Protein 6W2V (pdb70)

Solvent-accessible surface area: 21643 Å² total; per-residue (Å²): 146,108,49,76,79,41,41,37,91,89,9,88,67,50,13,67,84,4,37,79,36,104,70,90,71,50,8,36,59,16,12,63,53,4,31,51,56,4,59,117,35,108,68,49,99,20,14,27,78,3,0,48,27,0,6,80,4,7,64,76,19,176,56,94,57,3,31,53,72,0,3,62,9,0,15,47,2,0,69,95,3,10,75,75,58,58,30,97,18,3,47,90,0,5,65,7,0,56,42,1,18,55,0,18,44,79,0,40,50,5,39,81,147,72,95,66,13,99,2,0,84,8,0,32,73,2,0,116,17,0,10,88,0,1,18,17,2,1,26,4,2,6,52,93,54,106,38,75,77,0,53,83,16,6,69,30,1,38,113,12,0,67,43,0,43,59,10,6,118,68,1,45,63,108,40,143,32,121,79,11,68,57,111,10,80,92,39,19,89,62,4,81,54,36,22,75,91,1,94,89,54,43,71,122,112,114,60,39,231,164,134,119,101,83,73,25,64,58,30,28,67,58,6,84,89,55,115,52,68,82,60,11,55,65,38,10,59,63,10,21,59,46,3,69,109,39,99,67,76,131,32,11,27,38,6,13,66,10,5,22,60,20,1,92,85,32,134,62,61,61,23,13,55,67,1,0,63,35,2,6,111,22,8,55,87,28,101,47,100,135,3,32,42,69,2,5,60,10,0,18,67,1,0,65,55,6,11,111,65,60,61,40,98,15,5,60,88,1,3,80,6,0,53,36,1,19,78,0,15,61,71,0,42,97,16,43,81,70,80,97,61,18,93,2,0,79,8,0,30,101,0,0,125,14,0,13,76,0,2,10,33,2,2,61,9,3,11,56,130,51,111,37,85,69,1,54,85,11,6,65,36,0,40,57,8,0,110,81,0,45,55,11,5,88,40,0,78,178,100,44,144,32,123,68,6,67,61,125,7,74,62,18,8,88,76,3,63,113,30,39,52,57,6,83,68,47,77,131,145,34,233,82,119,84,202

Nearest PDB structures (foldseek):
  6w2v-assembly1_A  TM=1.005E+00  e=1.925E-24  synthetic construct
  6w2v-assembly2_B  TM=9.608E-01  e=7.994E-21  synthetic construct
  6w2w-assembly1_A  TM=5.778E-01  e=1.481E-09  synthetic construct
  8utm-assembly1_E  TM=6.656E-01  e=8.951E-04  synthetic construct
  6w2r-assembly3_C  TM=7.027E-01  e=2.316E-03  synthetic construct

Radius of gyration: 28.34 Å; Cα contacts (8 Å, |Δi|>4): 599; chains: 2; bounding box: 54×58×90 Å

Foldseek 3Di:
DVDLVVVLVVLLVLLVVLLPDPDVVSNLVSLVVLLVCLVPDPDLVSLLSSLLSLLVSLVRHPDLVSNLSSLLSSLVSLCVSCVNVVQVVSVLLSVLSVLLSVLLVLLVVLCVVVVPQLLSVLLNLLSVLLNLLSSLLVNCCSVPVPDVLSVVSSVVSSVSSVVSNVSSVVCSVCSNDPVSSVVSNVSSVVSNVSSVVSNVPDDDDPADPVND/DVVLVVLLVVLVVDPDLVVNVVSLVVLLVCLLPDPDLVVVLSSLVSLLVSLVPDDDLVSLLVSLLSLLVSLVRDDDLVSNLSSLLSSLVSLVVSCVNVVQVVSPLLSLLSVLLSVLLVLLVVVCVVPVVQLLSVLLNLLSVLLNLLSSLLNVCCSVCVPDPLSVVSSVQSSVSSVVSNVSSVVCSVCSRDPVSNVVSNVSSVVSNVSNVVSVCVVPDDPVPPD

Sequence (435 aa):
ATDKEEVIEIVKELAELAKQSTDPNLVAEVVRALTEVAKTSTDTELIREIIKVLLELASKLRDPQAVLEALQAVAELARELAEKTGDPIAKECAEAVSAAAEAVKKAADLLKRHPGSEAAQAALELAKAAAEAVLIACLLALDYPKSDIAKKCIKAASEAAEEASKAAEEAQRHPDSQKARDEIKEASQKAEEVKERCERAQEHPNAGWLEHNERVKQLAEKAKEATDKEEVIEIVKELAELAKQSTDPNLVAEVVRALTEVAKTSTDTELIREIIKVLLELASKLRDPQAVLEALQAVAELARELAEKTGDPIAKECAEAVSAAAEAVKKAADLLKRHPGSEAAQAALELAKAAAEAVLIACLLALDYPKSDIAKKCIKAASEAAEEASKAAEEAQRHPDSQKARDEIKEASQKAEEVKERCERAQEAGWLEHH

Secondary structure (DSSP, 8-state):
---HHHHHHHHHHHHHHHHH---HHHHHHHHHHHHHHHHH---HHHHHHHHHHHHHHHHH---HHHHHHHHHHHHHHHHHHHHHHT-HHHHHHHHHHHHHHHHHHHHHHHHHH-TT-HHHHHHHHHHHHHHHHHHHHHHHHHH-TT-HHHHHHHHHHHHHHHHHHHHHHHHHH-TT-HHHHHHHHHHHHHHHHHHHHHHHHPPPPS--TTT-/-HHHHHHHHHHHH-S-HHHHHHHHHHHHHHHHH---HHHHHHHHHHHHHHHHH---HHHHHHHHHHHHHHHHH---HHHHHHHHHHHHHHHHHHHHHHT-HHHHHHHHHHHHHHHHHHHHHHHHHH-TT-HHHHHHHHHHHHHHHHHHHHHHHHHH-SS-HHHHHHHHHHHHHHHHHHHHHHHHHH-TT-HHHHHHHHHHHHHHHHHHHHHHHHH---STT--

B-factor: mean 102.62, std 31.26, range [50.45, 345.96]

Structure (mmCIF, N/CA/C/O backbone):
data_6W2V
#
_entry.id   6W2V
#
_cell.length_a   62.046
_cell.length_b   41.084
_cell.length_c   94.046
_cell.angle_alpha   90.000
_cell.angle_beta   104.860
_cell.angle_gamma   90.000
#
_symmetry.space_group_name_H-M   'P 1 21 1'
#
loop_
_entity.id
_entity.type
_entity.pdbx_description
1 polymer 'Junction 23 DHR14-DHR18'
2 water water
#
loop_
_atom_site.group_PDB
_atom_site.id
_atom_site.type_symbol
_atom_site.label_atom_id
_atom_site.label_alt_id
_atom_site.label_comp_id
_atom_site.label_asym_id
_atom_site.label_entity_id
_atom_site.label_seq_id
_atom_site.pdbx_PDB_ins_code
_atom_site.Cartn_x
_atom_site.Cartn_y
_atom_site.Cartn_z
_atom_site.occupancy
_atom_site.B_iso_or_equiv
_atom_site.auth_seq_id
_atom_site.auth_comp_id
_atom_site.auth_asym_id
_atom_site.auth_atom_id
_atom_site.pdbx_PDB_model_num
ATOM 1 N N . ALA A 1 20 ? -24.365 6.517 -27.005 1.00 170.71 20 ALA A N 1
ATOM 2 C CA . ALA A 1 20 ? -23.965 7.665 -26.201 1.00 175.70 20 ALA A CA 1
ATOM 3 C C . ALA A 1 20 ? -24.850 8.870 -26.501 1.00 172.74 20 ALA A C 1
ATOM 4 O O . ALA A 1 20 ? -24.362 9.915 -26.929 1.00 251.87 20 ALA A O 1
ATOM 11 N N . THR A 1 21 ? -26.158 8.715 -26.279 1.00 179.21 21 THR A N 1
ATOM 12 C CA . THR A 1 21 ? -27.083 9.824 -26.494 1.00 183.14 21 THR A CA 1
ATOM 13 C C . THR A 1 21 ? -26.639 11.066 -25.731 1.00 205.23 21 THR A C 1
ATOM 14 O O . THR A 1 21 ? -26.762 12.190 -26.231 1.00 189.52 21 THR A O 1
ATOM 18 N N . ASP A 1 22 ? -26.120 10.881 -24.521 1.00 181.25 22 ASP A N 1
ATOM 19 C CA . ASP A 1 22 ? -25.613 11.983 -23.714 1.00 169.55 22 ASP A CA 1
ATOM 20 C C . ASP A 1 22 ? -24.942 11.405 -22.479 1.00 170.23 22 ASP A C 1
ATOM 21 O O . ASP A 1 22 ? -25.374 10.377 -21.950 1.00 178.66 22 ASP A O 1
ATOM 25 N N . LYS A 1 23 ? -23.874 12.071 -22.033 1.00 166.45 23 LYS A N 1
ATOM 26 C CA . LYS A 1 23 ? -23.149 11.603 -20.856 1.00 154.69 23 LYS A CA 1
ATOM 27 C C . LYS A 1 23 ? -24.067 11.510 -19.643 1.00 164.28 23 LYS A C 1
ATOM 28 O O . LYS A 1 23 ? -24.004 10.538 -18.881 1.00 151.35 23 LYS A O 1
ATOM 32 N N . GLU A 1 24 ? -24.927 12.511 -19.444 1.00 151.93 24 GLU A N 1
ATOM 33 C CA . GLU A 1 24 ? -25.860 12.463 -18.324 1.00 146.65 24 GLU A CA 1
ATOM 34 C C . GLU A 1 24 ? -26.932 11.402 -18.535 1.00 138.55 24 GLU A C 1
ATOM 35 O O . GLU A 1 24 ? -27.405 10.800 -17.564 1.00 146.38 24 GLU A O 1
ATOM 39 N N . GLU A 1 25 ? -27.330 11.160 -19.786 1.00 138.20 25 GLU A N 1
ATOM 40 C CA . GLU A 1 25 ? -28.360 10.163 -20.058 1.00 136.44 25 GLU A CA 1
ATOM 41 C C . GLU A 1 25 ? -27.913 8.774 -19.611 1.00 138.26 25 GLU A C 1
ATOM 42 O O . GLU A 1 25 ? -28.613 8.101 -18.847 1.00 134.40 25 GLU A O 1
ATOM 46 N N . VAL A 1 26 ? -26.757 8.318 -20.101 1.00 139.51 26 VAL A N 1
ATOM 47 C CA . VAL A 1 26 ? -26.231 7.017 -19.687 1.00 139.39 26 VAL A CA 1
ATOM 48 C C . VAL A 1 26 ? -26.108 6.944 -18.168 1.00 127.86 26 VAL A C 1
ATOM 49 O O . VAL A 1 26 ? -26.397 5.908 -17.558 1.00 132.39 26 VAL A O 1
ATOM 62 N N . ILE A 1 27 ? -25.660 8.032 -17.535 1.00 123.71 27 ILE A N 1
ATOM 63 C CA . ILE A 1 27 ? -25.599 8.065 -16.075 1.00 121.95 27 ILE A CA 1
ATOM 64 C C . ILE A 1 27 ? -26.976 7.799 -15.483 1.00 119.60 27 ILE A C 1
ATOM 65 O O . ILE A 1 27 ? -27.118 7.048 -14.511 1.00 120.87 27 ILE A O 1
ATOM 69 N N . GLU A 1 28 ? -28.015 8.410 -16.057 1.00 119.02 28 GLU A N 1
ATOM 70 C CA . GLU A 1 28 ? -29.374 8.141 -15.601 1.00 123.79 28 GLU A CA 1
ATOM 71 C C . GLU A 1 28 ? -29.772 6.693 -15.863 1.00 120.97 28 GLU A C 1
ATOM 72 O O . GLU A 1 28 ? -30.579 6.126 -15.118 1.00 122.11 28 GLU A O 1
ATOM 81 N N . ILE A 1 29 ? -29.217 6.082 -16.912 1.00 121.45 29 ILE A N 1
ATOM 82 C CA . ILE A 1 29 ? -29.566 4.705 -17.253 1.00 124.37 29 ILE A CA 1
ATOM 83 C C . ILE A 1 29 ? -29.048 3.742 -16.189 1.00 122.27 29 ILE A C 1
ATOM 84 O O . ILE A 1 29 ? -29.786 2.880 -15.698 1.00 117.02 29 ILE A O 1
ATOM 94 N N . VAL A 1 30 ? -27.764 3.856 -15.838 1.00 131.68 30 VAL A N 1
ATOM 95 C CA . VAL A 1 30 ? -27.172 2.938 -14.866 1.00 124.88 30 VAL A CA 1
ATOM 96 C C . VAL A 1 30 ? -27.881 3.044 -13.522 1.00 125.58 30 VAL A C 1
ATOM 97 O O . VAL A 1 30 ? -28.067 2.040 -12.823 1.00 136.41 30 VAL A O 1
ATOM 110 N N . LYS A 1 31 ? -28.279 4.257 -13.130 1.00 118.65 31 LYS A N 1
ATOM 111 C CA . LYS A 1 31 ? -28.996 4.419 -11.869 1.00 118.02 31 LYS A CA 1
ATOM 112 C C . LYS A 1 31 ? -30.282 3.601 -11.864 1.00 134.81 31 LYS A C 1
ATOM 113 O O . LYS A 1 31 ? -30.621 2.970 -10.856 1.00 152.58 31 LYS A O 1
ATOM 123 N N . GLU A 1 32 ? -31.011 3.596 -12.983 1.00 133.96 32 GLU A N 1
ATOM 124 C CA . GLU A 1 32 ? -32.195 2.750 -13.086 1.00 136.03 32 GLU A CA 1
ATOM 125 C C . GLU A 1 32 ? -31.826 1.278 -12.945 1.00 131.77 32 GLU A C 1
ATOM 126 O O . GLU A 1 32 ? -32.563 0.500 -12.328 1.00 133.34 32 GLU A O 1
ATOM 130 N N . LEU A 1 33 ? -30.690 0.875 -13.519 1.00 136.30 33 LEU A N 1
ATOM 131 C CA . LEU A 1 33 ? -30.219 -0.496 -13.351 1.00 140.38 33 LEU A CA 1
ATOM 132 C C . LEU A 1 33 ? -29.777 -0.756 -11.914 1.00 123.35 33 LEU A C 1
ATOM 133 O O . LEU A 1 33 ? -30.050 -1.827 -11.360 1.00 116.80 33 LEU A O 1
ATOM 140 N N . ALA A 1 34 ? -29.080 0.203 -11.301 1.00 119.65 34 ALA A N 1
ATOM 141 C CA . ALA A 1 34 ? -28.661 0.045 -9.911 1.00 113.78 34 ALA A CA 1
ATOM 142 C C . ALA A 1 34 ? -29.866 -0.082 -8.985 1.00 122.30 34 ALA A C 1
ATOM 143 O O . ALA A 1 34 ? -29.950 -1.018 -8.182 1.00 131.70 34 ALA A O 1
ATOM 150 N N . GLU A 1 35 ? -30.807 0.862 -9.075 1.00 134.81 35 GLU A N 1
ATOM 151 C CA . GLU A 1 35 ? -32.012 0.785 -8.254 1.00 115.86 35 GLU A CA 1
ATOM 152 C C . GLU A 1 35 ? -32.771 -0.514 -8.510 1.00 115.43 35 GLU A C 1
ATOM 153 O O . GLU A 1 35 ? -33.298 -1.128 -7.574 1.00 117.74 35 GLU A O 1
ATOM 157 N N . LEU A 1 36 ? -32.843 -0.942 -9.773 1.00 109.41 36 LEU A N 1
ATOM 158 C CA . LEU A 1 36 ? -33.494 -2.209 -10.097 1.00 104.58 36 LEU A CA 1
ATOM 159 C C . LEU A 1 36 ? -32.752 -3.396 -9.500 1.00 98.95 36 LEU A C 1
ATOM 160 O O . LEU A 1 36 ? -33.376 -4.402 -9.142 1.00 96.16 36 LEU A O 1
ATOM 167 N N . ALA A 1 37 ? -31.423 -3.312 -9.405 1.00 95.68 37 ALA A N 1
ATOM 168 C CA . ALA A 1 37 ? -30.654 -4.395 -8.801 1.00 96.15 37 ALA A CA 1
ATOM 169 C C . ALA A 1 37 ? -31.011 -4.568 -7.329 1.00 103.79 37 ALA A C 1
ATOM 170 O O . ALA A 1 37 ? -31.147 -5.697 -6.842 1.00 108.37 37 ALA A O 1
ATOM 177 N N . LYS A 1 38 ? -31.168 -3.458 -6.603 1.00 103.53 38 LYS A N 1
ATOM 178 C CA . LYS A 1 38 ? -31.497 -3.537 -5.185 1.00 106.09 38 LYS A CA 1
ATOM 179 C C . LYS A 1 38 ? -32.874 -4.154 -4.974 1.00 112.75 38 LYS A C 1
ATOM 180 O O . LYS A 1 38 ? -33.097 -4.879 -3.997 1.00 122.84 38 LYS A O 1
ATOM 187 N N . GLN A 1 39 ? -33.811 -3.884 -5.888 1.00 111.57 39 GLN A N 1
ATOM 188 C CA . GLN A 1 39 ? -35.186 -4.338 -5.710 1.00 116.51 39 GLN A CA 1
ATOM 189 C C . GLN A 1 39 ? -35.329 -5.840 -5.929 1.00 119.04 39 GLN A C 1
ATOM 190 O O . GLN A 1 39 ? -36.174 -6.478 -5.291 1.00 129.07 39 GLN A O 1
ATOM 194 N N . SER A 1 40 ? -34.530 -6.420 -6.819 1.00 115.52 40 SER A N 1
ATOM 195 C CA . SER A 1 40 ? -34.676 -7.831 -7.146 1.00 120.09 40 SER A CA 1
ATOM 196 C C . SER A 1 40 ? -34.284 -8.711 -5.963 1.00 125.39 40 SER A C 1
ATOM 197 O O . SER A 1 40 ? -33.413 -8.366 -5.160 1.00 127.78 40 SER A O 1
ATOM 201 N N . THR A 1 41 ? -34.944 -9.866 -5.865 1.00 126.38 41 THR A N 1
ATOM 202 C CA . THR A 1 41 ? -34.652 -10.859 -4.840 1.00 122.73 41 THR A CA 1
ATOM 203 C C . THR A 1 41 ? -34.062 -12.137 -5.425 1.00 124.01 41 THR A C 1
ATOM 204 O O . THR A 1 41 ? -33.888 -13.119 -4.695 1.00 130.03 41 THR A O 1
ATOM 208 N N . ASP A 1 42 ? -33.751 -12.148 -6.724 1.00 127.58 42 ASP A N 1
ATOM 209 C CA . ASP A 1 42 ? -33.165 -13.299 -7.397 1.00 126.43 42 ASP A CA 1
ATOM 210 C C . ASP A 1 42 ? -31.684 -13.058 -7.652 1.00 121.60 42 ASP A C 1
ATOM 211 O O . ASP A 1 42 ? -31.331 -12.055 -8.290 1.00 124.27 42 ASP A O 1
ATOM 220 N N . PRO A 1 43 ? -30.792 -13.943 -7.193 1.00 113.35 43 PRO A N 1
ATOM 221 C CA . PRO A 1 43 ? -29.353 -13.651 -7.298 1.00 129.36 43 PRO A CA 1
ATOM 222 C C . PRO A 1 43 ? -28.848 -13.551 -8.728 1.00 138.08 43 PRO A C 1
ATOM 223 O O . PRO A 1 43 ? -27.937 -12.757 -8.997 1.00 151.18 43 PRO A O 1
ATOM 234 N N . ASN A 1 44 ? -29.396 -14.343 -9.654 1.00 132.70 44 ASN A N 1
ATOM 235 C CA . ASN A 1 44 ? -28.915 -14.320 -11.033 1.00 131.50 44 ASN A CA 1
ATOM 236 C C . ASN A 1 44 ? -29.133 -12.955 -11.682 1.00 127.37 44 ASN A C 1
ATOM 237 O O . ASN A 1 44 ? -28.243 -12.436 -12.367 1.00 127.16 44 ASN A O 1
ATOM 241 N N . LEU A 1 45 ? -30.319 -12.368 -11.498 1.00 119.53 45 LEU A N 1
ATOM 242 C CA . LEU A 1 45 ? -30.606 -11.068 -12.102 1.00 117.94 45 LEU A CA 1
ATOM 243 C C . LEU A 1 45 ? -29.651 -9.992 -11.592 1.00 109.40 45 LEU A C 1
ATOM 244 O O . LEU A 1 45 ? -29.218 -9.122 -12.358 1.00 112.21 45 LEU A O 1
ATOM 248 N N . VAL A 1 46 ? -29.328 -10.020 -10.297 1.00 102.85 46 VAL A N 1
ATOM 249 C CA . VAL A 1 46 ? -28.402 -9.040 -9.731 1.00 95.86 46 VAL A CA 1
ATOM 250 C C . VAL A 1 46 ? -27.018 -9.193 -10.353 1.00 87.27 46 VAL A C 1
ATOM 251 O O . VAL A 1 46 ? -26.382 -8.207 -10.745 1.00 85.54 46 VAL A O 1
ATOM 264 N N . ALA A 1 47 ? -26.524 -10.431 -10.434 1.00 82.51 47 ALA A N 1
ATOM 265 C CA . ALA A 1 47 ? -25.222 -10.669 -11.048 1.00 98.35 47 ALA A CA 1
ATOM 266 C C . ALA A 1 47 ? -25.176 -10.113 -12.466 1.00 111.86 47 ALA A C 1
ATOM 267 O O . ALA A 1 47 ? -24.142 -9.601 -12.912 1.00 111.44 47 ALA A O 1
ATOM 274 N N . GLU A 1 48 ? -26.295 -10.199 -13.188 1.00 109.80 48 GLU A N 1
ATOM 275 C CA . GLU A 1 48 ? -26.354 -9.642 -14.534 1.00 112.16 48 GLU A CA 1
ATOM 276 C C . GLU A 1 48 ? -26.206 -8.127 -14.50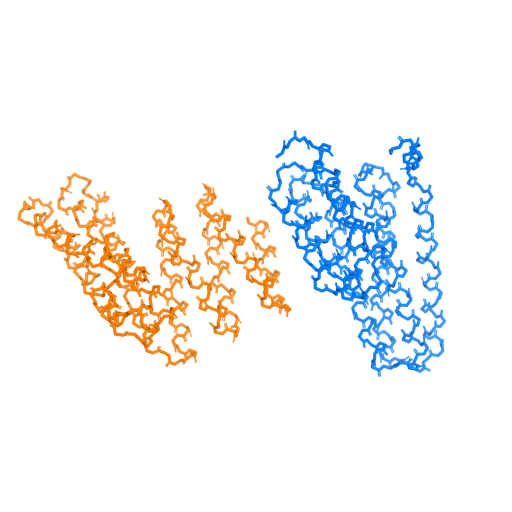4 1.00 108.86 48 GLU A C 1
ATOM 277 O O . GLU A 1 48 ? -25.527 -7.545 -15.359 1.00 114.77 48 GLU A O 1
ATOM 281 N N . VAL A 1 49 ? -26.837 -7.469 -13.528 1.00 109.41 49 VAL A N 1
ATOM 282 C CA . VAL A 1 49 ? -26.751 -6.014 -13.442 1.00 114.46 49 VAL A CA 1
ATOM 283 C C . VAL A 1 49 ? -25.305 -5.584 -13.242 1.00 106.22 49 VAL A C 1
ATOM 284 O O . VAL A 1 49 ? -24.832 -4.627 -13.868 1.00 111.43 49 VAL A O 1
ATOM 288 N N . VAL A 1 50 ? -24.577 -6.281 -12.367 1.00 97.31 50 VAL A N 1
ATOM 289 C CA . VAL A 1 50 ? -23.168 -5.964 -12.148 1.00 98.94 50 VAL A CA 1
ATOM 290 C C . VAL A 1 50 ? -22.377 -6.164 -13.434 1.00 106.72 50 VAL A C 1
ATOM 291 O O . VAL A 1 50 ? -21.646 -5.273 -13.880 1.00 113.84 50 VAL A O 1
ATOM 304 N N . ARG A 1 51 ? -22.497 -7.348 -14.040 1.00 99.55 51 ARG A N 1
ATOM 305 C CA . ARG A 1 51 ? -21.793 -7.610 -15.290 1.00 95.91 51 ARG A CA 1
ATOM 306 C C . ARG A 1 51 ? -22.124 -6.553 -16.338 1.00 93.15 51 ARG A C 1
ATOM 307 O O . ARG A 1 51 ? -21.230 -6.055 -17.032 1.00 105.45 51 ARG A O 1
ATOM 311 N N . ALA A 1 52 ? -23.405 -6.199 -16.470 1.00 88.56 52 ALA A N 1
ATOM 312 C CA . ALA A 1 52 ? -23.798 -5.157 -17.414 1.00 96.17 52 ALA A CA 1
ATOM 313 C C . ALA A 1 52 ? -23.160 -3.819 -17.055 1.00 101.11 52 ALA A C 1
ATOM 314 O O . ALA A 1 52 ? -22.545 -3.164 -17.904 1.00 112.75 52 ALA A O 1
ATOM 321 N N . LEU A 1 53 ? -23.312 -3.385 -15.800 1.00 99.57 53 LEU A N 1
ATOM 322 C CA . LEU A 1 53 ? -22.667 -2.151 -15.363 1.00 90.84 53 LEU A CA 1
ATOM 323 C C . LEU A 1 53 ? -21.158 -2.212 -15.561 1.00 86.41 53 LEU A C 1
ATOM 324 O O . LEU A 1 53 ? -20.530 -1.192 -15.872 1.00 84.22 53 LEU A O 1
ATOM 340 N N . THR A 1 54 ? -20.559 -3.393 -15.395 1.00 86.12 54 THR A N 1
ATOM 341 C CA . THR A 1 54 ? -19.120 -3.532 -15.592 1.00 93.27 54 THR A CA 1
ATOM 342 C C . THR A 1 54 ? -18.761 -3.440 -17.068 1.00 113.99 54 THR A C 1
ATOM 343 O O . THR A 1 54 ? -17.703 -2.908 -17.427 1.00 117.08 54 THR A O 1
ATOM 354 N N . GLU A 1 55 ? -19.629 -3.957 -17.938 1.00 108.75 55 GLU A N 1
ATOM 355 C CA . GLU A 1 55 ? -19.357 -3.911 -19.369 1.00 113.58 55 GLU A CA 1
ATOM 356 C C . GLU A 1 55 ? -19.253 -2.470 -19.857 1.00 112.47 55 GLU A C 1
ATOM 357 O O . GLU A 1 55 ? -18.288 -2.100 -20.536 1.00 115.81 55 GLU A O 1
ATOM 361 N N . VAL A 1 56 ? -20.244 -1.639 -19.517 1.00 103.45 56 VAL A N 1
ATOM 362 C CA . VAL A 1 56 ? -20.263 -0.249 -19.976 1.00 103.51 56 VAL A CA 1
ATOM 363 C C . VAL A 1 56 ? -18.951 0.444 -19.632 1.00 107.18 56 VAL A C 1
ATOM 364 O O . VAL A 1 56 ? -18.282 1.022 -20.497 1.00 111.74 56 VAL A O 1
ATOM 377 N N . ALA A 1 57 ? -18.578 0.422 -18.351 1.00 105.78 57 ALA A N 1
ATOM 378 C CA . ALA A 1 57 ? -17.334 1.064 -17.938 1.00 96.06 57 ALA A CA 1
ATOM 379 C C . ALA A 1 57 ? -16.133 0.432 -18.631 1.00 96.45 57 ALA A C 1
ATOM 380 O O . ALA A 1 57 ? -15.177 1.129 -18.991 1.00 96.81 57 ALA A O 1
ATOM 387 N N . LYS A 1 58 ? -16.167 -0.888 -18.835 1.00 95.80 58 LYS A N 1
ATOM 388 C CA . LYS A 1 58 ? -15.061 -1.570 -19.501 1.00 95.01 58 LYS A CA 1
ATOM 389 C C . LYS A 1 58 ? -14.912 -1.125 -20.953 1.00 92.54 58 LYS A C 1
ATOM 390 O O . LYS A 1 58 ? -13.797 -1.120 -21.489 1.00 88.43 58 LYS A O 1
ATOM 394 N N . THR A 1 59 ? -16.017 -0.758 -21.608 1.00 93.77 59 THR A N 1
ATOM 395 C CA . THR A 1 59 ? -15.975 -0.313 -22.996 1.00 102.37 59 THR A CA 1
ATOM 396 C C . THR A 1 59 ? -15.872 1.199 -23.138 1.00 106.79 59 THR A C 1
ATOM 397 O O . THR A 1 59 ? -15.402 1.677 -24.175 1.00 116.89 59 THR A O 1
ATOM 408 N N . SER A 1 60 ? -16.295 1.958 -22.132 1.00 107.60 60 SER A N 1
ATOM 409 C CA . SER A 1 60 ? -16.286 3.409 -22.236 1.00 102.85 60 SER A CA 1
ATOM 410 C C . SER A 1 60 ? -14.857 3.938 -22.216 1.00 100.95 60 SER A C 1
ATOM 411 O O . SER A 1 60 ? -13.985 3.397 -21.530 1.00 99.47 60 SER A O 1
ATOM 419 N N . THR A 1 61 ? -14.618 4.991 -22.996 1.00 97.72 61 THR A N 1
ATOM 420 C CA . THR A 1 61 ? -13.363 5.728 -22.967 1.00 98.56 61 THR A CA 1
ATOM 421 C C . THR A 1 61 ? -13.480 7.030 -22.181 1.00 96.24 61 THR A C 1
ATOM 422 O O . THR A 1 61 ? -12.548 7.840 -22.198 1.00 100.73 61 THR A O 1
ATOM 426 N N . ASP A 1 62 ? -14.604 7.243 -21.494 1.00 96.75 62 ASP A N 1
ATOM 427 C CA . ASP A 1 62 ? -14.873 8.465 -20.734 1.00 97.74 62 ASP A CA 1
ATOM 428 C C . ASP A 1 62 ? -14.598 8.171 -19.262 1.00 96.62 62 ASP A C 1
ATOM 429 O O . ASP A 1 62 ? -15.395 7.510 -18.591 1.00 94.28 62 ASP A O 1
ATOM 438 N N . THR A 1 63 ? -13.467 8.669 -18.757 1.00 88.61 63 THR A N 1
ATOM 439 C CA . THR A 1 63 ? -13.070 8.357 -17.387 1.00 89.69 63 THR A CA 1
ATOM 440 C C . THR A 1 63 ? -14.102 8.853 -16.379 1.00 95.86 63 THR A C 1
ATOM 441 O O . THR A 1 63 ? -14.412 8.155 -15.406 1.00 103.65 63 THR A O 1
ATOM 452 N N . GLU A 1 64 ? -14.648 10.054 -16.593 1.00 92.05 64 GLU A N 1
ATOM 453 C CA . GLU A 1 64 ? -15.682 10.557 -15.695 1.00 95.06 64 GLU A CA 1
ATOM 454 C C . GLU A 1 64 ? -16.911 9.654 -15.697 1.00 96.66 64 GLU A C 1
ATOM 455 O O . GLU A 1 64 ? -17.549 9.475 -14.653 1.00 96.65 64 GLU A O 1
ATOM 467 N N . LEU A 1 65 ? -17.252 9.068 -16.850 1.00 97.08 65 LEU A N 1
ATOM 468 C CA . LEU A 1 65 ? -18.339 8.093 -16.897 1.00 95.20 65 LEU A CA 1
ATOM 469 C C . LEU A 1 65 ? -17.968 6.830 -16.130 1.00 95.22 65 LEU A C 1
ATOM 470 O O . LEU A 1 65 ? -18.786 6.278 -15.386 1.00 86.51 65 LEU A O 1
ATOM 477 N N . ILE A 1 66 ? -16.740 6.347 -16.322 1.00 97.97 66 ILE A N 1
ATOM 478 C CA . ILE A 1 66 ? -16.241 5.230 -15.526 1.00 100.02 66 ILE A CA 1
ATOM 479 C C . ILE A 1 66 ? -16.268 5.591 -14.048 1.00 90.76 66 ILE A C 1
ATOM 480 O O . ILE A 1 66 ? -16.796 4.846 -13.213 1.00 94.74 66 ILE A O 1
ATOM 490 N N . ARG A 1 67 ? -15.694 6.745 -13.704 1.00 91.76 67 ARG A N 1
ATOM 491 C CA . ARG A 1 67 ? -15.675 7.196 -12.318 1.00 84.21 67 ARG A CA 1
ATOM 492 C C . ARG A 1 67 ? -17.080 7.209 -11.728 1.00 82.53 67 ARG A C 1
ATOM 493 O O . ARG A 1 67 ? -17.300 6.737 -10.607 1.00 76.34 67 ARG A O 1
ATOM 514 N N . GLU A 1 68 ? -18.050 7.738 -12.477 1.00 84.97 68 GLU A N 1
ATOM 515 C CA . GLU A 1 68 ? -19.416 7.807 -11.970 1.00 88.57 68 GLU A CA 1
ATOM 516 C C . GLU A 1 68 ? -20.016 6.415 -11.793 1.00 83.79 68 GLU A C 1
ATOM 517 O O . GLU A 1 68 ? -20.734 6.164 -10.818 1.00 90.67 68 GLU A O 1
ATOM 529 N N . ILE A 1 69 ? -19.733 5.497 -12.719 1.00 83.19 69 ILE A N 1
ATOM 530 C CA . ILE A 1 69 ? -20.282 4.146 -12.622 1.00 75.79 69 ILE A CA 1
ATOM 531 C C . ILE A 1 69 ? -19.754 3.436 -11.383 1.00 75.46 69 ILE A C 1
ATOM 532 O O . ILE A 1 69 ? -20.474 2.663 -10.738 1.00 76.92 69 ILE A O 1
ATOM 548 N N . ILE A 1 70 ? -18.479 3.648 -11.055 1.00 70.98 70 ILE A N 1
ATOM 549 C CA . ILE A 1 70 ? -17.921 3.068 -9.837 1.00 65.85 70 ILE A CA 1
ATOM 550 C C . ILE A 1 70 ? -18.678 3.577 -8.618 1.00 77.14 70 ILE A C 1
ATOM 551 O O . ILE A 1 70 ? -19.023 2.805 -7.710 1.00 60.58 70 ILE A O 1
ATOM 567 N N . LYS A 1 71 ? -18.950 4.884 -8.577 1.00 69.24 71 LYS A N 1
ATOM 568 C CA . LYS A 1 71 ? -19.701 5.446 -7.461 1.00 75.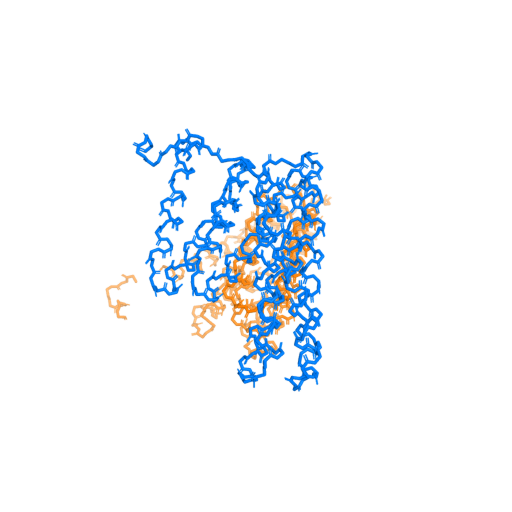04 71 LYS A CA 1
ATOM 569 C C . LYS A 1 71 ? -21.047 4.753 -7.310 1.00 68.83 71 LYS A C 1
ATOM 570 O O . LYS A 1 71 ? -21.486 4.471 -6.189 1.00 67.97 71 LYS A O 1
ATOM 589 N N . VAL A 1 72 ? -21.713 4.460 -8.428 1.00 92.73 72 VAL A N 1
ATOM 590 C CA . VAL A 1 72 ? -22.970 3.720 -8.362 1.00 82.01 72 VAL A CA 1
ATOM 591 C C . VAL A 1 72 ? -22.731 2.324 -7.803 1.00 82.64 72 VAL A C 1
ATOM 592 O O . VAL A 1 72 ? -23.542 1.804 -7.026 1.00 80.21 72 VAL A O 1
ATOM 605 N N . LEU A 1 73 ? -21.608 1.701 -8.168 1.00 70.73 73 LEU A N 1
ATOM 606 C CA . LEU A 1 73 ? -21.322 0.360 -7.667 1.00 73.29 73 LEU A CA 1
ATOM 607 C C . LEU A 1 73 ? -20.957 0.380 -6.188 1.00 80.24 73 LEU A C 1
ATOM 608 O O . LEU A 1 73 ? -21.296 -0.551 -5.448 1.00 72.36 73 LEU A O 1
ATOM 624 N N . LEU A 1 74 ? -20.246 1.417 -5.741 1.00 79.99 74 LEU A N 1
ATOM 625 C CA . LEU A 1 74 ? -19.955 1.543 -4.319 1.00 79.34 74 LEU A CA 1
ATOM 626 C C . LEU A 1 74 ? -21.246 1.584 -3.512 1.00 81.95 74 LEU A C 1
ATOM 627 O O . LEU A 1 74 ? -21.435 0.795 -2.580 1.00 68.45 74 LEU A O 1
ATOM 643 N N . GLU A 1 75 ? -22.164 2.481 -3.880 1.00 89.63 75 GLU A N 1
ATOM 644 C CA . GLU A 1 75 ? -23.427 2.587 -3.156 1.00 93.40 75 GLU A CA 1
ATOM 645 C C . GLU A 1 75 ? -24.221 1.289 -3.231 1.00 94.37 75 GLU A C 1
ATOM 646 O O . GLU A 1 75 ? -24.917 0.924 -2.276 1.00 98.72 75 GLU A O 1
ATOM 655 N N . LEU A 1 76 ? -24.138 0.582 -4.358 1.00 92.91 76 LEU A N 1
ATOM 656 C CA . LEU A 1 76 ? -24.904 -0.650 -4.509 1.00 92.56 76 LEU A CA 1
ATOM 657 C C . LEU A 1 76 ? -24.399 -1.723 -3.554 1.00 84.81 76 LEU A C 1
ATOM 658 O O . LEU A 1 76 ? -25.191 -2.387 -2.878 1.00 83.36 76 LEU A O 1
ATOM 674 N N . ALA A 1 77 ? -23.077 -1.909 -3.487 1.00 81.85 77 ALA A N 1
ATOM 675 C CA . ALA A 1 77 ? -22.511 -2.857 -2.534 1.00 69.50 77 ALA A CA 1
ATOM 676 C C . ALA A 1 77 ? -22.954 -2.541 -1.116 1.00 75.30 77 ALA A C 1
ATOM 677 O O . ALA A 1 77 ? -23.129 -3.450 -0.299 1.00 70.36 77 ALA A O 1
ATOM 684 N N . SER A 1 78 ? -23.150 -1.257 -0.809 1.00 75.97 78 SER A N 1
ATOM 685 C CA . SER A 1 78 ? -23.598 -0.876 0.523 1.00 86.17 78 SER A CA 1
ATOM 686 C C . SER A 1 78 ? -25.030 -1.323 0.790 1.00 79.71 78 SER A C 1
ATOM 687 O O . SER A 1 78 ? -25.393 -1.557 1.947 1.00 86.17 78 SER A O 1
ATOM 695 N N . LYS A 1 79 ? -25.853 -1.455 -0.254 1.00 81.19 79 LYS A N 1
ATOM 696 C CA . LYS A 1 79 ? -27.276 -1.724 -0.090 1.00 82.79 79 LYS A CA 1
ATOM 697 C C . LYS A 1 79 ? -27.689 -3.143 -0.462 1.00 83.24 79 LYS A C 1
ATOM 698 O O . LYS A 1 79 ? -28.828 -3.528 -0.173 1.00 86.62 79 LYS A O 1
ATOM 707 N N . LEU A 1 80 ? -26.814 -3.932 -1.079 1.00 84.85 80 LEU A N 1
ATOM 708 C CA . LEU A 1 80 ? -27.164 -5.310 -1.399 1.00 88.62 80 LEU A CA 1
ATOM 709 C C . LEU A 1 80 ? -27.214 -6.152 -0.133 1.00 89.87 80 LEU A C 1
ATOM 710 O O . LEU A 1 80 ? -26.342 -6.051 0.734 1.00 79.26 80 LEU A O 1
ATOM 726 N N . ARG A 1 81 ? -28.234 -7.003 -0.041 1.00 91.30 81 ARG A N 1
ATOM 727 C CA . ARG A 1 81 ? -28.477 -7.799 1.155 1.00 92.36 81 ARG A CA 1
ATOM 728 C C . ARG A 1 81 ? -28.125 -9.266 0.963 1.00 91.60 81 ARG A C 1
ATOM 729 O O . ARG A 1 81 ? -28.377 -10.075 1.861 1.00 91.49 81 ARG A O 1
ATOM 750 N N . ASP A 1 82 ? -27.541 -9.629 -0.178 1.00 104.51 82 ASP A N 1
ATOM 751 C CA . ASP A 1 82 ? -27.079 -10.989 -0.403 1.00 107.26 82 ASP A CA 1
ATOM 752 C C . ASP A 1 82 ? -25.556 -11.010 -0.393 1.00 102.85 82 ASP A C 1
ATOM 753 O O . ASP A 1 82 ? -24.935 -10.300 -1.200 1.00 105.52 82 ASP A O 1
ATOM 762 N N . PRO A 1 83 ? -24.909 -11.790 0.485 1.00 93.70 83 PRO A N 1
ATOM 763 C CA . PRO A 1 83 ? -23.434 -11.801 0.500 1.00 86.40 83 PRO A CA 1
ATOM 764 C C . PRO A 1 83 ? -22.800 -12.084 -0.850 1.00 78.69 83 PRO A C 1
ATOM 765 O O . PRO A 1 83 ? -21.803 -11.442 -1.200 1.00 79.46 83 PRO A O 1
ATOM 776 N N . GLN A 1 84 ? -23.325 -13.050 -1.608 1.00 76.11 84 GLN A N 1
ATOM 777 C CA . GLN A 1 84 ? -22.782 -13.308 -2.938 1.00 78.24 84 GLN A CA 1
ATOM 778 C C . GLN A 1 84 ? -22.825 -12.047 -3.788 1.00 67.95 84 GLN A C 1
ATOM 779 O O . GLN A 1 84 ? -21.830 -11.679 -4.422 1.00 70.15 84 GLN A O 1
ATOM 783 N N . ALA A 1 85 ? -23.960 -11.348 -3.777 1.00 77.60 85 ALA A N 1
ATOM 784 C CA . ALA A 1 85 ? -24.098 -10.138 -4.574 1.00 80.74 85 ALA A CA 1
ATOM 785 C C . ALA A 1 85 ? -23.169 -9.033 -4.084 1.00 84.02 85 ALA A C 1
ATOM 786 O O . ALA A 1 85 ? -22.664 -8.247 -4.895 1.00 86.38 85 ALA A O 1
ATOM 793 N N . VAL A 1 86 ? -22.938 -8.948 -2.771 1.00 85.72 86 VAL A N 1
ATOM 794 C CA . VAL A 1 86 ? -22.032 -7.932 -2.231 1.00 82.41 86 VAL A CA 1
ATOM 795 C C . VAL A 1 86 ? -20.618 -8.151 -2.752 1.00 80.84 86 VAL A C 1
ATOM 796 O O . VAL A 1 86 ? -19.992 -7.241 -3.308 1.00 77.28 86 VAL A O 1
ATOM 809 N N . LEU A 1 87 ? -20.082 -9.356 -2.547 1.00 86.77 87 LEU A N 1
ATOM 810 C CA . LEU A 1 87 ? -18.739 -9.653 -3.030 1.00 89.33 87 LEU A CA 1
ATOM 811 C C . LEU A 1 87 ? -18.638 -9.424 -4.532 1.00 87.28 87 LEU A C 1
ATOM 812 O O . LEU A 1 87 ? -17.647 -8.866 -5.017 1.00 80.28 87 LEU A O 1
ATOM 828 N N . GLU A 1 88 ? -19.664 -9.833 -5.282 1.00 90.55 88 GLU A N 1
ATOM 829 C CA . GLU A 1 88 ? -19.686 -9.559 -6.715 1.00 96.32 88 GLU A CA 1
ATOM 830 C C . GLU A 1 88 ? -19.585 -8.064 -6.988 1.00 91.11 88 GLU A C 1
ATOM 831 O O . GLU A 1 88 ? -18.907 -7.641 -7.933 1.00 94.15 88 GLU A O 1
ATOM 843 N N . ALA A 1 89 ? -20.250 -7.244 -6.170 1.00 84.79 89 ALA A N 1
ATOM 844 C CA . ALA A 1 89 ? -20.148 -5.798 -6.339 1.00 89.15 89 ALA A CA 1
ATOM 845 C C . ALA A 1 89 ? -18.758 -5.298 -5.966 1.00 77.79 89 ALA A C 1
ATOM 846 O O . ALA A 1 89 ? -18.195 -4.441 -6.657 1.00 86.58 89 ALA A O 1
ATOM 853 N N . LEU A 1 90 ? -18.184 -5.825 -4.881 1.00 81.75 90 LEU A N 1
ATOM 854 C CA . LEU A 1 90 ? -16.851 -5.394 -4.472 1.00 64.44 90 LEU A CA 1
ATOM 855 C C . LEU A 1 90 ? -15.799 -5.794 -5.500 1.00 70.70 90 LEU A C 1
ATOM 856 O O . LEU A 1 90 ? -14.861 -5.033 -5.763 1.00 73.47 90 LEU A O 1
ATOM 872 N N . GLN A 1 91 ? -15.925 -6.989 -6.081 1.00 75.82 91 GLN A N 1
ATOM 873 C CA . GLN A 1 91 ? -14.979 -7.405 -7.111 1.00 69.97 91 GLN A CA 1
ATOM 874 C C . GLN A 1 91 ? -15.036 -6.472 -8.315 1.00 73.75 91 GLN A C 1
ATOM 875 O O . GLN A 1 91 ? -13.996 -6.058 -8.844 1.00 63.80 91 GLN A O 1
ATOM 879 N N . ALA A 1 92 ? -16.247 -6.128 -8.761 1.00 69.81 92 ALA A N 1
ATOM 880 C CA . ALA A 1 92 ? -16.396 -5.225 -9.897 1.00 74.60 92 ALA A CA 1
ATOM 881 C C . ALA A 1 92 ? -15.758 -3.869 -9.608 1.00 70.65 92 ALA A C 1
ATOM 882 O O . ALA A 1 92 ? -15.046 -3.312 -10.452 1.00 83.56 92 ALA A O 1
ATOM 889 N N . VAL A 1 93 ? -16.008 -3.318 -8.415 1.00 67.65 93 VAL A N 1
ATOM 890 C CA . VAL A 1 93 ? -15.405 -2.039 -8.036 1.00 70.31 93 VAL A CA 1
ATOM 891 C C . VAL A 1 93 ? -13.887 -2.128 -8.094 1.00 64.82 93 VAL A C 1
ATOM 892 O O . VAL A 1 93 ? -13.213 -1.204 -8.568 1.00 74.77 93 VAL A O 1
ATOM 905 N N . ALA A 1 94 ? -13.323 -3.223 -7.585 1.00 77.67 94 ALA A N 1
ATOM 906 C CA . ALA A 1 94 ? -11.877 -3.398 -7.659 1.00 74.78 94 ALA A CA 1
ATOM 907 C C . ALA A 1 94 ? -11.398 -3.384 -9.107 1.00 72.07 94 ALA A C 1
ATOM 908 O O . ALA A 1 94 ? -10.389 -2.744 -9.429 1.00 77.94 94 ALA A O 1
ATOM 915 N N . GLU A 1 95 ? -12.119 -4.070 -9.999 1.00 84.18 95 GLU A N 1
ATOM 916 C CA . GLU A 1 95 ? -11.702 -4.141 -11.397 1.00 75.65 95 GLU A CA 1
ATOM 917 C C . GLU A 1 95 ? -11.699 -2.761 -12.046 1.00 81.49 95 GLU A C 1
ATOM 918 O O . GLU A 1 95 ? -10.681 -2.321 -12.592 1.00 80.53 95 GLU A O 1
ATOM 922 N N . LEU A 1 96 ? -12.839 -2.062 -12.002 1.00 79.38 96 LEU A N 1
ATOM 923 C CA . LEU A 1 96 ? -12.935 -0.753 -12.643 1.00 79.84 96 LEU A CA 1
ATOM 924 C C . LEU A 1 96 ? -11.993 0.257 -11.997 1.00 78.27 96 LEU A C 1
ATOM 925 O O . LEU A 1 96 ? -11.426 1.115 -12.683 1.00 81.28 96 LEU A O 1
ATOM 941 N N . ALA A 1 97 ? -11.835 0.192 -10.673 1.00 81.01 97 ALA A N 1
ATOM 942 C CA . ALA A 1 97 ? -10.931 1.120 -10.001 1.00 88.59 97 ALA A CA 1
ATOM 943 C C . ALA A 1 97 ? -9.498 0.937 -10.483 1.00 79.11 97 ALA A C 1
ATOM 944 O O . ALA A 1 97 ? -8.759 1.914 -10.646 1.00 77.46 97 ALA A O 1
ATOM 951 N N . ARG A 1 98 ? -9.086 -0.309 -10.717 1.00 84.83 98 ARG A N 1
ATOM 952 C CA . ARG A 1 98 ? -7.736 -0.557 -11.212 1.00 90.89 98 ARG A CA 1
ATOM 953 C C . ARG A 1 98 ? -7.578 -0.062 -12.647 1.00 95.82 98 ARG A C 1
ATOM 954 O O . ARG A 1 98 ? -6.553 0.538 -12.996 1.00 90.98 98 ARG A O 1
ATOM 961 N N . GLU A 1 99 ? -8.582 -0.306 -13.495 1.00 96.73 99 GLU A N 1
ATOM 962 C CA . GLU A 1 99 ? -8.562 0.232 -14.852 1.00 97.37 99 GLU A CA 1
ATOM 963 C C . GLU A 1 99 ? -8.554 1.756 -14.836 1.00 101.81 99 GLU A C 1
ATOM 964 O O . GLU A 1 99 ? -7.802 2.393 -15.584 1.00 105.75 99 GLU A O 1
ATOM 976 N N . LEU A 1 100 ? -9.402 2.361 -14.000 1.00 91.03 100 LEU A N 1
ATOM 977 C CA . LEU A 1 100 ? -9.467 3.818 -13.938 1.00 87.33 100 LEU A CA 1
ATOM 978 C C . LEU A 1 100 ? -8.135 4.409 -13.490 1.00 89.65 100 LEU A C 1
ATOM 979 O O . LEU A 1 100 ? -7.724 5.468 -13.979 1.00 103.99 100 LEU A O 1
ATOM 986 N N . ALA A 1 101 ? -7.444 3.739 -12.564 1.00 84.61 101 ALA A N 1
ATOM 987 C CA . ALA A 1 101 ? -6.134 4.219 -12.135 1.00 89.89 101 ALA A CA 1
ATOM 988 C C . ALA A 1 101 ? -5.129 4.194 -13.283 1.00 103.11 101 ALA A C 1
ATOM 989 O O . ALA A 1 101 ? -4.343 5.134 -13.451 1.00 104.83 101 ALA A O 1
ATOM 996 N N . GLU A 1 102 ? -5.133 3.122 -14.079 1.00 103.13 102 GLU A N 1
ATOM 997 C CA . GLU A 1 102 ? -4.199 3.019 -15.198 1.00 107.76 102 GLU A CA 1
ATOM 998 C C . GLU A 1 102 ? -4.459 4.107 -16.232 1.00 103.04 102 GLU A C 1
ATOM 999 O O . GLU A 1 102 ? -3.523 4.741 -16.734 1.00 100.25 102 GLU A O 1
ATOM 1003 N N . LYS A 1 103 ? -5.729 4.334 -16.568 1.00 101.74 103 LYS A N 1
ATOM 1004 C CA . LYS A 1 103 ? -6.100 5.370 -17.523 1.00 99.16 103 LYS A CA 1
ATOM 1005 C C . LYS A 1 103 ? -5.654 6.742 -17.031 1.00 105.93 103 LYS A C 1
ATOM 1006 O O . LYS A 1 103 ? -4.788 7.378 -17.641 1.00 113.36 103 LYS A O 1
ATOM 1010 N N . THR A 1 104 ? -6.243 7.205 -15.927 1.00 99.23 104 THR A N 1
ATOM 1011 C CA . THR A 1 104 ? -5.901 8.507 -15.367 1.00 104.74 104 THR A CA 1
ATOM 1012 C C . THR A 1 104 ? -4.472 8.572 -14.842 1.00 114.75 104 THR A C 1
ATOM 1013 O O . THR A 1 104 ? -3.981 9.674 -14.577 1.00 123.36 104 THR A O 1
ATOM 1024 N N . GLY A 1 105 ? -3.792 7.438 -14.690 1.00 109.88 105 GLY A N 1
ATOM 1025 C CA . GLY A 1 105 ? -2.516 7.438 -13.995 1.00 116.84 105 GLY A CA 1
ATOM 1026 C C . GLY A 1 105 ? -2.614 7.978 -12.585 1.00 109.59 105 GLY A C 1
ATOM 1027 O O . GLY A 1 105 ? -1.631 8.510 -12.058 1.00 111.43 105 GLY A O 1
ATOM 1031 N N . ASP A 1 106 ? -3.783 7.853 -11.959 1.00 105.31 106 ASP A N 1
ATOM 1032 C CA . ASP A 1 106 ? -4.018 8.422 -10.639 1.00 103.13 106 ASP A CA 1
ATOM 1033 C C . ASP A 1 106 ? -3.710 7.379 -9.574 1.00 103.51 106 ASP A C 1
ATOM 1034 O O . ASP A 1 106 ? -4.284 6.283 -9.615 1.00 98.93 106 ASP A O 1
ATOM 1043 N N . PRO A 1 107 ? -2.817 7.657 -8.616 1.00 95.01 107 PRO A N 1
ATOM 1044 C CA . PRO A 1 107 ? -2.491 6.621 -7.621 1.00 98.92 107 PRO A CA 1
ATOM 1045 C C . PRO A 1 107 ? -3.639 6.295 -6.680 1.00 99.44 107 PRO A C 1
ATOM 1046 O O . PRO A 1 107 ? -3.859 5.114 -6.380 1.00 94.63 107 PRO A O 1
ATOM 1057 N N . ILE A 1 108 ? -4.375 7.302 -6.197 1.00 101.54 108 ILE A N 1
ATOM 1058 C CA . ILE A 1 108 ? -5.469 7.042 -5.259 1.00 102.18 108 ILE A CA 1
ATOM 1059 C C . ILE A 1 108 ? -6.426 6.003 -5.824 1.00 96.74 108 ILE A C 1
ATOM 1060 O O . ILE A 1 108 ? -6.883 5.103 -5.107 1.00 95.24 108 ILE A O 1
ATOM 1070 N N . ALA A 1 109 ? -6.758 6.113 -7.113 1.00 84.76 109 ALA A N 1
ATOM 1071 C CA . ALA A 1 109 ? -7.627 5.118 -7.731 1.00 87.70 109 ALA A CA 1
ATOM 1072 C C . ALA A 1 109 ? -7.041 3.721 -7.581 1.00 84.21 109 ALA A C 1
ATOM 1073 O O . ALA A 1 109 ? -7.781 2.742 -7.426 1.00 81.39 109 ALA A O 1
ATOM 1080 N N . LYS A 1 110 ? -5.712 3.608 -7.617 1.00 85.23 110 LYS A N 1
ATOM 1081 C CA . LYS A 1 110 ? -5.071 2.330 -7.328 1.00 87.51 110 LYS A CA 1
ATOM 1082 C C . LYS A 1 110 ? -5.199 1.988 -5.849 1.00 86.04 110 LYS A C 1
ATOM 1083 O O . LYS A 1 110 ? -5.547 0.857 -5.489 1.00 85.52 110 LYS A O 1
ATOM 1087 N N . GLU A 1 111 ? -4.923 2.959 -4.976 1.00 90.60 111 GLU A N 1
ATOM 1088 C CA . GLU A 1 111 ? -5.071 2.736 -3.542 1.00 89.11 111 GLU A CA 1
ATOM 1089 C C . GLU A 1 111 ? -6.473 2.247 -3.209 1.00 90.12 111 GLU A C 1
ATOM 1090 O O . GLU A 1 111 ? -6.647 1.259 -2.486 1.00 80.90 111 GLU A O 1
ATOM 1102 N N . CYS A 1 112 ? -7.492 2.935 -3.728 1.00 94.62 112 CYS A N 1
ATOM 1103 C CA . CYS A 1 112 ? -8.865 2.498 -3.503 1.00 88.96 112 CYS A CA 1
ATOM 1104 C C . CYS A 1 112 ? -9.080 1.074 -4.007 1.00 83.30 112 CYS A C 1
ATOM 1105 O O . CYS A 1 112 ? -9.709 0.255 -3.327 1.00 82.46 112 CYS A O 1
ATOM 1112 N N . ALA A 1 113 ? -8.550 0.757 -5.193 1.00 82.09 113 ALA A N 1
ATOM 1113 C CA . ALA A 1 113 ? -8.733 -0.578 -5.757 1.00 78.44 113 ALA A CA 1
ATOM 1114 C C . ALA A 1 113 ? -8.139 -1.652 -4.853 1.00 72.76 113 ALA A C 1
ATOM 1115 O O . ALA A 1 113 ? -8.739 -2.716 -4.661 1.00 69.27 113 ALA A O 1
ATOM 1122 N N . GLU A 1 114 ? -6.948 -1.400 -4.305 1.00 75.35 114 GLU A N 1
ATOM 1123 C CA . GLU A 1 114 ? -6.329 -2.360 -3.396 1.00 79.66 114 GLU A CA 1
ATOM 1124 C C . GLU A 1 114 ? -7.138 -2.509 -2.112 1.00 92.01 114 GLU A C 1
ATOM 1125 O O . GLU A 1 114 ? -7.339 -3.628 -1.623 1.00 86.86 114 GLU A O 1
ATOM 1129 N N . ALA A 1 115 ? -7.605 -1.393 -1.548 1.00 80.81 115 ALA A N 1
ATOM 1130 C CA . ALA A 1 115 ? -8.354 -1.448 -0.297 1.00 72.01 115 ALA A CA 1
ATOM 1131 C C . ALA A 1 115 ? -9.648 -2.237 -0.457 1.00 76.78 115 ALA A C 1
ATOM 1132 O O . ALA A 1 115 ? -10.032 -3.005 0.434 1.00 70.48 115 ALA A O 1
ATOM 1139 N N . VAL A 1 116 ? -10.350 -2.040 -1.574 1.00 68.51 116 VAL A N 1
ATOM 1140 C CA . VAL A 1 116 ? -11.569 -2.801 -1.838 1.00 73.59 116 VAL A CA 1
ATOM 1141 C C . VAL A 1 116 ? -11.263 -4.292 -1.878 1.00 85.88 116 VAL A C 1
ATOM 1142 O O . VAL A 1 116 ? -11.964 -5.106 -1.266 1.00 66.33 116 VAL A O 1
ATOM 1155 N N . SER A 1 117 ? -10.224 -4.673 -2.622 1.00 69.69 117 SER A N 1
ATOM 1156 C CA . SER A 1 117 ? -9.855 -6.082 -2.691 1.00 80.83 117 SER A CA 1
ATOM 1157 C C . SER A 1 117 ? -9.500 -6.621 -1.313 1.00 73.02 117 SER A C 1
ATOM 1158 O O . SER A 1 117 ? -9.883 -7.743 -0.959 1.00 74.89 117 SER A O 1
ATOM 1166 N N . ALA A 1 118 ? -8.773 -5.836 -0.516 1.00 75.52 118 ALA A N 1
ATOM 1167 C CA . ALA A 1 118 ? -8.469 -6.264 0.843 1.00 75.28 118 ALA A CA 1
ATOM 1168 C C . ALA A 1 118 ? -9.748 -6.429 1.653 1.00 82.21 118 ALA A C 1
ATOM 1169 O O . ALA A 1 118 ? -9.897 -7.399 2.405 1.00 81.94 118 ALA A O 1
ATOM 1176 N N . ALA A 1 119 ? -10.692 -5.499 1.489 1.00 82.66 119 ALA A N 1
ATOM 1177 C CA . ALA A 1 119 ? -11.955 -5.568 2.218 1.00 81.87 119 ALA A CA 1
ATOM 1178 C C . ALA A 1 119 ? -12.762 -6.794 1.814 1.00 73.06 119 ALA A C 1
ATOM 1179 O O . ALA A 1 119 ? -13.280 -7.521 2.669 1.00 68.40 119 ALA A O 1
ATOM 1186 N N . ALA A 1 120 ? -12.900 -7.032 0.508 1.00 75.67 120 ALA A N 1
ATOM 1187 C CA . ALA A 1 120 ? -13.659 -8.193 0.059 1.00 75.81 120 ALA A CA 1
ATOM 1188 C C . ALA A 1 120 ? -13.055 -9.477 0.609 1.00 76.88 120 ALA A C 1
ATOM 1189 O O . ALA A 1 120 ? -13.778 -10.361 1.085 1.00 69.88 120 ALA A O 1
ATOM 1196 N N . GLU A 1 121 ? -11.724 -9.580 0.586 1.00 79.09 121 GLU A N 1
ATOM 1197 C CA . GLU A 1 121 ? -11.065 -10.804 1.033 1.00 81.83 121 GLU A CA 1
ATOM 1198 C C . GLU A 1 121 ? -11.375 -11.091 2.498 1.00 75.32 121 GLU A C 1
ATOM 1199 O O . GLU A 1 121 ? -11.733 -12.218 2.859 1.00 76.66 121 GLU A O 1
ATOM 1203 N N . ALA A 1 122 ? -11.237 -10.080 3.361 1.00 75.16 122 ALA A N 1
ATOM 1204 C CA . ALA A 1 122 ? -11.520 -10.270 4.781 1.00 85.79 122 ALA A CA 1
ATOM 1205 C C . ALA A 1 122 ? -12.969 -10.686 5.007 1.00 70.22 122 ALA A C 1
ATOM 1206 O O . ALA A 1 122 ? -13.248 -11.573 5.821 1.00 75.06 122 ALA A O 1
ATOM 1213 N N . VAL A 1 123 ? -13.906 -10.040 4.310 1.00 79.69 123 VAL A N 1
ATOM 1214 C CA . VAL A 1 123 ? -15.309 -10.443 4.380 1.00 73.32 123 VAL A CA 1
ATOM 1215 C C . VAL A 1 123 ? -15.455 -11.913 4.009 1.00 75.21 123 VAL A C 1
ATOM 1216 O O . VAL A 1 123 ? -16.086 -12.695 4.730 1.00 78.97 123 VAL A O 1
ATOM 1229 N N . LYS A 1 124 ? -14.882 -12.309 2.870 1.00 80.83 124 LYS A N 1
ATOM 1230 C CA . LYS A 1 124 ? -14.973 -13.700 2.439 1.00 82.88 124 LYS A CA 1
ATOM 1231 C C . LYS A 1 124 ? -14.359 -14.637 3.471 1.00 74.61 124 LYS A C 1
ATOM 1232 O O . LYS A 1 124 ? -14.916 -15.701 3.763 1.00 80.37 124 LYS A O 1
ATOM 1236 N N . LYS A 1 125 ? -13.206 -14.263 4.030 1.00 72.39 125 LYS A N 1
ATOM 1237 C CA . LYS A 1 125 ? -12.574 -15.088 5.056 1.00 75.37 125 LYS A CA 1
ATOM 1238 C C . LYS A 1 125 ? -13.465 -15.208 6.286 1.00 85.84 125 LYS A C 1
ATOM 1239 O O . LYS A 1 125 ? -13.765 -16.316 6.748 1.00 91.19 125 LYS A O 1
ATOM 1251 N N . ALA A 1 126 ? -13.897 -14.070 6.832 1.00 75.99 126 ALA A N 1
ATOM 1252 C CA . ALA A 1 126 ? -14.677 -14.089 8.065 1.00 77.35 126 ALA A CA 1
ATOM 1253 C C . ALA A 1 126 ? -15.991 -14.830 7.870 1.00 71.84 126 ALA A C 1
ATOM 1254 O O . ALA A 1 126 ? -16.398 -15.634 8.717 1.00 77.27 126 ALA A O 1
ATOM 1261 N N . ALA A 1 127 ? -16.678 -14.567 6.757 1.00 70.64 127 ALA A N 1
ATOM 1262 C CA . ALA A 1 127 ? -17.934 -15.260 6.501 1.00 69.40 127 ALA A CA 1
ATOM 1263 C C . ALA A 1 127 ? -17.710 -16.761 6.396 1.00 85.35 127 ALA A C 1
ATOM 1264 O O . ALA A 1 127 ? -18.466 -17.552 6.975 1.00 87.21 127 ALA A O 1
ATOM 1271 N N . ASP A 1 128 ? -16.657 -17.175 5.686 1.00 86.26 128 ASP A N 1
ATOM 1272 C CA . ASP A 1 128 ? -16.340 -18.596 5.599 1.00 89.16 128 ASP A CA 1
ATOM 1273 C C . ASP A 1 128 ? -16.146 -19.192 6.988 1.00 88.14 128 ASP A C 1
ATOM 1274 O O . ASP A 1 128 ? -16.758 -20.209 7.333 1.00 89.29 128 ASP A O 1
ATOM 1278 N N . LEU A 1 129 ? -15.304 -18.557 7.805 1.00 85.07 129 LEU A N 1
ATOM 1279 C CA . LEU A 1 129 ? -15.035 -19.070 9.144 1.00 83.99 129 LEU A CA 1
ATOM 1280 C C . LEU A 1 129 ? -16.321 -19.221 9.944 1.00 77.38 129 LEU A C 1
ATOM 1281 O O . LEU A 1 129 ? -16.601 -20.290 10.498 1.00 79.27 129 LEU A O 1
ATOM 1297 N N . LEU A 1 130 ? -17.112 -18.151 10.028 1.00 74.99 130 LEU A N 1
ATOM 1298 C CA . LEU A 1 130 ? -18.306 -18.191 10.864 1.00 78.55 130 LEU A CA 1
ATOM 1299 C C . LEU A 1 130 ? -19.206 -19.357 10.481 1.00 79.64 130 LEU A C 1
ATOM 1300 O O . LEU A 1 130 ? -19.816 -19.993 11.349 1.00 85.05 130 LEU A O 1
ATOM 1316 N N . LYS A 1 131 ? -19.301 -19.655 9.183 1.00 80.82 131 LYS A N 1
ATOM 1317 C CA . LYS A 1 131 ? -20.058 -20.823 8.747 1.00 83.68 131 LYS A CA 1
ATOM 1318 C C . LYS A 1 131 ? -19.544 -22.095 9.405 1.00 82.35 131 LYS A C 1
ATOM 1319 O O . LYS A 1 131 ? -20.331 -23.000 9.709 1.00 84.92 131 LYS A O 1
ATOM 1323 N N . ARG A 1 132 ? -18.233 -22.182 9.638 1.00 82.89 132 ARG A N 1
ATOM 1324 C CA . ARG A 1 132 ? -17.656 -23.377 10.239 1.00 88.87 132 ARG A CA 1
ATOM 1325 C C . ARG A 1 132 ? -17.820 -23.401 11.755 1.00 90.44 132 ARG A C 1
ATOM 1326 O O . ARG A 1 132 ? -17.879 -24.484 12.347 1.00 93.26 132 ARG A O 1
ATOM 1347 N N . HIS A 1 133 ? -17.894 -22.234 12.398 1.00 81.44 133 HIS A N 1
ATOM 1348 C CA . HIS A 1 133 ? -18.050 -22.126 13.851 1.00 77.33 133 HIS A CA 1
ATOM 1349 C C . HIS A 1 133 ? -19.176 -21.148 14.171 1.00 70.29 133 HIS A C 1
ATOM 1350 O O . HIS A 1 133 ? -18.945 -20.088 14.763 1.00 70.65 133 HIS A O 1
ATOM 1364 N N . PRO A 1 134 ? -20.416 -21.482 13.801 1.00 72.20 134 PRO A N 1
ATOM 1365 C CA . PRO A 1 134 ? -21.519 -20.515 13.961 1.00 82.49 134 PRO A CA 1
ATOM 1366 C C . PRO A 1 134 ? -21.716 -20.015 15.385 1.00 77.12 134 PRO A C 1
ATOM 1367 O O . PRO A 1 134 ? -22.293 -18.936 15.567 1.00 73.43 134 PRO A O 1
ATOM 1378 N N . GLY A 1 135 ? -21.261 -20.754 16.397 1.00 85.00 135 GLY A N 1
ATOM 1379 C CA . GLY A 1 135 ? -21.436 -20.338 17.775 1.00 83.24 135 GLY A CA 1
ATOM 1380 C C . GLY A 1 135 ? -20.271 -19.590 18.381 1.00 85.54 135 GLY A C 1
ATOM 1381 O O . GLY A 1 135 ? -20.362 -19.157 19.534 1.00 81.61 135 GLY A O 1
ATOM 1385 N N . SER A 1 136 ? -19.179 -19.421 17.637 1.00 67.23 136 SER A N 1
ATOM 1386 C CA . SER A 1 136 ? -17.981 -18.771 18.159 1.00 78.76 136 SER A CA 1
ATOM 1387 C C . SER A 1 136 ? -18.186 -17.262 18.160 1.00 86.63 136 SER A C 1
ATOM 1388 O O . SER A 1 136 ? -18.133 -16.621 17.107 1.00 76.74 136 SER A O 1
ATOM 1396 N N . GLU A 1 137 ? -18.392 -16.686 19.346 1.00 81.64 137 GLU A N 1
ATOM 1397 C CA . GLU A 1 137 ? -18.584 -15.241 19.435 1.00 80.36 137 GLU A CA 1
ATOM 1398 C C . GLU A 1 137 ? -17.397 -14.484 18.857 1.00 65.52 137 GLU A C 1
ATOM 1399 O O . GLU A 1 137 ? -17.574 -13.417 18.258 1.00 82.39 137 GLU A O 1
ATOM 1411 N N . ALA A 1 138 ? -16.186 -15.020 19.013 1.00 65.68 138 ALA A N 1
ATOM 1412 C CA . ALA A 1 138 ? -15.026 -14.389 18.398 1.00 79.27 138 ALA A CA 1
ATOM 1413 C C . ALA A 1 138 ? -15.156 -14.387 16.880 1.00 76.39 138 ALA A C 1
ATOM 1414 O O . ALA A 1 138 ? -14.785 -13.411 16.217 1.00 59.32 138 ALA A O 1
ATOM 1421 N N . ALA A 1 139 ? -15.702 -15.464 16.313 1.00 71.07 139 ALA A N 1
ATOM 1422 C CA . ALA A 1 139 ? -15.928 -15.502 14.873 1.00 68.22 139 ALA A CA 1
ATOM 1423 C C . ALA A 1 139 ? -17.026 -14.528 14.468 1.00 75.65 139 ALA A C 1
ATOM 1424 O O . ALA A 1 139 ? -16.929 -13.877 13.421 1.00 70.44 139 ALA A O 1
ATOM 1431 N N . GLN A 1 140 ? -18.079 -14.412 15.281 1.00 69.01 140 GLN A N 1
ATOM 1432 C CA . GLN A 1 140 ? -19.105 -13.414 14.999 1.00 77.61 140 GLN A CA 1
ATOM 1433 C C . GLN A 1 140 ? -18.508 -12.013 15.034 1.00 90.26 140 GLN A C 1
ATOM 1434 O O . GLN A 1 140 ? -18.835 -11.165 14.194 1.00 78.10 140 GLN A O 1
ATOM 1448 N N . ALA A 1 141 ? -17.611 -11.760 15.990 1.00 77.31 141 ALA A N 1
ATOM 1449 C CA . ALA A 1 141 ? -16.973 -10.453 16.084 1.00 88.31 141 ALA A CA 1
ATOM 1450 C C . ALA A 1 141 ? -16.095 -10.181 14.871 1.00 61.52 141 ALA A C 1
ATOM 1451 O O . ALA A 1 141 ? -16.024 -9.043 14.391 1.00 67.67 141 ALA A O 1
ATOM 1458 N N . ALA A 1 142 ? -15.410 -11.212 14.368 1.00 76.26 142 ALA A N 1
ATOM 1459 C CA . ALA A 1 142 ? -14.535 -11.031 13.213 1.00 71.53 142 ALA A CA 1
ATOM 1460 C C . ALA A 1 142 ? -15.322 -10.612 11.979 1.00 70.31 142 ALA A C 1
ATOM 1461 O O . ALA A 1 142 ? -14.887 -9.731 11.228 1.00 74.41 142 ALA A O 1
ATOM 1468 N N . LEU A 1 143 ? -16.475 -11.240 11.739 1.00 63.43 143 LEU A N 1
ATOM 1469 C CA . LEU A 1 143 ? -17.292 -10.843 10.597 1.00 70.16 143 LEU A CA 1
ATOM 1470 C C . LEU A 1 143 ? -17.749 -9.398 10.730 1.00 69.73 143 LEU A C 1
ATOM 1471 O O . LEU A 1 143 ? -17.709 -8.633 9.759 1.00 73.83 143 LEU A O 1
ATOM 1487 N N . GLU A 1 144 ? -18.182 -9.001 11.928 1.00 68.78 144 GLU A N 1
ATOM 1488 C CA . GLU A 1 144 ? -18.611 -7.621 12.133 1.00 69.60 144 GLU A CA 1
ATOM 1489 C C . GLU A 1 144 ? -17.490 -6.645 11.804 1.00 62.82 144 GLU A C 1
ATOM 1490 O O . GLU A 1 144 ? -17.721 -5.619 11.155 1.00 50.98 144 GLU A O 1
ATOM 1497 N N . LEU A 1 145 ? -16.265 -6.951 12.233 1.00 57.87 145 LEU A N 1
ATOM 1498 C CA . LEU A 1 145 ? -15.136 -6.090 11.904 1.00 63.78 145 LEU A CA 1
ATOM 1499 C C . LEU A 1 145 ? -14.936 -6.008 10.395 1.00 62.04 145 LEU A C 1
ATOM 1500 O O . LEU A 1 145 ? -14.690 -4.924 9.850 1.00 66.84 145 LEU A O 1
ATOM 1516 N N . ALA A 1 146 ? -15.037 -7.148 9.704 1.00 72.21 146 ALA A N 1
ATOM 1517 C CA . ALA A 1 146 ? -14.873 -7.158 8.253 1.00 63.63 146 ALA A CA 1
ATOM 1518 C C . ALA A 1 146 ? -15.955 -6.336 7.571 1.00 81.51 146 ALA A C 1
ATOM 1519 O O . ALA A 1 146 ? -15.682 -5.615 6.605 1.00 58.90 146 ALA A O 1
ATOM 1526 N N . LYS A 1 147 ? -17.197 -6.444 8.046 1.00 63.71 147 LYS A N 1
ATOM 1527 C CA . LYS A 1 147 ? -18.263 -5.603 7.513 1.00 74.74 147 LYS A CA 1
ATOM 1528 C C . LYS A 1 147 ? -17.970 -4.130 7.759 1.00 65.04 147 LYS A C 1
ATOM 1529 O O . LYS A 1 147 ? -18.074 -3.302 6.847 1.00 66.06 147 LYS A O 1
ATOM 1548 N N . ALA A 1 148 ? -17.590 -3.781 8.990 1.00 68.90 148 ALA A N 1
ATOM 1549 C CA . ALA A 1 148 ? -17.304 -2.383 9.290 1.00 66.75 148 ALA A CA 1
ATOM 1550 C C . ALA A 1 148 ? -16.119 -1.884 8.476 1.00 71.58 148 ALA A C 1
ATOM 1551 O O . ALA A 1 148 ? -16.153 -0.773 7.932 1.00 63.41 148 ALA A O 1
ATOM 1558 N N . ALA A 1 149 ? -15.063 -2.695 8.371 1.00 69.37 149 ALA A N 1
ATOM 1559 C CA . ALA A 1 149 ? -13.917 -2.303 7.557 1.00 63.97 149 ALA A CA 1
ATOM 1560 C C . ALA A 1 149 ? -14.331 -2.064 6.111 1.00 72.17 149 ALA A C 1
ATOM 1561 O O . ALA A 1 149 ? -13.906 -1.083 5.491 1.00 72.28 149 ALA A O 1
ATOM 1568 N N . ALA A 1 150 ? -15.173 -2.940 5.560 1.00 70.26 150 ALA A N 1
ATOM 1569 C CA . ALA A 1 150 ? -15.606 -2.776 4.176 1.00 65.85 150 ALA A CA 1
ATOM 1570 C C . ALA A 1 150 ? -16.330 -1.447 3.981 1.00 66.08 150 ALA A C 1
ATOM 1571 O O . ALA A 1 150 ? -16.030 -0.695 3.046 1.00 64.97 150 ALA A O 1
ATOM 1578 N N . GLU A 1 151 ? -17.290 -1.142 4.859 1.00 56.60 151 GLU A N 1
ATOM 1579 C CA . GLU A 1 151 ? -18.025 0.117 4.753 1.00 60.76 151 GLU A CA 1
ATOM 1580 C C . GLU A 1 151 ? -17.083 1.314 4.768 1.00 66.33 151 GLU A C 1
ATOM 1581 O O . GLU A 1 151 ? -17.282 2.278 4.020 1.00 65.12 151 GLU A O 1
ATOM 1593 N N . ALA A 1 152 ? -16.058 1.276 5.625 1.00 52.21 152 ALA A N 1
ATOM 1594 C CA . ALA A 1 152 ? -15.073 2.353 5.658 1.00 81.38 152 ALA A CA 1
ATOM 1595 C C . ALA A 1 152 ? -14.374 2.496 4.315 1.00 62.74 152 ALA A C 1
ATOM 1596 O O . ALA A 1 152 ? -14.104 3.614 3.858 1.00 72.02 152 ALA A O 1
ATOM 1603 N N . VAL A 1 153 ? -14.060 1.372 3.674 1.00 71.77 153 VAL A N 1
ATOM 1604 C CA . VAL A 1 153 ? -13.416 1.423 2.368 1.00 66.30 153 VAL A CA 1
ATOM 1605 C C . VAL A 1 153 ? -14.363 2.033 1.348 1.00 83.86 153 VAL A C 1
ATOM 1606 O O . VAL A 1 153 ? -13.977 2.914 0.572 1.00 55.16 153 VAL A O 1
ATOM 1619 N N . LEU A 1 154 ? -15.631 1.615 1.371 1.00 62.94 154 LEU A N 1
ATOM 1620 C CA . LEU A 1 154 ? -16.606 2.159 0.431 1.00 59.84 154 LEU A CA 1
ATOM 1621 C C . LEU A 1 154 ? -16.688 3.676 0.547 1.00 73.57 154 LEU A C 1
ATOM 1622 O O . LEU A 1 154 ? -16.613 4.390 -0.459 1.00 59.27 154 LEU A O 1
ATOM 1638 N N . ILE A 1 155 ? -16.840 4.190 1.770 1.00 58.50 155 ILE A N 1
ATOM 1639 C CA . ILE A 1 155 ? -16.938 5.635 1.949 1.00 66.07 155 ILE A CA 1
ATOM 1640 C C . ILE A 1 155 ? -15.622 6.303 1.579 1.00 66.29 155 ILE A C 1
ATOM 1641 O O . ILE A 1 155 ? -15.607 7.379 0.970 1.00 57.45 155 ILE A O 1
ATOM 1657 N N . ALA A 1 156 ? -14.497 5.668 1.915 1.00 60.01 156 ALA A N 1
ATOM 1658 C CA . ALA A 1 156 ? -13.196 6.249 1.599 1.00 70.92 156 ALA A CA 1
ATOM 1659 C C . ALA A 1 156 ? -12.968 6.312 0.093 1.00 70.49 156 ALA A C 1
ATOM 1660 O O . ALA A 1 156 ? -12.429 7.300 -0.419 1.00 79.07 156 ALA A O 1
ATOM 1667 N N . CYS A 1 157 ? -13.356 5.261 -0.633 1.00 82.58 157 CYS A N 1
ATOM 1668 C CA . CYS A 1 157 ? -13.237 5.296 -2.087 1.00 75.15 157 CYS A CA 1
ATOM 1669 C C . CYS A 1 157 ? -14.081 6.420 -2.668 1.00 95.49 157 CYS A C 1
ATOM 1670 O O . CYS A 1 157 ? -13.647 7.118 -3.590 1.00 75.41 157 CYS A O 1
ATOM 1677 N N . LEU A 1 158 ? -15.285 6.625 -2.129 1.00 74.80 158 LEU A N 1
ATOM 1678 C CA . LEU A 1 158 ? -16.147 7.685 -2.637 1.00 68.66 158 LEU A CA 1
ATOM 1679 C C . LEU A 1 158 ? -15.473 9.046 -2.508 1.00 86.82 158 LEU A C 1
ATOM 1680 O O . LEU A 1 158 ? -15.542 9.871 -3.426 1.00 76.12 158 LEU A O 1
ATOM 1687 N N . LEU A 1 159 ? -14.804 9.294 -1.378 1.00 77.04 159 LEU A N 1
ATOM 1688 C CA . LEU A 1 159 ? -14.070 10.546 -1.217 1.00 92.58 159 LEU A CA 1
ATOM 1689 C C . LEU A 1 159 ? -12.869 10.595 -2.142 1.00 73.51 159 LEU A C 1
ATOM 1690 O O . LEU A 1 159 ? -12.564 11.643 -2.721 1.00 74.72 159 LEU A O 1
ATOM 1706 N N . ALA A 1 160 ? -12.160 9.474 -2.271 1.00 78.44 160 ALA A N 1
ATOM 1707 C CA . ALA A 1 160 ? -11.006 9.438 -3.156 1.00 77.21 160 ALA A CA 1
ATOM 1708 C C . ALA A 1 160 ? -11.399 9.811 -4.579 1.00 78.10 160 ALA A C 1
ATOM 1709 O O . ALA A 1 160 ? -10.672 10.545 -5.258 1.00 85.32 160 ALA A O 1
ATOM 1716 N N . LEU A 1 161 ? -12.559 9.335 -5.041 1.00 78.64 161 LEU A N 1
ATOM 1717 C CA . LEU A 1 161 ? -12.980 9.627 -6.406 1.00 78.28 161 LEU A CA 1
ATOM 1718 C C . LEU A 1 161 ? -13.452 11.069 -6.548 1.00 92.95 161 LEU A C 1
ATOM 1719 O O . LEU A 1 161 ? -13.129 11.738 -7.537 1.00 97.09 161 LEU A O 1
ATOM 1735 N N . ASP A 1 162 ? -14.219 11.565 -5.575 1.00 84.89 162 ASP A N 1
ATOM 1736 C CA . ASP A 1 162 ? -14.761 12.917 -5.667 1.00 86.59 162 ASP A CA 1
ATOM 1737 C C . ASP A 1 162 ? -13.674 13.967 -5.458 1.00 89.53 162 ASP A C 1
ATOM 1738 O O . ASP A 1 162 ? -13.597 14.948 -6.205 1.00 88.80 162 ASP A O 1
ATOM 1747 N N . TYR A 1 163 ? -12.825 13.778 -4.449 1.00 83.72 163 TYR A N 1
ATOM 1748 C CA . TYR A 1 163 ? -11.819 14.765 -4.057 1.00 85.83 163 TYR A CA 1
ATOM 1749 C C . TYR A 1 163 ? -10.454 14.091 -4.007 1.00 82.77 163 TYR A C 1
ATOM 1750 O O . TYR A 1 163 ? -9.838 13.979 -2.940 1.00 79.68 163 TYR A O 1
ATOM 1768 N N . PRO A 1 164 ? -9.947 13.635 -5.157 1.00 84.76 164 PRO A N 1
ATOM 1769 C CA . PRO A 1 164 ? -8.649 12.937 -5.153 1.00 87.25 164 PRO A CA 1
ATOM 1770 C C . PRO A 1 164 ? -7.508 13.767 -4.592 1.00 94.77 164 PRO A C 1
ATOM 1771 O O . PRO A 1 164 ? -6.548 13.200 -4.053 1.00 88.55 164 PRO A O 1
ATOM 1782 N N . LYS A 1 165 ? -7.578 15.094 -4.717 1.00 102.73 165 LYS A N 1
ATOM 1783 C CA . LYS A 1 165 ? -6.518 15.972 -4.233 1.00 109.44 165 LYS A CA 1
ATOM 1784 C C . LYS A 1 165 ? -6.621 16.275 -2.741 1.00 120.84 165 LYS A C 1
ATOM 1785 O O . LYS A 1 165 ? -5.610 16.634 -2.125 1.00 125.35 165 LYS A O 1
ATOM 1789 N N . SER A 1 166 ? -7.807 16.143 -2.150 1.00 122.98 166 SER A N 1
ATOM 1790 C CA . SER A 1 166 ? -8.000 16.476 -0.744 1.00 121.10 166 SER A CA 1
ATOM 1791 C C . SER A 1 166 ? -7.154 15.588 0.163 1.00 112.79 166 SER A C 1
ATOM 1792 O O . SER A 1 166 ? -6.934 14.406 -0.115 1.00 110.75 166 SER A O 1
ATOM 1800 N N . ASP A 1 167 ? -6.690 16.172 1.272 1.00 101.21 167 ASP A N 1
ATOM 1801 C CA . ASP A 1 167 ? -5.975 15.402 2.283 1.00 100.55 167 ASP A CA 1
ATOM 1802 C C . ASP A 1 167 ? -6.929 14.572 3.132 1.00 87.93 167 ASP A C 1
ATOM 1803 O O . ASP A 1 167 ? -6.515 13.572 3.729 1.00 73.98 167 ASP A O 1
ATOM 1807 N N . ILE A 1 168 ? -8.196 14.979 3.213 1.00 87.73 168 ILE A N 1
ATOM 1808 C CA . ILE A 1 168 ? -9.203 14.154 3.872 1.00 82.91 168 ILE A CA 1
ATOM 1809 C C . ILE A 1 168 ? -9.281 12.789 3.200 1.00 82.01 168 ILE A C 1
ATOM 1810 O O . ILE A 1 168 ? -9.247 11.745 3.863 1.00 83.98 168 ILE A O 1
ATOM 1820 N N . ALA A 1 169 ? -9.395 12.778 1.870 1.00 81.67 169 ALA A N 1
ATOM 1821 C CA . ALA A 1 169 ? -9.439 11.514 1.143 1.00 74.97 169 ALA A CA 1
ATOM 1822 C C . ALA A 1 169 ? -8.172 10.703 1.377 1.00 73.53 169 ALA A C 1
ATOM 1823 O O . ALA A 1 169 ? -8.225 9.472 1.490 1.00 75.12 169 ALA A O 1
ATOM 1830 N N . LYS A 1 170 ? -7.021 11.374 1.456 1.00 73.86 170 LYS A N 1
ATOM 1831 C CA . LYS A 1 170 ? -5.770 10.666 1.704 1.00 87.66 170 LYS A CA 1
ATOM 1832 C C . LYS A 1 170 ? -5.785 9.985 3.066 1.00 85.28 170 LYS A C 1
ATOM 1833 O O . LYS A 1 170 ? -5.355 8.834 3.198 1.00 85.77 170 LYS A O 1
ATOM 1837 N N . LYS A 1 171 ? -6.287 10.679 4.089 1.00 86.95 171 LYS A N 1
ATOM 1838 C CA . LYS A 1 171 ? -6.295 10.118 5.435 1.00 87.09 171 LYS A CA 1
ATOM 1839 C C . LYS A 1 171 ? -7.324 8.999 5.563 1.00 87.28 171 LYS A C 1
ATOM 1840 O O . LYS A 1 171 ? -7.024 7.924 6.099 1.00 85.24 171 LYS A O 1
ATOM 1847 N N . CYS A 1 172 ? -8.541 9.223 5.057 1.00 91.20 172 CYS A N 1
ATOM 1848 C CA . CYS A 1 172 ? -9.600 8.226 5.201 1.00 88.24 172 CYS A CA 1
ATOM 1849 C C . CYS A 1 172 ? -9.314 6.970 4.381 1.00 84.55 172 CYS A C 1
ATOM 1850 O O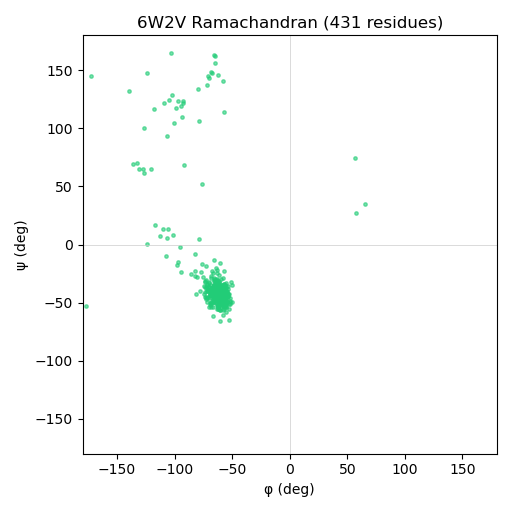 . CYS A 1 172 ? -9.753 5.878 4.761 1.00 82.07 172 CYS A O 1
ATOM 1857 N N . ILE A 1 173 ? -8.582 7.094 3.269 1.00 80.34 173 ILE A N 1
ATOM 1858 C CA . ILE A 1 173 ? -8.179 5.913 2.510 1.00 75.45 173 ILE A CA 1
ATOM 1859 C C . ILE A 1 173 ? -7.106 5.135 3.261 1.00 83.17 173 ILE A C 1
ATOM 1860 O O . ILE A 1 173 ? -7.108 3.898 3.270 1.00 80.92 173 ILE A O 1
ATOM 1870 N N . LYS A 1 174 ? -6.162 5.842 3.887 1.00 84.45 174 LYS A N 1
ATOM 1871 C CA . LYS A 1 174 ? -5.119 5.165 4.651 1.00 89.58 174 LYS A CA 1
ATOM 1872 C C . LYS A 1 174 ? -5.703 4.455 5.866 1.00 89.18 174 LYS A C 1
ATOM 1873 O O . LYS A 1 174 ? -5.316 3.324 6.180 1.00 92.86 174 LYS A O 1
ATOM 1880 N N . ALA A 1 175 ? -6.634 5.105 6.566 1.00 79.90 175 ALA A N 1
ATOM 1881 C CA . ALA A 1 175 ? -7.258 4.472 7.722 1.00 78.85 175 ALA A CA 1
ATOM 1882 C C . ALA A 1 175 ? -8.135 3.302 7.294 1.00 80.18 175 ALA A C 1
ATOM 1883 O O . ALA A 1 175 ? -7.977 2.180 7.789 1.00 83.42 175 ALA A O 1
ATOM 1890 N N . ALA A 1 176 ? -9.065 3.544 6.367 1.00 81.23 176 ALA A N 1
ATOM 1891 C CA . ALA A 1 176 ? -9.942 2.475 5.902 1.00 79.29 176 ALA A CA 1
ATOM 1892 C C . ALA A 1 176 ? -9.133 1.288 5.399 1.00 72.98 176 ALA A C 1
ATOM 1893 O O . ALA A 1 176 ? -9.484 0.130 5.656 1.00 67.02 176 ALA A O 1
ATOM 1900 N N . SER A 1 177 ? -8.042 1.558 4.679 1.00 86.66 177 SER A N 1
ATOM 1901 C CA . SER A 1 177 ? -7.133 0.489 4.280 1.00 77.78 177 SER A CA 1
ATOM 1902 C C . SER A 1 177 ? -6.567 -0.224 5.500 1.00 84.88 177 SER A C 1
ATOM 1903 O O . SER A 1 177 ? -6.451 -1.455 5.512 1.00 79.01 177 SER A O 1
ATOM 1907 N N . GLU A 1 178 ? -6.212 0.535 6.540 1.00 83.75 178 GLU A N 1
ATOM 1908 C CA . GLU A 1 178 ? -5.701 -0.070 7.766 1.00 92.61 178 GLU A CA 1
ATOM 1909 C C . GLU A 1 178 ? -6.731 -1.011 8.376 1.00 81.47 178 GLU A C 1
ATOM 1910 O O . GLU A 1 178 ? -6.404 -2.129 8.791 1.00 77.43 178 GLU A O 1
ATOM 1922 N N . ALA A 1 179 ? -7.992 -0.577 8.425 1.00 79.51 179 ALA A N 1
ATOM 1923 C CA . ALA A 1 179 ? -9.041 -1.409 9.000 1.00 81.95 179 ALA A CA 1
ATOM 1924 C C . ALA A 1 179 ? -9.203 -2.715 8.235 1.00 80.70 179 ALA A C 1
ATOM 1925 O O . ALA A 1 179 ? -9.570 -3.738 8.825 1.00 84.59 179 ALA A O 1
ATOM 1932 N N . ALA A 1 180 ? -8.939 -2.700 6.927 1.00 83.08 180 ALA A N 1
ATOM 1933 C CA . ALA A 1 180 ? -9.083 -3.911 6.125 1.00 75.63 180 ALA A CA 1
ATOM 1934 C C . ALA A 1 180 ? -8.005 -4.932 6.466 1.00 68.85 180 ALA A C 1
ATOM 1935 O O . ALA A 1 180 ? -8.262 -6.141 6.449 1.00 67.68 180 ALA A O 1
ATOM 1942 N N . GLU A 1 181 ? -6.788 -4.468 6.762 1.00 70.37 181 GLU A N 1
ATOM 1943 C CA . GLU A 1 181 ? -5.735 -5.385 7.186 1.00 76.92 181 GLU A CA 1
ATOM 1944 C C . GLU A 1 181 ? -6.037 -5.969 8.560 1.00 84.58 181 GLU A C 1
ATOM 1945 O O . GLU A 1 181 ? -5.847 -7.170 8.786 1.00 87.69 181 GLU A O 1
ATOM 1949 N N . GLU A 1 182 ? -6.511 -5.137 9.491 1.00 85.14 182 GLU A N 1
ATOM 1950 C CA . GLU A 1 182 ? -6.902 -5.645 10.802 1.00 87.10 182 GLU A CA 1
ATOM 1951 C C . GLU A 1 182 ? -8.035 -6.653 10.673 1.00 75.27 182 GLU A C 1
ATOM 1952 O O . GLU A 1 182 ? -8.015 -7.709 11.318 1.00 74.85 182 GLU A O 1
ATOM 1956 N N . ALA A 1 183 ? -9.028 -6.348 9.835 1.00 78.35 183 ALA A N 1
ATOM 1957 C CA . ALA A 1 183 ? -10.131 -7.278 9.625 1.00 69.66 183 ALA A CA 1
ATOM 1958 C C . ALA A 1 183 ? -9.622 -8.638 9.164 1.00 86.41 183 ALA A C 1
ATOM 1959 O O . ALA A 1 183 ? -10.162 -9.679 9.557 1.00 80.42 183 ALA A O 1
ATOM 1966 N N . SER A 1 184 ? -8.581 -8.654 8.333 1.00 81.14 184 SER A N 1
ATOM 1967 C CA . SER A 1 184 ? -8.026 -9.929 7.894 1.00 85.46 184 SER A CA 1
ATOM 1968 C C . SER A 1 184 ? -7.294 -10.631 9.030 1.00 80.22 184 SER A C 1
ATOM 1969 O O . SER A 1 184 ? -7.367 -11.858 9.157 1.00 72.31 184 SER A O 1
ATOM 1977 N N . LYS A 1 185 ? -6.572 -9.870 9.857 1.00 83.87 185 LYS A N 1
ATOM 1978 C CA . LYS A 1 185 ? -5.862 -10.464 10.985 1.00 82.75 185 LYS A CA 1
ATOM 1979 C C . LYS A 1 185 ? -6.836 -11.004 12.024 1.00 83.21 185 LYS A C 1
ATOM 1980 O O . LYS A 1 185 ? -6.585 -12.048 12.637 1.00 77.92 185 LYS A O 1
ATOM 1984 N N . ALA A 1 186 ? -7.952 -10.303 12.238 1.00 80.27 186 ALA A N 1
ATOM 1985 C CA . ALA A 1 186 ? -8.957 -10.772 13.187 1.00 85.05 186 ALA A CA 1
ATOM 1986 C C . ALA A 1 186 ? -9.516 -12.127 12.773 1.00 80.05 186 ALA A C 1
ATOM 1987 O O . ALA A 1 186 ? -9.712 -13.011 13.617 1.00 76.53 186 ALA A O 1
ATOM 1994 N N . ALA A 1 187 ? -9.784 -12.310 11.478 1.00 82.18 187 ALA A N 1
ATOM 1995 C CA . ALA A 1 187 ? -10.269 -13.600 11.001 1.00 85.97 187 ALA A CA 1
ATOM 1996 C C . ALA A 1 187 ? -9.232 -14.694 11.207 1.00 95.23 187 ALA A C 1
ATOM 1997 O O . ALA A 1 187 ? -9.591 -15.854 11.440 1.00 96.28 187 ALA A O 1
ATOM 2004 N N . GLU A 1 188 ? -7.946 -14.347 11.135 1.00 94.94 188 GLU A N 1
ATOM 2005 C CA . GLU A 1 188 ? -6.899 -15.342 11.337 1.00 99.36 188 GLU A CA 1
ATOM 2006 C C . GLU A 1 188 ? -6.857 -15.794 12.791 1.00 92.39 188 GLU A C 1
ATOM 2007 O O . GLU A 1 188 ? -6.872 -16.996 13.080 1.00 90.74 188 GLU A O 1
ATOM 2019 N N . GLU A 1 189 ? -6.820 -14.841 13.725 1.00 96.74 189 GLU A N 1
ATOM 2020 C CA . GLU A 1 189 ? -6.787 -15.198 15.139 1.00 96.67 189 GLU A CA 1
ATOM 2021 C C . GLU A 1 189 ? -8.054 -15.938 15.548 1.00 96.03 189 GLU A C 1
ATOM 2022 O O . GLU A 1 189 ? -7.991 -16.928 16.286 1.00 91.94 189 GLU A O 1
ATOM 2031 N N . ALA A 1 190 ? -9.215 -15.482 15.068 1.00 81.06 190 ALA A N 1
ATOM 2032 C CA . ALA A 1 190 ? -10.473 -16.119 15.445 1.00 76.47 190 ALA A CA 1
ATOM 2033 C C . ALA A 1 190 ? -10.472 -17.597 15.079 1.00 75.75 190 ALA A C 1
ATOM 2034 O O . ALA A 1 190 ? -10.874 -18.445 15.885 1.00 83.55 190 ALA A O 1
ATOM 2041 N N . GLN A 1 191 ? -10.016 -17.928 13.868 1.00 88.06 191 GLN A N 1
ATOM 2042 C CA . GLN A 1 191 ? -9.930 -19.331 13.474 1.00 81.57 191 GLN A CA 1
ATOM 2043 C C . GLN A 1 191 ? -9.044 -20.115 14.434 1.00 87.66 191 GLN A C 1
ATOM 2044 O O . GLN A 1 191 ? -9.341 -21.270 14.764 1.00 83.45 191 GLN A O 1
ATOM 2048 N N . ARG A 1 192 ? -7.952 -19.504 14.895 1.00 86.58 192 ARG A N 1
ATOM 2049 C CA . ARG A 1 192 ? -7.054 -20.192 15.816 1.00 93.07 192 ARG A CA 1
ATOM 2050 C C . ARG A 1 192 ? -7.677 -20.329 17.200 1.00 91.66 192 ARG A C 1
ATOM 2051 O O . ARG A 1 192 ? -7.528 -21.369 17.852 1.00 89.73 192 ARG A O 1
ATOM 2055 N N . HIS A 1 193 ? -8.375 -19.294 17.666 1.00 89.40 193 HIS A N 1
ATOM 2056 C CA . HIS A 1 193 ? -8.924 -19.245 19.023 1.00 84.13 193 HIS A CA 1
ATOM 2057 C C . HIS A 1 193 ? -10.416 -18.944 18.970 1.00 79.37 193 HIS A C 1
ATOM 2058 O O . HIS A 1 193 ? -10.876 -17.930 19.512 1.00 76.06 193 HIS A O 1
ATOM 2072 N N . PRO A 1 194 ? -11.213 -19.814 18.344 1.00 76.07 194 PRO A N 1
ATOM 2073 C CA . PRO A 1 194 ? -12.660 -19.555 18.272 1.00 88.62 194 PRO A CA 1
ATOM 2074 C C . PRO A 1 194 ? -13.337 -19.458 19.632 1.00 85.98 194 PRO A C 1
ATOM 2075 O O . PRO A 1 194 ? -14.464 -18.953 19.707 1.00 89.39 194 PRO A O 1
ATOM 2086 N N . ASP A 1 195 ? -12.695 -19.918 20.706 1.00 96.31 195 ASP A N 1
ATOM 2087 C CA . ASP A 1 195 ? -13.314 -19.973 22.025 1.00 95.08 195 ASP A CA 1
ATOM 2088 C C . ASP A 1 195 ? -12.794 -18.896 22.974 1.00 89.95 195 ASP A C 1
ATOM 2089 O O . ASP A 1 195 ? -13.059 -18.969 24.177 1.00 91.29 195 ASP A O 1
ATOM 2098 N N . SER A 1 196 ? -12.078 -17.896 22.464 1.00 86.60 196 SER A N 1
ATOM 2099 C CA . SER A 1 196 ? -11.401 -16.913 23.303 1.00 85.60 196 SER A CA 1
ATOM 2100 C C . SER A 1 196 ? -12.273 -15.677 23.498 1.00 86.73 196 SER A C 1
ATOM 2101 O O . SER A 1 196 ? -12.605 -14.984 22.530 1.00 78.51 196 SER A O 1
ATOM 2109 N N . GLN A 1 197 ? -12.623 -15.389 24.755 1.00 82.61 197 GLN A N 1
ATOM 2110 C CA . GLN A 1 197 ? -13.337 -14.153 25.064 1.00 74.47 197 GLN A CA 1
ATOM 2111 C C . GLN A 1 197 ? -12.449 -12.935 24.853 1.00 69.79 197 GLN A C 1
ATOM 2112 O O . GLN A 1 197 ? -12.919 -11.891 24.384 1.00 61.78 197 GLN A O 1
ATOM 2126 N N . LYS A 1 198 ? -11.176 -13.029 25.242 1.00 68.62 198 LYS A N 1
ATOM 2127 C CA . LYS A 1 198 ? -10.257 -11.920 25.018 1.00 74.35 198 LYS A CA 1
ATOM 2128 C C . LYS A 1 198 ? -10.185 -11.573 23.534 1.00 67.63 198 LYS A C 1
ATOM 2129 O O . LYS A 1 198 ? -10.302 -10.403 23.152 1.00 68.05 198 LYS A O 1
ATOM 2136 N N . ALA A 1 199 ? -10.012 -12.586 22.678 1.00 71.62 199 ALA A N 1
ATOM 2137 C CA . ALA A 1 199 ? -9.980 -12.346 21.237 1.00 74.05 199 ALA A CA 1
ATOM 2138 C C . ALA A 1 199 ? -11.261 -11.672 20.765 1.00 74.02 199 ALA A C 1
ATOM 2139 O O . ALA A 1 199 ? -11.228 -10.807 19.881 1.00 70.12 199 ALA A O 1
ATOM 2146 N N . ARG A 1 200 ? -12.403 -12.064 21.337 1.00 79.30 200 ARG A N 1
ATOM 2147 C CA . ARG A 1 200 ? -13.663 -11.400 21.016 1.00 72.41 200 ARG A CA 1
ATOM 2148 C C . ARG A 1 200 ? -13.625 -9.931 21.414 1.00 77.03 200 ARG A C 1
ATOM 2149 O O . ARG A 1 200 ? -14.088 -9.064 20.663 1.00 68.54 200 ARG A O 1
ATOM 2170 N N . ASP A 1 201 ? -13.079 -9.631 22.595 1.00 80.02 201 ASP A N 1
ATOM 2171 C CA . ASP A 1 201 ? -13.064 -8.253 23.068 1.00 78.47 201 ASP A CA 1
ATOM 2172 C C . ASP A 1 201 ? -12.133 -7.390 22.225 1.00 74.24 201 ASP A C 1
ATOM 2173 O O . ASP A 1 201 ? -12.492 -6.269 21.848 1.00 72.07 201 ASP A O 1
ATOM 2182 N N . GLU A 1 202 ? -10.942 -7.897 21.904 1.00 76.79 202 GLU A N 1
ATOM 2183 C CA . GLU A 1 202 ? -10.021 -7.139 21.063 1.00 79.36 202 GLU A CA 1
ATOM 2184 C C . GLU A 1 202 ? -10.646 -6.837 19.708 1.00 81.96 202 GLU A C 1
ATOM 2185 O O . GLU A 1 202 ? -10.641 -5.689 19.247 1.00 80.03 202 GLU A O 1
ATOM 2197 N N . ILE A 1 203 ? -11.186 -7.866 19.051 1.00 81.92 203 ILE A N 1
ATOM 2198 C CA . ILE A 1 203 ? -11.834 -7.677 17.755 1.00 79.04 203 ILE A CA 1
ATOM 2199 C C . ILE A 1 203 ? -12.920 -6.616 17.859 1.00 70.38 203 ILE A C 1
ATOM 2200 O O . ILE A 1 203 ? -13.038 -5.734 17.000 1.00 71.13 203 ILE A O 1
ATOM 2210 N N . LYS A 1 204 ? -13.742 -6.697 18.907 1.00 74.61 204 LYS A N 1
ATOM 2211 C CA . LYS A 1 204 ? -14.808 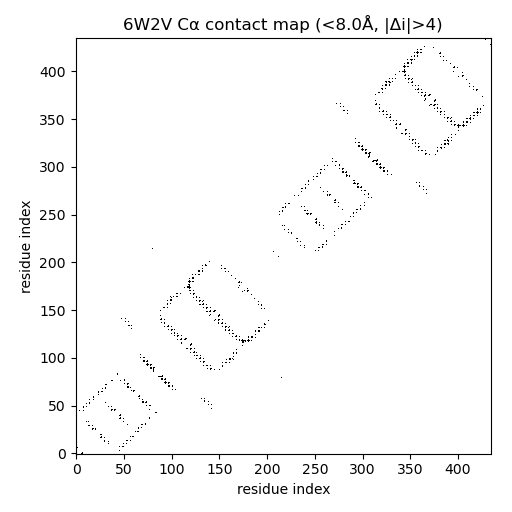-5.716 19.084 1.00 69.70 204 LYS A CA 1
ATOM 2212 C C . LYS A 1 204 ? -14.237 -4.322 19.320 1.00 65.28 204 LYS A C 1
ATOM 2213 O O . LYS A 1 204 ? -14.793 -3.327 18.841 1.00 64.60 204 LYS A O 1
ATOM 2223 N N . GLU A 1 205 ? -13.127 -4.228 20.055 1.00 66.95 205 GLU A N 1
ATOM 2224 C CA . GLU A 1 205 ? -12.469 -2.939 20.235 1.00 73.60 205 GLU A CA 1
ATOM 2225 C C . GLU A 1 205 ? -11.994 -2.389 18.894 1.00 76.22 205 GLU A C 1
ATOM 2226 O O . GLU A 1 205 ? -12.218 -1.215 18.573 1.00 74.51 205 GLU A O 1
ATOM 2235 N N . ALA A 1 206 ? -11.341 -3.232 18.090 1.00 80.68 206 ALA A N 1
ATOM 2236 C CA . ALA A 1 206 ? -10.944 -2.820 16.748 1.00 80.73 206 ALA A CA 1
ATOM 2237 C C . ALA A 1 206 ? -12.154 -2.497 15.881 1.00 77.47 206 ALA A C 1
ATOM 2238 O O . ALA A 1 206 ? -12.076 -1.632 15.000 1.00 79.43 206 ALA A O 1
ATOM 2245 N N . SER A 1 207 ? -13.279 -3.177 16.115 1.00 76.89 207 SER A N 1
ATOM 2246 C CA . SER A 1 207 ? -14.477 -2.925 15.320 1.00 77.78 207 SER A CA 1
ATOM 2247 C C . SER A 1 207 ? -15.033 -1.529 15.585 1.00 72.90 207 SER A C 1
ATOM 2248 O O . SER A 1 207 ? -15.530 -0.871 14.663 1.00 77.38 207 SER A O 1
ATOM 2256 N N . GLN A 1 208 ? -14.946 -1.051 16.831 1.00 73.60 208 GLN A N 1
ATOM 2257 C CA . GLN A 1 208 ? -15.462 0.279 17.139 1.00 73.98 208 GLN A CA 1
ATOM 2258 C C . GLN A 1 208 ? -14.625 1.355 16.463 1.00 73.99 208 GLN A C 1
ATOM 2259 O O . GLN A 1 208 ? -15.166 2.337 15.944 1.00 67.64 208 GLN A O 1
ATOM 2266 N N . LYS A 1 209 ? -13.301 1.185 16.467 1.00 76.61 209 LYS A N 1
ATOM 2267 C CA . LYS A 1 209 ? -12.421 2.133 15.794 1.00 82.52 209 LYS A CA 1
ATOM 2268 C C . LYS A 1 209 ? -12.754 2.222 14.310 1.00 79.32 209 LYS A C 1
ATOM 2269 O O . LYS A 1 209 ? -12.859 3.320 13.750 1.00 81.32 209 LYS A O 1
ATOM 2273 N N . ALA A 1 210 ? -12.920 1.071 13.652 1.00 79.80 210 ALA A N 1
ATOM 2274 C CA . ALA A 1 210 ? -13.261 1.071 12.232 1.00 77.82 210 ALA A CA 1
ATOM 2275 C C . ALA A 1 210 ? -14.612 1.729 11.994 1.00 78.01 210 ALA A C 1
ATOM 2276 O O . ALA A 1 210 ? -14.820 2.386 10.967 1.00 76.82 210 ALA A O 1
ATOM 2283 N N . GLU A 1 211 ? -15.547 1.558 12.930 1.00 72.34 211 GLU A N 1
ATOM 2284 C CA . GLU A 1 211 ? -16.855 2.185 12.783 1.00 77.58 211 GLU A CA 1
ATOM 2285 C C . GLU A 1 211 ? -16.748 3.698 12.915 1.00 71.12 211 GLU A C 1
ATOM 2286 O O . GLU A 1 211 ? -17.477 4.439 12.246 1.00 65.52 211 GLU A O 1
ATOM 2296 N N . GLU A 1 212 ? -15.842 4.176 13.771 1.00 77.09 212 GLU A N 1
ATOM 2297 C CA . GLU A 1 212 ? -15.666 5.616 13.926 1.00 79.49 212 GLU A CA 1
ATOM 2298 C C . GLU A 1 212 ? -15.048 6.220 12.673 1.00 76.52 212 GLU A C 1
ATOM 2299 O O . GLU A 1 212 ? -15.441 7.309 12.239 1.00 71.32 212 GLU A O 1
ATOM 2303 N N . VAL A 1 213 ? -14.074 5.527 12.083 1.00 72.28 213 VAL A N 1
ATOM 2304 C CA . VAL A 1 213 ? -13.516 5.948 10.800 1.00 80.40 213 VAL A CA 1
ATOM 2305 C C . VAL A 1 213 ? -14.631 6.140 9.779 1.00 75.05 213 VAL A C 1
ATOM 2306 O O . VAL A 1 213 ? -14.717 7.174 9.106 1.00 67.31 213 VAL A O 1
ATOM 2319 N N . LYS A 1 214 ? -15.498 5.134 9.642 1.00 77.13 214 LYS A N 1
ATOM 2320 C CA . LYS A 1 214 ? -16.590 5.224 8.679 1.00 78.03 214 LYS A CA 1
ATOM 2321 C C . LYS A 1 214 ? -17.454 6.451 8.947 1.00 74.76 214 LYS A C 1
ATOM 2322 O O . LYS A 1 214 ? -17.782 7.204 8.024 1.00 76.86 214 LYS A O 1
ATOM 2329 N N . GLU A 1 215 ? -17.818 6.677 10.211 1.00 81.52 215 GLU A N 1
ATOM 2330 C CA . GLU A 1 215 ? -18.677 7.811 10.545 1.00 76.74 215 GLU A CA 1
ATOM 2331 C C . GLU A 1 215 ? -17.977 9.141 10.283 1.00 78.39 215 GLU A C 1
ATOM 2332 O O . GLU A 1 215 ? -18.593 10.077 9.760 1.00 72.00 215 GLU A O 1
ATOM 2339 N N . ARG A 1 216 ? -16.696 9.252 10.645 1.00 71.31 216 ARG A N 1
ATOM 2340 C CA . ARG A 1 216 ? -15.965 10.496 10.418 1.00 80.55 216 ARG A CA 1
ATOM 2341 C C . ARG A 1 216 ? -15.862 10.807 8.928 1.00 74.91 216 ARG A C 1
ATOM 2342 O O . ARG A 1 216 ? -16.076 11.947 8.501 1.00 78.94 216 ARG A O 1
ATOM 2349 N N . CYS A 1 217 ? -15.541 9.792 8.123 1.00 83.45 217 CYS A N 1
ATOM 2350 C CA . CYS A 1 217 ? -15.410 9.982 6.682 1.00 77.64 217 CYS A CA 1
ATOM 2351 C C . CYS A 1 217 ? -16.747 10.296 6.033 1.00 74.55 217 CYS A C 1
ATOM 2352 O O . CYS A 1 217 ? -16.809 11.087 5.086 1.00 69.42 217 CYS A O 1
ATOM 2359 N N . GLU A 1 218 ? -17.822 9.662 6.508 1.00 78.03 218 GLU A N 1
ATOM 2360 C CA . GLU A 1 218 ? -19.139 9.911 5.931 1.00 83.94 218 GLU A CA 1
ATOM 2361 C C . GLU A 1 218 ? -19.560 11.361 6.131 1.00 81.51 218 GLU A C 1
ATOM 2362 O O . GLU A 1 218 ? -20.174 11.965 5.244 1.00 85.61 218 GLU A O 1
ATOM 2374 N N . ARG A 1 219 ? -19.236 11.937 7.290 1.00 76.22 219 ARG A N 1
ATOM 2375 C CA . ARG A 1 219 ? -19.611 13.320 7.559 1.00 80.73 219 ARG A CA 1
ATOM 2376 C C . ARG A 1 219 ? -18.880 14.285 6.635 1.00 75.92 219 ARG A C 1
ATOM 2377 O O . ARG A 1 219 ? -19.373 15.387 6.374 1.00 70.38 219 ARG A O 1
ATOM 2381 N N . ALA A 1 220 ? -17.714 13.886 6.123 1.00 75.28 220 ALA A N 1
ATOM 2382 C CA . ALA A 1 220 ? -16.924 14.782 5.287 1.00 90.38 220 ALA A CA 1
ATOM 2383 C C . ALA A 1 220 ? -17.512 14.931 3.888 1.00 98.79 220 ALA A C 1
ATOM 2384 O O . ALA A 1 220 ? -17.324 15.974 3.253 1.00 107.08 220 ALA A O 1
ATOM 2391 N N . GLN A 1 221 ? -18.219 13.919 3.389 1.00 96.21 221 GLN A N 1
ATOM 2392 C CA . GLN A 1 221 ? -18.684 13.960 2.009 1.00 102.34 221 GLN A CA 1
ATOM 2393 C C . GLN A 1 221 ? -19.799 14.985 1.851 1.00 111.07 221 GLN A C 1
ATOM 2394 O O . GLN A 1 221 ? -20.616 15.185 2.754 1.00 110.48 221 GLN A O 1
ATOM 2408 N N . GLU A 1 222 ? -19.822 15.637 0.694 1.00 104.18 222 GLU A N 1
ATOM 2409 C CA . GLU A 1 222 ? -20.859 16.600 0.355 1.00 109.32 222 GLU A CA 1
ATOM 2410 C C . GLU A 1 222 ? -21.850 15.944 -0.596 1.00 125.54 222 GLU A C 1
ATOM 2411 O O . GLU A 1 222 ? -21.451 15.356 -1.607 1.00 140.62 222 GLU A O 1
ATOM 2415 N N . HIS A 1 223 ? -23.126 16.029 -0.262 1.00 126.83 223 HIS A N 1
ATOM 2416 C CA . HIS A 1 223 ? -24.192 15.464 -1.070 1.00 133.64 223 HIS A CA 1
ATOM 2417 C C . HIS A 1 223 ? -24.900 16.563 -1.849 1.00 141.79 223 HIS A C 1
ATOM 2418 O O . HIS A 1 223 ? -24.753 17.750 -1.542 1.00 148.03 223 HIS A O 1
ATOM 2432 N N . PRO A 1 224 ? -25.688 16.209 -2.866 1.00 143.90 224 PRO A N 1
ATOM 2433 C CA . PRO A 1 224 ? -26.319 17.245 -3.694 1.00 148.17 224 PRO A CA 1
ATOM 2434 C C . PRO A 1 224 ? -27.553 17.813 -3.008 1.00 147.78 224 PRO A C 1
ATOM 2435 O O . PRO A 1 224 ? -28.390 17.069 -2.491 1.00 148.11 224 PRO A O 1
ATOM 2446 N N . ASN A 1 225 ? -27.669 19.141 -3.013 1.00 148.95 225 ASN A N 1
ATOM 2447 C CA . ASN A 1 225 ? -28.840 19.796 -2.444 1.00 151.17 225 ASN A CA 1
ATOM 2448 C C . ASN A 1 225 ? -30.025 19.660 -3.391 1.00 148.12 225 ASN A C 1
ATOM 2449 O O . ASN A 1 225 ? -30.664 20.657 -3.742 1.00 152.22 225 ASN A O 1
ATOM 2453 N N . ALA A 1 226 ? -30.325 18.430 -3.808 1.00 142.52 226 ALA A N 1
ATOM 2454 C CA . ALA A 1 226 ? -31.403 18.150 -4.753 1.00 138.97 226 ALA A CA 1
ATOM 2455 C C . ALA A 1 226 ? -32.307 17.102 -4.114 1.00 130.91 226 ALA A C 1
ATOM 2456 O O . ALA A 1 226 ? -31.989 15.909 -4.127 1.00 128.71 226 ALA A O 1
ATOM 2463 N N . GLY A 1 227 ? -33.428 17.548 -3.555 1.00 126.60 227 GLY A N 1
ATOM 2464 C CA . GLY A 1 227 ? -34.348 16.627 -2.921 1.00 117.35 227 GLY A CA 1
ATOM 2465 C C . GLY A 1 227 ? -34.977 15.669 -3.914 1.00 106.93 227 GLY A C 1
ATOM 2466 O O . GLY A 1 227 ? -34.969 15.880 -5.127 1.00 113.63 227 GLY A O 1
ATOM 2470 N N . TRP A 1 228 ? -35.539 14.591 -3.367 1.00 91.48 228 TRP A N 1
ATOM 2471 C CA . TRP A 1 228 ? -36.201 13.595 -4.202 1.00 86.31 228 TRP A CA 1
ATOM 2472 C C . TRP A 1 228 ? -37.311 14.227 -5.031 1.00 92.54 228 TRP A C 1
ATOM 2473 O O . TRP A 1 228 ? -37.510 13.863 -6.195 1.00 87.34 228 TRP A O 1
ATOM 2494 N N . LEU A 1 229 ? -38.030 15.193 -4.454 1.00 85.18 229 LEU A N 1
ATOM 2495 C CA . LEU A 1 229 ? -39.174 15.780 -5.141 1.00 90.80 229 LEU A CA 1
ATOM 2496 C C . LEU A 1 229 ? -38.757 16.632 -6.333 1.00 104.97 229 LEU A C 1
ATOM 2497 O O . LEU A 1 229 ? -39.485 16.691 -7.329 1.00 87.63 229 LEU A O 1
ATOM 2513 N N . GLU A 1 230 ? -37.602 17.299 -6.254 1.00 105.08 230 GLU A N 1
ATOM 2514 C CA . GLU A 1 230 ? -37.173 18.180 -7.337 1.00 115.30 230 GLU A CA 1
ATOM 2515 C C . GLU A 1 230 ? -36.794 17.384 -8.580 1.00 118.05 230 GLU A C 1
ATOM 2516 O O . GLU A 1 230 ? -37.155 17.761 -9.701 1.00 121.98 230 GLU A O 1
ATOM 2528 N N . HIS A 1 231 ? -36.071 16.285 -8.399 1.00 113.33 231 HIS A N 1
ATOM 2529 C CA . HIS A 1 231 ? -35.661 15.433 -9.507 1.00 115.60 231 HIS A CA 1
ATOM 2530 C C . HIS A 1 231 ? -36.703 14.348 -9.764 1.00 115.58 231 HIS A C 1
ATOM 2531 O O . HIS A 1 231 ? -37.615 14.526 -10.572 1.00 117.12 231 HIS A O 1
ATOM 2535 N N . ASN B 1 7 ? 1.104 -3.870 -21.378 1.00 178.15 7 ASN B N 1
ATOM 2536 C CA . ASN B 1 7 ? 1.949 -4.639 -20.474 1.00 184.07 7 ASN B CA 1
ATOM 2537 C C . ASN B 1 7 ? 1.392 -4.600 -19.055 1.00 188.58 7 ASN B C 1
ATOM 2538 O O . ASN B 1 7 ? 1.367 -5.615 -18.360 1.00 213.01 7 ASN B O 1
ATOM 2542 N N . GLU B 1 8 ? 0.949 -3.416 -18.627 1.00 215.44 8 GLU B N 1
ATOM 2543 C CA . GLU B 1 8 ? 0.394 -3.273 -17.284 1.00 168.68 8 GLU B CA 1
ATOM 2544 C C . GLU B 1 8 ? -0.916 -4.042 -17.142 1.00 166.61 8 GLU B C 1
ATOM 2545 O O . GLU B 1 8 ? -1.066 -4.867 -16.233 1.00 162.75 8 GLU B O 1
ATOM 2549 N N . ARG B 1 9 ? -1.879 -3.783 -18.029 1.00 159.52 9 ARG B N 1
ATOM 2550 C CA . ARG B 1 9 ? -3.170 -4.461 -17.937 1.00 178.99 9 ARG B CA 1
ATOM 2551 C C . ARG B 1 9 ? -3.037 -5.956 -18.205 1.00 204.86 9 ARG B C 1
ATOM 2552 O O . ARG B 1 9 ? -3.689 -6.771 -17.542 1.00 172.38 9 ARG B O 1
ATOM 2556 N N . VAL B 1 10 ? -2.203 -6.336 -19.176 1.00 216.47 10 VAL B N 1
ATOM 2557 C CA . VAL B 1 10 ? -2.023 -7.751 -19.501 1.00 230.13 10 VAL B CA 1
ATOM 2558 C C . VAL B 1 10 ? -1.607 -8.529 -18.258 1.00 213.69 10 VAL B C 1
ATOM 2559 O O . VAL B 1 10 ? -2.277 -9.483 -17.845 1.00 233.47 10 VAL B O 1
ATOM 2572 N N . LYS B 1 11 ? -0.490 -8.132 -17.642 1.00 172.65 11 LYS B N 1
ATOM 2573 C CA . LYS B 1 11 ? -0.027 -8.811 -16.436 1.00 167.06 11 LYS B CA 1
ATOM 2574 C C . LYS B 1 11 ? -1.123 -8.859 -15.378 1.00 165.22 11 LYS B C 1
ATOM 2575 O O . LYS B 1 11 ? -1.240 -9.840 -14.634 1.00 182.23 11 LYS B O 1
ATOM 2579 N N . GLN B 1 12 ? -1.932 -7.801 -15.293 1.00 148.04 12 GLN B N 1
ATOM 2580 C CA . GLN B 1 12 ? -3.057 -7.794 -14.363 1.00 174.64 12 GLN B CA 1
ATOM 2581 C C . GLN B 1 12 ? -4.128 -8.791 -14.793 1.00 159.84 12 GLN B C 1
ATOM 2582 O O . GLN B 1 12 ? -4.598 -9.601 -13.985 1.00 173.88 12 GLN B O 1
ATOM 2586 N N . LEU B 1 13 ? -4.534 -8.741 -16.064 1.00 144.89 13 LEU B N 1
ATOM 2587 C CA . LEU B 1 13 ? -5.553 -9.664 -16.554 1.00 120.25 13 LEU B CA 1
ATOM 2588 C C . LEU B 1 13 ? -5.052 -11.104 -16.535 1.00 135.84 13 LEU B C 1
ATOM 2589 O O . LEU B 1 13 ? -5.824 -12.034 -16.273 1.00 157.53 13 LEU B O 1
ATOM 2593 N N . ALA B 1 14 ? -3.762 -11.309 -16.809 1.00 127.95 14 ALA B N 1
ATOM 2594 C CA . ALA B 1 14 ? -3.209 -12.660 -16.813 1.00 136.97 14 ALA B CA 1
ATOM 2595 C C . ALA B 1 14 ? -3.147 -13.232 -15.403 1.00 122.79 14 ALA B C 1
ATOM 2596 O O . ALA B 1 14 ? -3.663 -14.326 -15.142 1.00 126.57 14 ALA B O 1
ATOM 2603 N N . GLU B 1 15 ? -2.512 -12.508 -14.478 1.00 125.88 15 GLU B N 1
ATOM 2604 C CA . GLU B 1 15 ? -2.437 -12.978 -13.099 1.00 139.77 15 GLU B CA 1
ATOM 2605 C C . GLU B 1 15 ? -3.829 -13.213 -12.525 1.00 133.77 15 GLU B C 1
ATOM 2606 O O . GLU B 1 15 ? -4.057 -14.196 -11.810 1.00 170.64 15 GLU B O 1
ATOM 2610 N N . LYS B 1 16 ? -4.774 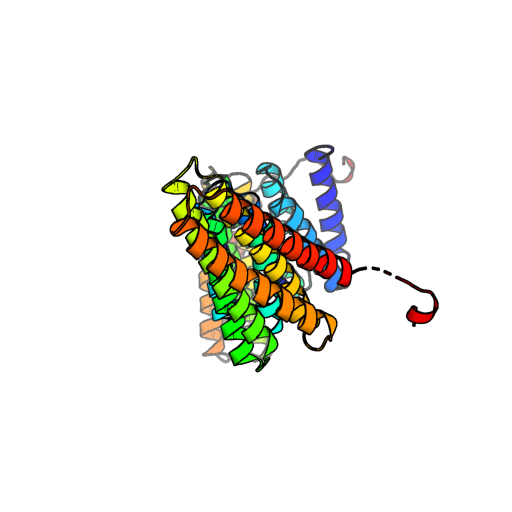-12.321 -12.830 1.00 135.58 16 LYS B N 1
ATOM 2611 C CA . LYS B 1 16 ? -6.146 -12.513 -12.372 1.00 161.61 16 LYS B CA 1
ATOM 2612 C C . LYS B 1 16 ? -6.712 -13.833 -12.882 1.00 169.04 16 LYS B C 1
ATOM 2613 O O . LYS B 1 16 ? -7.414 -14.541 -12.150 1.00 167.78 16 LYS B O 1
ATOM 2617 N N . ALA B 1 17 ? -6.419 -14.180 -14.137 1.00 177.48 17 ALA B N 1
ATOM 2618 C CA . ALA B 1 17 ? -6.838 -15.470 -14.670 1.00 186.27 17 ALA B CA 1
ATOM 2619 C C . ALA B 1 17 ? -6.203 -16.635 -13.923 1.00 190.01 17 ALA B C 1
ATOM 2620 O O . ALA B 1 17 ? -6.737 -17.748 -13.965 1.00 210.60 17 ALA B O 1
ATOM 2627 N N . LYS B 1 18 ? -5.074 -16.407 -13.247 1.00 178.93 18 LYS B N 1
ATOM 2628 C CA . LYS B 1 18 ? -4.449 -17.470 -12.466 1.00 205.51 18 LYS B CA 1
ATOM 2629 C C . LYS B 1 18 ? -5.301 -17.836 -11.257 1.00 213.19 18 LYS B C 1
ATOM 2630 O O . LYS B 1 18 ? -5.419 -19.017 -10.910 1.00 205.19 18 LYS B O 1
ATOM 2634 N N . GLU B 1 19 ? -5.890 -16.837 -10.596 1.00 220.80 19 GLU B N 1
ATOM 2635 C CA . GLU B 1 19 ? -6.802 -17.107 -9.490 1.00 233.51 19 GLU B CA 1
ATOM 2636 C C . GLU B 1 19 ? -7.889 -18.086 -9.920 1.00 250.89 19 GLU B C 1
ATOM 2637 O O . GLU B 1 19 ? -7.975 -19.209 -9.410 1.00 256.09 19 GLU B O 1
ATOM 2641 N N . ALA B 1 20 ? -8.736 -17.665 -10.860 1.00 262.67 20 ALA B N 1
ATOM 2642 C CA . ALA B 1 20 ? -9.702 -18.544 -11.517 1.00 254.71 20 ALA B CA 1
ATOM 2643 C C . ALA B 1 20 ? -10.619 -19.219 -10.492 1.00 261.42 20 ALA B C 1
ATOM 2644 O O . ALA B 1 20 ? -10.501 -20.406 -10.183 1.00 263.07 20 ALA B O 1
ATOM 2651 N N . THR B 1 21 ? -11.541 -18.412 -9.966 1.00 239.06 21 THR B N 1
ATOM 2652 C CA . THR B 1 21 ? -12.588 -18.948 -9.106 1.00 288.05 21 THR B CA 1
ATOM 2653 C C . THR B 1 21 ? -13.722 -19.558 -9.924 1.00 259.45 21 THR B C 1
ATOM 2654 O O . THR B 1 21 ? -14.220 -20.637 -9.587 1.00 288.83 21 THR B O 1
ATOM 2658 N N . ASP B 1 22 ? -14.131 -18.890 -11.002 1.00 231.23 22 ASP B N 1
ATOM 2659 C CA . ASP B 1 22 ? -15.204 -19.357 -11.866 1.00 202.20 22 ASP B CA 1
ATOM 2660 C C . ASP B 1 22 ? -14.698 -19.470 -13.297 1.00 235.87 22 ASP B C 1
ATOM 2661 O O . ASP B 1 22 ? -13.834 -18.700 -13.728 1.00 228.32 22 ASP B O 1
ATOM 2665 N N . LYS B 1 23 ? -15.241 -20.444 -14.031 1.00 264.62 23 LYS B N 1
ATOM 2666 C CA . LYS B 1 23 ? -14.864 -20.610 -15.430 1.00 260.54 23 LYS B CA 1
ATOM 2667 C C . LYS B 1 23 ? -15.459 -19.509 -16.299 1.00 203.04 23 LYS B C 1
ATOM 2668 O O . LYS B 1 23 ? -14.812 -19.041 -17.243 1.00 170.37 23 LYS B O 1
ATOM 2672 N N . GLU B 1 24 ? -16.687 -19.081 -15.998 1.00 161.58 24 GLU B N 1
ATOM 2673 C CA . GLU B 1 24 ? -17.314 -18.019 -16.780 1.00 157.02 24 GLU B CA 1
ATOM 2674 C C . GLU B 1 24 ? -16.515 -16.725 -16.694 1.00 163.56 24 GLU B C 1
ATOM 2675 O O . GLU B 1 24 ? -16.396 -15.993 -17.684 1.00 164.70 24 GLU B O 1
ATOM 2679 N N . GLU B 1 25 ? -15.957 -16.426 -15.519 1.00 156.44 25 GLU B N 1
ATOM 2680 C CA . GLU B 1 25 ? -15.158 -15.215 -15.366 1.00 148.65 25 GLU B CA 1
ATOM 2681 C C . GLU B 1 25 ? -13.904 -15.278 -16.230 1.00 141.89 25 GLU B C 1
ATOM 2682 O O . GLU B 1 25 ? -13.564 -14.313 -16.925 1.00 144.98 25 GLU B O 1
ATOM 2686 N N . VAL B 1 26 ? -13.200 -16.412 -16.196 1.00 138.72 26 VAL B N 1
ATOM 2687 C CA . VAL B 1 26 ? -11.999 -16.571 -17.012 1.00 130.08 26 VAL B CA 1
ATOM 2688 C C . VAL B 1 26 ? -12.328 -16.378 -18.487 1.00 128.38 26 VAL B C 1
ATOM 2689 O O . VAL B 1 26 ? -11.563 -15.753 -19.233 1.00 123.84 26 VAL B O 1
ATOM 2702 N N . ILE B 1 27 ? -13.469 -16.910 -18.933 1.00 115.95 27 ILE B N 1
ATOM 2703 C CA . ILE B 1 27 ? -13.872 -16.740 -20.327 1.00 115.83 27 ILE B CA 1
ATOM 2704 C C . ILE B 1 27 ? -13.955 -15.260 -20.680 1.00 120.91 27 ILE B C 1
ATOM 2705 O O . ILE B 1 27 ? -13.573 -14.846 -21.781 1.00 130.65 27 ILE B O 1
ATOM 2709 N N . GLU B 1 28 ? -14.450 -14.439 -19.751 1.00 112.76 28 GLU B N 1
ATOM 2710 C CA . GLU B 1 28 ? -14.543 -13.006 -20.011 1.00 111.60 28 GLU B CA 1
ATOM 2711 C C . GLU B 1 28 ? -13.160 -12.386 -20.167 1.00 109.59 28 GLU B C 1
ATOM 2712 O O . GLU B 1 28 ? -12.952 -11.519 -21.024 1.00 109.60 28 GLU B O 1
ATOM 2716 N N . ILE B 1 29 ? -12.201 -12.818 -19.345 1.00 107.55 29 ILE B N 1
ATOM 2717 C CA . ILE B 1 29 ? -10.841 -12.290 -19.436 1.00 106.11 29 ILE B CA 1
ATOM 2718 C C . ILE B 1 29 ? -10.254 -12.585 -20.811 1.00 104.96 29 ILE B C 1
ATOM 2719 O O . ILE B 1 29 ? -9.828 -11.676 -21.533 1.00 102.30 29 ILE B O 1
ATOM 2729 N N . VAL B 1 30 ? -10.230 -13.864 -21.195 1.00 107.49 30 VAL B N 1
ATOM 2730 C CA . VAL B 1 30 ? -9.601 -14.251 -22.456 1.00 104.46 30 VAL B CA 1
ATOM 2731 C C . VAL B 1 30 ? -10.254 -13.524 -23.625 1.00 105.73 30 VAL B C 1
ATOM 2732 O O . VAL B 1 30 ? -9.569 -13.043 -24.537 1.00 101.89 30 VAL B O 1
ATOM 2745 N N . LYS B 1 31 ? -11.586 -13.429 -23.620 1.00 103.73 31 LYS B N 1
ATOM 2746 C CA . LYS B 1 31 ? -12.270 -12.701 -24.682 1.00 106.24 31 LYS B CA 1
ATOM 2747 C C . LYS B 1 31 ? -11.843 -11.239 -24.697 1.00 99.20 31 LYS B C 1
ATOM 2748 O O . LYS B 1 31 ? -11.673 -10.644 -25.767 1.00 102.45 31 LYS B O 1
ATOM 2752 N N . GLU B 1 32 ? -11.664 -10.643 -23.516 1.00 101.98 32 GLU B N 1
ATOM 2753 C CA . GLU B 1 32 ? -11.189 -9.265 -23.447 1.00 102.02 32 GLU B CA 1
ATOM 2754 C C . GLU B 1 32 ? -9.756 -9.157 -23.956 1.00 98.95 32 GLU B C 1
ATOM 2755 O O . GLU B 1 32 ? -9.423 -8.239 -24.715 1.00 97.18 32 GLU B O 1
ATOM 2759 N N . LEU B 1 33 ? -8.889 -10.085 -23.542 1.00 97.28 33 LEU B N 1
ATOM 2760 C CA . LEU B 1 33 ? -7.506 -10.060 -24.011 1.00 99.56 33 LEU B CA 1
ATOM 2761 C C . LEU B 1 33 ? -7.437 -10.192 -25.527 1.00 100.07 33 LEU B C 1
ATOM 2762 O O . LEU B 1 33 ? -6.624 -9.525 -26.180 1.00 97.84 33 LEU B O 1
ATOM 2769 N N . ALA B 1 34 ? -8.282 -11.048 -26.109 1.00 90.29 34 ALA B N 1
ATOM 2770 C CA . ALA B 1 34 ? -8.324 -11.176 -27.562 1.00 92.04 34 ALA B CA 1
ATOM 2771 C C . ALA B 1 34 ? -8.693 -9.851 -28.218 1.00 92.57 34 ALA B C 1
ATOM 2772 O O . ALA B 1 34 ? -8.090 -9.458 -29.226 1.00 92.00 34 ALA B O 1
ATOM 2779 N N . GLU B 1 35 ? -9.687 -9.152 -27.663 1.00 95.01 35 GLU B N 1
ATOM 2780 C CA . GLU B 1 35 ? -10.071 -7.850 -28.203 1.00 92.97 35 GLU B CA 1
ATOM 2781 C C . GLU B 1 35 ? -8.901 -6.877 -28.167 1.00 91.44 35 GLU B C 1
ATOM 2782 O O . GLU B 1 35 ? -8.670 -6.133 -29.128 1.00 89.02 35 GLU B O 1
ATOM 2786 N N . LEU B 1 36 ? -8.143 -6.876 -27.068 1.00 79.98 36 LEU B N 1
ATOM 2787 C CA . LEU B 1 36 ? -6.990 -5.988 -26.959 1.00 99.35 36 LEU B CA 1
ATOM 2788 C C . LEU B 1 36 ? -6.006 -6.231 -28.096 1.00 105.70 36 LEU B C 1
ATOM 2789 O O . LEU B 1 36 ? -5.623 -5.299 -28.812 1.00 117.71 36 LEU B O 1
ATOM 2793 N N . ALA B 1 37 ? -5.588 -7.485 -28.281 1.00 104.68 37 ALA B N 1
ATOM 2794 C CA . ALA B 1 37 ? -4.609 -7.800 -29.316 1.00 105.35 37 ALA B CA 1
ATOM 2795 C C . ALA B 1 37 ? -5.156 -7.502 -30.706 1.00 100.89 37 ALA B C 1
ATOM 2796 O O . ALA B 1 37 ? -4.420 -7.042 -31.586 1.00 103.41 37 ALA B O 1
ATOM 2803 N N . LYS B 1 38 ? -6.445 -7.767 -30.924 1.00 90.77 38 LYS B N 1
ATOM 2804 C CA . LYS B 1 38 ? -7.051 -7.514 -32.227 1.00 92.47 38 LYS B CA 1
ATOM 2805 C C . LYS B 1 38 ? -6.968 -6.035 -32.589 1.00 108.74 38 LYS B C 1
ATOM 2806 O O . LYS B 1 38 ? -6.433 -5.666 -33.641 1.00 123.52 38 LYS B O 1
ATOM 2810 N N . GLN B 1 39 ? -7.500 -5.169 -31.725 1.00 109.09 39 GLN B N 1
ATOM 2811 C CA . GLN B 1 39 ? -7.506 -3.736 -31.992 1.00 108.66 39 GLN B CA 1
ATOM 2812 C C . GLN B 1 39 ? -6.147 -3.086 -31.768 1.00 116.08 39 GLN B C 1
ATOM 2813 O O . GLN B 1 39 ? -5.927 -1.967 -32.245 1.00 115.90 39 GLN B O 1
ATOM 2820 N N . SER B 1 40 ? -5.237 -3.747 -31.058 1.00 115.80 40 SER B N 1
ATOM 2821 C CA . SER B 1 40 ? -3.947 -3.146 -30.751 1.00 114.57 40 SER B CA 1
ATOM 2822 C C . SER B 1 40 ? -3.106 -2.968 -32.009 1.00 114.10 40 SER B C 1
ATOM 2823 O O . SER B 1 40 ? -3.177 -3.759 -32.954 1.00 114.43 40 SER B O 1
ATOM 2831 N N . THR B 1 41 ? -2.295 -1.909 -32.006 1.00 114.81 41 THR B N 1
ATOM 2832 C CA . THR B 1 41 ? -1.322 -1.652 -33.061 1.00 114.39 41 THR B CA 1
ATOM 2833 C C . THR B 1 41 ? 0.102 -1.693 -32.522 1.00 109.72 41 THR B C 1
ATOM 2834 O O . THR B 1 41 ? 1.023 -1.189 -33.171 1.00 107.31 41 THR B O 1
ATOM 2838 N N . ASP B 1 42 ? 0.299 -2.272 -31.336 1.00 113.01 42 ASP B N 1
ATOM 2839 C CA . ASP B 1 42 ? 1.618 -2.415 -30.728 1.00 115.45 42 ASP B CA 1
ATOM 2840 C C . ASP B 1 42 ? 2.040 -3.878 -30.821 1.00 120.58 42 ASP B C 1
ATOM 2841 O O . ASP B 1 42 ? 1.685 -4.686 -29.949 1.00 121.85 42 ASP B O 1
ATOM 2848 N N . PRO B 1 43 ? 2.776 -4.279 -31.866 1.00 119.92 43 PRO B N 1
ATOM 2849 C CA . PRO B 1 43 ? 3.153 -5.698 -31.996 1.00 113.80 43 PRO B CA 1
ATOM 2850 C C . PRO B 1 43 ? 3.777 -6.290 -30.746 1.00 114.77 43 PRO B C 1
ATOM 2851 O O . PRO B 1 43 ? 3.563 -7.474 -30.458 1.00 113.44 43 PRO B O 1
ATOM 2862 N N . ASN B 1 44 ? 4.553 -5.505 -29.997 1.00 118.63 44 ASN B N 1
ATOM 2863 C CA . ASN B 1 44 ? 5.149 -6.026 -28.772 1.00 129.04 44 ASN B CA 1
ATOM 2864 C C . ASN B 1 44 ? 4.077 -6.410 -27.760 1.00 131.66 44 ASN B C 1
ATOM 2865 O O . ASN B 1 44 ? 4.181 -7.450 -27.099 1.00 136.32 44 ASN B O 1
ATOM 2876 N N . LEU B 1 45 ? 3.038 -5.583 -27.622 1.00 131.76 45 LEU B N 1
ATOM 2877 C CA . LEU B 1 45 ? 1.966 -5.899 -26.683 1.00 133.53 45 LEU B CA 1
ATOM 2878 C C . LEU B 1 45 ? 1.162 -7.107 -27.153 1.00 133.82 45 LEU B C 1
ATOM 2879 O O . LEU B 1 45 ? 0.757 -7.944 -26.339 1.00 128.54 45 LEU B O 1
ATOM 2883 N N . VAL B 1 46 ? 0.910 -7.204 -28.462 1.00 126.77 46 VAL B N 1
ATOM 2884 C CA . VAL B 1 46 ? 0.205 -8.363 -29.012 1.00 119.72 46 VAL B CA 1
ATOM 2885 C C . VAL B 1 46 ? 0.909 -9.651 -28.606 1.00 107.65 46 VAL B C 1
ATOM 2886 O O . VAL B 1 46 ? 0.276 -10.612 -28.153 1.00 99.39 46 VAL B O 1
ATOM 2899 N N . ALA B 1 47 ? 2.231 -9.697 -28.786 1.00 108.65 47 ALA B N 1
ATOM 2900 C CA . ALA B 1 47 ? 2.990 -10.881 -28.397 1.00 106.64 47 ALA B CA 1
ATOM 2901 C C . ALA B 1 47 ? 2.798 -11.195 -26.919 1.00 110.17 47 ALA B C 1
ATOM 2902 O O . ALA B 1 47 ? 2.770 -12.366 -26.523 1.00 112.99 47 ALA B O 1
ATOM 2909 N N . GLU B 1 48 ? 2.671 -10.160 -26.086 1.00 108.48 48 GLU B N 1
ATOM 2910 C CA . GLU B 1 48 ? 2.429 -10.380 -24.664 1.00 108.83 48 GLU B CA 1
ATOM 2911 C C . GLU B 1 48 ? 1.087 -11.069 -24.435 1.00 103.13 48 GLU B C 1
ATOM 2912 O O . GLU B 1 48 ? 0.974 -11.957 -23.582 1.00 100.71 48 GLU B O 1
ATOM 2916 N N . VAL B 1 49 ? 0.054 -10.661 -25.177 1.00 98.51 49 VAL B N 1
ATOM 2917 C CA . VAL B 1 49 ? -1.254 -11.305 -25.061 1.00 97.86 49 VAL B CA 1
ATOM 2918 C C . VAL B 1 49 ? -1.164 -12.767 -25.476 1.00 91.40 49 VAL B C 1
ATOM 2919 O O . VAL B 1 49 ? -1.616 -13.663 -24.754 1.00 98.93 49 VAL B O 1
ATOM 2932 N N . VAL B 1 50 ? -0.618 -13.027 -26.666 1.00 95.43 50 VAL B N 1
ATOM 2933 C CA . VAL B 1 50 ? -0.474 -14.403 -27.139 1.00 84.46 50 VAL B CA 1
ATOM 2934 C C . VAL B 1 50 ? 0.196 -15.256 -26.069 1.00 78.47 50 VAL B C 1
ATOM 2935 O O . VAL B 1 50 ? -0.277 -16.346 -25.727 1.00 69.73 50 VAL B O 1
ATOM 2939 N N . ARG B 1 51 ? 1.313 -14.767 -25.525 1.00 75.33 51 ARG B N 1
ATOM 2940 C CA . ARG B 1 51 ? 1.994 -15.497 -24.463 1.00 87.37 51 ARG B CA 1
ATOM 2941 C C . ARG B 1 51 ? 1.140 -15.567 -23.202 1.00 98.21 51 ARG B C 1
ATOM 2942 O O . ARG B 1 51 ? 1.256 -16.523 -22.426 1.00 102.25 51 ARG B O 1
ATOM 2946 N N . ALA B 1 52 ? 0.285 -14.566 -22.981 1.00 99.50 52 ALA B N 1
ATOM 2947 C CA . ALA B 1 52 ? -0.606 -14.582 -21.825 1.00 93.02 52 ALA B CA 1
ATOM 2948 C C . ALA B 1 52 ? -1.658 -15.678 -21.952 1.00 91.46 52 ALA B C 1
ATOM 2949 O O . ALA B 1 52 ? -1.854 -16.474 -21.026 1.00 97.20 52 ALA B O 1
ATOM 2956 N N . LEU B 1 53 ? -2.360 -15.728 -23.089 1.00 89.96 53 LEU B N 1
ATOM 2957 C CA . LEU B 1 53 ? -3.382 -16.754 -23.276 1.00 91.53 53 LEU B CA 1
ATOM 2958 C C . LEU B 1 53 ? -2.776 -18.149 -23.263 1.00 89.57 53 LEU B C 1
ATOM 2959 O O . LEU B 1 53 ? -3.445 -19.114 -22.876 1.00 85.93 53 LEU B O 1
ATOM 2975 N N . THR B 1 54 ? -1.518 -18.279 -23.688 1.00 93.58 54 THR B N 1
ATOM 2976 C CA . THR B 1 54 ? -0.855 -19.577 -23.635 1.00 99.64 54 THR B CA 1
ATOM 2977 C C . THR B 1 54 ? -0.660 -20.020 -22.190 1.00 96.27 54 THR B C 1
ATOM 2978 O O . THR B 1 54 ? -1.025 -21.142 -21.820 1.00 100.47 54 THR B O 1
ATOM 2989 N N . GLU B 1 55 ? -0.110 -19.139 -21.350 1.00 96.18 55 GLU B N 1
ATOM 2990 C CA . GLU B 1 55 ? 0.151 -19.505 -19.960 1.00 109.22 55 GLU B CA 1
ATOM 2991 C C . GLU B 1 55 ? -1.119 -19.981 -19.263 1.00 102.20 55 GLU B C 1
ATOM 2992 O O . GLU B 1 55 ? -1.097 -20.978 -18.531 1.00 104.60 55 GLU B O 1
ATOM 2996 N N . VAL B 1 56 ? -2.234 -19.273 -19.465 1.00 98.41 56 VAL B N 1
ATOM 2997 C CA . VAL B 1 56 ? -3.506 -19.697 -18.876 1.00 94.02 56 VAL B CA 1
ATOM 2998 C C . VAL B 1 56 ? -3.821 -21.130 -19.278 1.00 93.70 56 VAL B C 1
ATOM 2999 O O . VAL B 1 56 ? -4.094 -21.990 -18.431 1.00 96.50 56 VAL B O 1
ATOM 3012 N N . ALA B 1 57 ? -3.808 -21.405 -20.584 1.00 85.73 57 ALA B N 1
ATOM 3013 C CA . ALA B 1 57 ? -4.168 -22.733 -21.066 1.00 87.89 57 ALA B CA 1
ATOM 3014 C C . ALA B 1 57 ? -3.223 -23.797 -20.521 1.00 88.79 57 ALA B C 1
ATOM 3015 O O . ALA B 1 57 ? -3.665 -24.872 -20.098 1.00 85.73 57 ALA B O 1
ATOM 3022 N N . LYS B 1 58 ? -1.917 -23.517 -20.518 1.00 100.24 58 LYS B N 1
ATOM 3023 C CA . LYS B 1 58 ? -0.957 -24.504 -20.031 1.00 100.06 58 LYS B CA 1
ATOM 3024 C C . LYS B 1 58 ? -1.179 -24.797 -18.553 1.00 100.53 58 LYS B C 1
ATOM 3025 O O . LYS B 1 58 ? -0.998 -25.934 -18.102 1.00 101.60 58 LYS B O 1
ATOM 3035 N N . THR B 1 59 ? -1.577 -23.782 -17.782 1.00 103.07 59 THR B N 1
ATOM 3036 C CA . THR B 1 59 ? -1.795 -23.957 -16.351 1.00 101.56 59 THR B CA 1
ATOM 3037 C C . THR B 1 59 ? -3.200 -24.459 -16.039 1.00 108.81 59 THR B C 1
ATOM 3038 O O . THR B 1 59 ? -3.410 -25.093 -14.998 1.00 112.52 59 THR B O 1
ATOM 3042 N N . SER B 1 60 ? -4.166 -24.187 -16.911 1.00 106.96 60 SER B N 1
ATOM 3043 C CA . SER B 1 60 ? -5.545 -24.570 -16.652 1.00 109.98 60 SER B CA 1
ATOM 3044 C C . SER B 1 60 ? -5.690 -26.091 -16.608 1.00 102.40 60 SER B C 1
ATOM 3045 O O . SER B 1 60 ? -4.829 -26.843 -17.078 1.00 102.49 60 SER B O 1
ATOM 3053 N N . THR B 1 61 ? -6.800 -26.541 -16.018 1.00 101.68 61 THR B N 1
ATOM 3054 C CA . THR B 1 61 ? -7.140 -27.958 -15.952 1.00 102.85 61 THR B CA 1
ATOM 3055 C C . THR B 1 61 ? -8.507 -28.277 -16.545 1.00 95.83 61 THR B C 1
ATOM 3056 O O . THR B 1 61 ? -8.910 -29.447 -16.535 1.00 96.13 61 THR B O 1
ATOM 3067 N N . ASP B 1 62 ? -9.231 -27.282 -17.054 1.00 83.71 62 ASP B N 1
ATOM 3068 C CA . ASP B 1 62 ? -10.521 -27.499 -17.701 1.00 80.96 62 ASP B CA 1
ATOM 3069 C C . ASP B 1 62 ? -10.282 -27.651 -19.201 1.00 81.76 62 ASP B C 1
ATOM 3070 O O . ASP B 1 62 ? -9.942 -26.680 -19.885 1.00 77.99 62 ASP B O 1
ATOM 3079 N N . THR B 1 63 ? -10.458 -28.872 -19.711 1.00 78.40 63 THR B N 1
ATOM 3080 C CA . THR B 1 63 ? -10.246 -29.118 -21.133 1.00 89.76 63 THR B CA 1
ATOM 3081 C C . THR B 1 63 ? -11.188 -28.282 -21.984 1.00 82.92 63 THR B C 1
ATOM 3082 O O . THR B 1 63 ? -10.835 -27.872 -23.095 1.00 76.02 63 THR B O 1
ATOM 3093 N N . GLU B 1 64 ? -12.404 -28.042 -21.493 1.00 82.52 64 GLU B N 1
ATOM 3094 C CA . GLU B 1 64 ? -13.322 -27.163 -22.206 1.00 86.89 64 GLU B CA 1
ATOM 3095 C C . GLU B 1 64 ? -12.782 -25.740 -22.264 1.00 84.74 64 GLU B C 1
ATOM 3096 O O . GLU B 1 64 ? -12.990 -25.029 -23.254 1.00 83.32 64 GLU B O 1
ATOM 3100 N N . LEU B 1 65 ? -12.083 -25.304 -21.212 1.00 84.15 65 LEU B N 1
ATOM 3101 C CA . LEU B 1 65 ? -11.480 -23.975 -21.225 1.00 91.31 65 LEU B CA 1
ATOM 3102 C C . LEU B 1 65 ? -10.327 -23.912 -22.215 1.00 82.40 65 LEU B C 1
ATOM 3103 O O . LEU B 1 65 ? -10.266 -23.010 -23.059 1.00 89.54 65 LEU B O 1
ATOM 3110 N N . ILE B 1 66 ? -9.389 -24.857 -22.112 1.00 93.13 66 ILE B N 1
ATOM 3111 C CA . ILE B 1 66 ? -8.282 -24.918 -23.063 1.00 82.73 66 ILE B CA 1
ATOM 3112 C C . ILE B 1 66 ? -8.819 -24.908 -24.487 1.00 89.79 66 ILE B C 1
ATOM 3113 O O . ILE B 1 66 ? -8.371 -24.126 -25.335 1.00 73.53 66 ILE B O 1
ATOM 3129 N N . ARG B 1 67 ? -9.793 -25.775 -24.766 1.00 80.56 67 ARG B N 1
ATOM 3130 C CA . ARG B 1 67 ? -10.397 -25.826 -26.093 1.00 92.21 67 ARG B CA 1
ATOM 3131 C C . ARG B 1 67 ? -10.855 -24.442 -26.539 1.00 84.76 67 ARG B C 1
ATOM 3132 O O . ARG B 1 67 ? -10.594 -24.023 -27.673 1.00 82.21 67 ARG B O 1
ATOM 3145 N N . GLU B 1 68 ? -11.526 -23.708 -25.648 1.00 86.47 68 GLU B N 1
ATOM 3146 C CA . GLU B 1 68 ? -12.015 -22.377 -25.997 1.00 80.64 68 GLU B CA 1
ATOM 3147 C C . GLU B 1 68 ? -10.866 -21.406 -26.243 1.00 77.47 68 GLU B C 1
ATOM 3148 O O . GLU B 1 68 ? -10.929 -20.580 -27.163 1.00 77.11 68 GLU B O 1
ATOM 3155 N N . ILE B 1 69 ? -9.811 -21.481 -25.428 1.00 72.63 69 ILE B N 1
ATOM 3156 C CA . ILE B 1 69 ? -8.666 -20.596 -25.627 1.00 66.44 69 ILE B CA 1
ATOM 3157 C C . ILE B 1 69 ? -8.054 -20.842 -27.000 1.00 71.83 69 ILE B C 1
ATOM 3158 O O . ILE B 1 69 ? -7.754 -19.901 -27.745 1.00 80.20 69 ILE B O 1
ATOM 3174 N N . ILE B 1 70 ? -7.881 -22.114 -27.367 1.00 77.69 70 ILE B N 1
ATOM 3175 C CA . ILE B 1 70 ? -7.354 -22.434 -28.691 1.00 80.90 70 ILE B CA 1
ATOM 3176 C C . ILE B 1 70 ? -8.224 -21.798 -29.769 1.00 74.81 70 ILE B C 1
ATOM 3177 O O . ILE B 1 70 ? -7.721 -21.162 -30.701 1.00 68.01 70 ILE B O 1
ATOM 3193 N N . LYS B 1 71 ? -9.545 -21.948 -29.650 1.00 75.36 71 LYS B N 1
ATOM 3194 C CA . LYS B 1 71 ? -10.444 -21.351 -30.633 1.00 82.66 71 LYS B CA 1
ATOM 3195 C C . LYS B 1 71 ? -10.218 -19.845 -30.738 1.00 76.44 71 LYS B C 1
ATOM 3196 O O . LYS B 1 71 ? -10.245 -19.280 -31.838 1.00 71.23 71 LYS B O 1
ATOM 3215 N N . VAL B 1 72 ? -9.987 -19.181 -29.602 1.00 82.78 72 VAL B N 1
ATOM 3216 C CA . VAL B 1 72 ? -9.715 -17.744 -29.613 1.00 72.26 72 VAL B CA 1
ATOM 3217 C C . VAL B 1 72 ? -8.467 -17.442 -30.433 1.00 76.86 72 VAL B C 1
ATOM 3218 O O . VAL B 1 72 ? -8.401 -16.428 -31.140 1.00 74.76 72 VAL B O 1
ATOM 3231 N N . LEU B 1 73 ? -7.452 -18.302 -30.339 1.00 81.17 73 LEU B N 1
ATOM 3232 C CA . LEU B 1 73 ? -6.205 -18.045 -31.050 1.00 71.93 73 LEU B CA 1
ATOM 3233 C C . LEU B 1 73 ? -6.357 -18.283 -32.549 1.00 94.54 73 LEU B C 1
ATOM 3234 O O . LEU B 1 73 ? -5.761 -17.562 -33.358 1.00 66.58 73 LEU B O 1
ATOM 3250 N N . LEU B 1 74 ? -7.144 -19.289 -32.942 1.00 70.42 74 LEU B N 1
ATOM 3251 C CA . LEU B 1 74 ? -7.374 -19.538 -34.363 1.00 90.43 74 LEU B CA 1
ATOM 3252 C C . LEU B 1 74 ? -7.985 -18.318 -35.039 1.00 76.44 74 LEU B C 1
ATOM 3253 O O . LEU B 1 74 ? -7.482 -17.843 -36.064 1.00 87.05 74 LEU B O 1
ATOM 3269 N N . GLU B 1 75 ? -9.084 -17.803 -34.484 1.00 89.22 75 GLU B N 1
ATOM 3270 C CA . GLU B 1 75 ? -9.701 -16.606 -35.043 1.00 84.06 75 GLU B CA 1
ATOM 3271 C C . GLU B 1 75 ? -8.719 -15.440 -35.028 1.00 83.21 75 GLU B C 1
ATOM 3272 O O . GLU B 1 75 ? -8.563 -14.731 -36.029 1.00 88.88 75 GLU B O 1
ATOM 3284 N N . LEU B 1 76 ? -8.030 -15.240 -33.901 1.00 79.56 76 LEU B N 1
ATOM 3285 C CA . LEU B 1 76 ? -7.049 -14.161 -33.810 1.00 82.46 76 LEU B CA 1
ATOM 3286 C C . LEU B 1 76 ? -6.005 -14.284 -34.911 1.00 79.61 76 LEU B C 1
ATOM 3287 O O . LEU B 1 76 ? -5.675 -13.301 -35.585 1.00 82.63 76 LEU B O 1
ATOM 3294 N N . ALA B 1 77 ? -5.472 -15.491 -35.110 1.00 84.96 77 ALA B N 1
ATOM 3295 C CA . ALA B 1 77 ? -4.488 -15.701 -36.165 1.00 86.31 77 ALA B CA 1
ATOM 3296 C C . ALA B 1 77 ? -5.070 -15.408 -37.541 1.00 83.50 77 ALA B C 1
ATOM 3297 O O . ALA B 1 77 ? -4.326 -15.067 -38.467 1.00 78.79 77 ALA B O 1
ATOM 3304 N N . SER B 1 78 ? -6.389 -15.536 -37.699 1.00 86.87 78 SER B N 1
ATOM 3305 C CA . SER B 1 78 ? -7.002 -15.265 -38.995 1.00 81.53 78 SER B CA 1
ATOM 3306 C C . SER B 1 78 ? -7.052 -13.770 -39.278 1.00 86.66 78 SER B C 1
ATOM 3307 O O . SER B 1 78 ? -6.888 -13.345 -40.427 1.00 88.78 78 SER B O 1
ATOM 3315 N N . LYS B 1 79 ? -7.273 -12.959 -38.245 1.00 79.91 79 LYS B N 1
ATOM 3316 C CA . LYS B 1 79 ? -7.492 -11.531 -38.425 1.00 83.09 79 LYS B CA 1
ATOM 3317 C C . LYS B 1 79 ? -6.246 -10.685 -38.195 1.00 79.07 79 LYS B C 1
ATOM 3318 O O . LYS B 1 79 ? -6.213 -9.536 -38.649 1.00 79.75 79 LYS B O 1
ATOM 3325 N N . LEU B 1 80 ? -5.225 -11.217 -37.525 1.00 77.90 80 LEU B N 1
ATOM 3326 C CA . LEU B 1 80 ? -4.041 -10.422 -37.226 1.00 83.68 80 LEU B CA 1
ATOM 3327 C C . LEU B 1 80 ? -3.407 -9.894 -38.509 1.00 89.23 80 LEU B C 1
ATOM 3328 O O . LEU B 1 80 ? -3.342 -10.591 -39.526 1.00 87.84 80 LEU B O 1
ATOM 3344 N N . ARG B 1 81 ? -2.928 -8.651 -38.451 1.00 90.04 81 ARG B N 1
ATOM 3345 C CA . ARG B 1 81 ? -2.319 -8.010 -39.609 1.00 84.74 81 ARG B CA 1
ATOM 3346 C C . ARG B 1 81 ? -0.800 -8.101 -39.617 1.00 87.72 81 ARG B C 1
ATOM 3347 O O . ARG B 1 81 ? -0.188 -7.869 -40.665 1.00 89.72 81 ARG B O 1
ATOM 3351 N N . ASP B 1 82 ? -0.181 -8.441 -38.490 1.00 88.14 82 ASP B N 1
ATOM 3352 C CA . ASP B 1 82 ? 1.270 -8.451 -38.391 1.00 85.14 82 ASP B CA 1
ATOM 3353 C C . ASP B 1 82 ? 1.807 -9.869 -38.568 1.00 83.59 82 ASP B C 1
ATOM 3354 O O . ASP B 1 82 ? 1.486 -10.742 -37.745 1.00 78.75 82 ASP B O 1
ATOM 3363 N N . PRO B 1 83 ? 2.612 -10.152 -39.606 1.00 83.98 83 PRO B N 1
ATOM 3364 C CA . PRO B 1 83 ? 3.091 -11.538 -39.810 1.00 84.53 83 PRO B CA 1
ATOM 3365 C C . PRO B 1 83 ? 3.752 -12.200 -38.605 1.00 75.29 83 PRO B C 1
ATOM 3366 O O . PRO B 1 83 ? 3.446 -13.362 -38.304 1.00 69.35 83 PRO B O 1
ATOM 3377 N N . GLN B 1 84 ? 4.698 -11.524 -37.945 1.00 80.60 84 GLN B N 1
ATOM 3378 C CA . GLN B 1 84 ? 5.383 -12.132 -36.805 1.00 84.14 84 GLN B CA 1
ATOM 3379 C C . GLN B 1 84 ? 4.418 -12.422 -35.661 1.00 82.64 84 GLN B C 1
ATOM 3380 O O . GLN B 1 84 ? 4.626 -13.371 -34.893 1.00 76.91 84 GLN B O 1
ATOM 3394 N N . ALA B 1 85 ? 3.365 -11.616 -35.524 1.00 81.61 85 ALA B N 1
ATOM 3395 C CA . ALA B 1 85 ? 2.341 -11.909 -34.530 1.00 81.52 85 ALA B CA 1
ATOM 3396 C C . ALA B 1 85 ? 1.529 -13.131 -34.932 1.00 86.91 85 ALA B C 1
ATOM 3397 O O . ALA B 1 85 ? 1.130 -13.929 -34.074 1.00 85.34 85 ALA B O 1
ATOM 3404 N N . VAL B 1 86 ? 1.268 -13.289 -36.232 1.00 79.10 86 VAL B N 1
ATOM 3405 C CA . VAL B 1 86 ? 0.525 -14.452 -36.715 1.00 79.52 86 VAL B CA 1
ATOM 3406 C C . VAL B 1 86 ? 1.300 -15.730 -36.429 1.00 69.30 86 VAL B C 1
ATOM 3407 O O . VAL B 1 86 ? 0.746 -16.714 -35.923 1.00 69.44 86 VAL B O 1
ATOM 3420 N N . LEU B 1 87 ? 2.589 -15.745 -36.770 1.00 71.24 87 LEU B N 1
ATOM 3421 C CA . LEU B 1 87 ? 3.404 -16.923 -36.500 1.00 76.68 87 LEU B CA 1
ATOM 3422 C C . LEU B 1 87 ? 3.416 -17.250 -35.009 1.00 82.11 87 LEU B C 1
ATOM 3423 O O . LEU B 1 87 ? 3.255 -18.413 -34.619 1.00 77.02 87 LEU B O 1
ATOM 3430 N N . GLU B 1 88 ? 3.595 -16.234 -34.159 1.00 86.67 88 GLU B N 1
ATOM 3431 C CA . GLU B 1 88 ? 3.512 -16.431 -32.712 1.00 83.19 88 GLU B CA 1
ATOM 3432 C C . GLU B 1 88 ? 2.186 -17.071 -32.318 1.00 74.15 88 GLU B C 1
ATOM 3433 O O . GLU B 1 88 ? 2.144 -17.987 -31.488 1.00 71.82 88 GLU B O 1
ATOM 3445 N N . ALA B 1 89 ? 1.085 -16.583 -32.892 1.00 69.63 89 ALA B N 1
ATOM 3446 C CA . ALA B 1 89 ? -0.216 -17.182 -32.616 1.00 66.44 89 ALA B CA 1
ATOM 3447 C C . ALA B 1 89 ? -0.266 -18.631 -33.086 1.00 81.04 89 ALA B C 1
ATOM 3448 O O . ALA B 1 89 ? -0.774 -19.504 -32.373 1.00 69.49 89 ALA B O 1
ATOM 3455 N N . LEU B 1 90 ? 0.268 -18.910 -34.282 1.00 77.75 90 LEU B N 1
ATOM 3456 C CA . LEU B 1 90 ? 0.236 -20.269 -34.817 1.00 69.58 90 LEU B CA 1
ATOM 3457 C C . LEU B 1 90 ? 1.085 -21.216 -33.981 1.00 74.07 90 LEU B C 1
ATOM 3458 O O . LEU B 1 90 ? 0.721 -22.384 -33.797 1.00 67.01 90 LEU B O 1
ATOM 3474 N N . GLN B 1 91 ? 2.230 -20.744 -33.487 1.00 69.98 91 GLN B N 1
ATOM 3475 C CA . GLN B 1 91 ? 3.044 -21.569 -32.601 1.00 71.81 91 GLN B CA 1
ATOM 3476 C C . GLN B 1 91 ? 2.284 -21.901 -31.323 1.00 68.72 91 GLN B C 1
ATOM 3477 O O . GLN B 1 91 ? 2.258 -23.056 -30.880 1.00 78.07 91 GLN B O 1
ATOM 3481 N N . ALA B 1 92 ? 1.645 -20.896 -30.722 1.00 82.50 92 ALA B N 1
ATOM 3482 C CA . ALA B 1 92 ? 0.884 -21.125 -29.499 1.00 66.91 92 ALA B CA 1
ATOM 3483 C C . ALA B 1 92 ? -0.208 -22.163 -29.725 1.00 77.56 92 ALA B C 1
ATOM 3484 O O . ALA B 1 92 ? -0.407 -23.062 -28.901 1.00 82.81 92 ALA B O 1
ATOM 3491 N N . VAL B 1 93 ? -0.923 -22.056 -30.847 1.00 79.17 93 VAL B N 1
ATOM 3492 C CA . VAL B 1 93 ? -1.972 -23.024 -31.160 1.00 76.91 93 VAL B CA 1
ATOM 3493 C C . VAL B 1 93 ? -1.398 -24.434 -31.184 1.00 70.08 93 VAL B C 1
ATOM 3494 O O . VAL B 1 93 ? -1.951 -25.360 -30.578 1.00 66.35 93 VAL B O 1
ATOM 3507 N N . ALA B 1 94 ? -0.277 -24.618 -31.883 1.00 71.75 94 ALA B N 1
ATOM 3508 C CA . ALA B 1 94 ? 0.344 -25.936 -31.940 1.00 67.03 94 ALA B CA 1
ATOM 3509 C C . ALA B 1 94 ? 0.603 -26.469 -30.535 1.00 87.59 94 ALA B C 1
ATOM 3510 O O . ALA B 1 94 ? 0.221 -27.596 -30.202 1.00 69.33 94 ALA B O 1
ATOM 3517 N N . GLU B 1 95 ? 1.222 -25.650 -29.683 1.00 72.46 95 GLU B N 1
ATOM 3518 C CA . GLU B 1 95 ? 1.539 -26.092 -28.330 1.00 82.48 95 GLU B CA 1
ATOM 3519 C C . GLU B 1 95 ? 0.278 -26.518 -27.588 1.00 87.54 95 GLU B C 1
ATOM 3520 O O . GLU B 1 95 ? 0.216 -27.617 -27.024 1.00 91.73 95 GLU B O 1
ATOM 3529 N N . LEU B 1 96 ? -0.745 -25.662 -27.588 1.00 80.82 96 LEU B N 1
ATOM 3530 C CA . LEU B 1 96 ? -1.965 -25.967 -26.849 1.00 77.65 96 LEU B CA 1
ATOM 3531 C C . LEU B 1 96 ? -2.655 -27.193 -27.420 1.00 83.11 96 LEU B C 1
ATOM 3532 O O . LEU B 1 96 ? -3.058 -28.096 -26.678 1.00 96.95 96 LEU B O 1
ATOM 3548 N N . ALA B 1 97 ? -2.805 -27.244 -28.744 1.00 82.71 97 ALA B N 1
ATOM 3549 C CA . ALA B 1 97 ? -3.403 -28.416 -29.365 1.00 79.06 97 ALA B CA 1
ATOM 3550 C C . ALA B 1 97 ? -2.672 -29.682 -28.939 1.00 82.82 97 ALA B C 1
ATOM 3551 O O . ALA B 1 97 ? -3.305 -30.682 -28.579 1.00 86.38 97 ALA B O 1
ATOM 3558 N N . ARG B 1 98 ? -1.338 -29.649 -28.941 1.00 80.20 98 ARG B N 1
ATOM 3559 C CA . ARG B 1 98 ? -0.571 -30.782 -28.436 1.00 78.75 98 ARG B CA 1
ATOM 3560 C C . ARG B 1 98 ? -0.946 -31.084 -26.990 1.00 90.06 98 ARG B C 1
ATOM 3561 O O . ARG B 1 98 ? -1.374 -32.197 -26.662 1.00 81.96 98 ARG B O 1
ATOM 3568 N N . GLU B 1 99 ? -0.812 -30.088 -26.109 1.00 89.88 99 GLU B N 1
ATOM 3569 C CA . GLU B 1 99 ? -1.131 -30.288 -24.698 1.00 95.31 99 GLU B CA 1
ATOM 3570 C C . GLU B 1 99 ? -2.558 -30.790 -24.517 1.00 89.81 99 GLU B C 1
ATOM 3571 O O . GLU B 1 99 ? -2.824 -31.630 -23.648 1.00 75.48 99 GLU B O 1
ATOM 3578 N N . LEU B 1 100 ? -3.494 -30.281 -25.320 1.00 88.96 100 LEU B N 1
ATOM 3579 C CA . LEU B 1 100 ? -4.871 -30.756 -25.245 1.00 85.73 100 LEU B CA 1
ATOM 3580 C C . LEU B 1 100 ? -4.976 -32.211 -25.685 1.00 79.94 100 LEU B C 1
ATOM 3581 O O . LEU B 1 100 ? -5.594 -33.033 -25.000 1.00 75.59 100 LEU B O 1
ATOM 3597 N N . ALA B 1 101 ? -4.393 -32.543 -26.839 1.00 77.98 101 ALA B N 1
ATOM 3598 C CA . ALA B 1 101 ? -4.418 -33.925 -27.307 1.00 84.25 101 ALA B CA 1
ATOM 3599 C C . ALA B 1 101 ? -3.913 -34.870 -26.225 1.00 80.98 101 ALA B C 1
ATOM 3600 O O . ALA B 1 101 ? -4.575 -35.856 -25.882 1.00 81.03 101 ALA B O 1
ATOM 3607 N N . GLU B 1 102 ? -2.739 -34.569 -25.663 1.00 92.25 102 GLU B N 1
ATOM 3608 C CA . GLU B 1 102 ? -2.180 -35.410 -24.610 1.00 96.37 102 GLU B CA 1
ATOM 3609 C C . GLU B 1 102 ? -3.127 -35.501 -23.422 1.00 96.58 102 GLU B C 1
ATOM 3610 O O . GLU B 1 102 ? -3.319 -36.581 -22.850 1.00 98.28 102 GLU B O 1
ATOM 3619 N N . LYS B 1 103 ? -3.739 -34.378 -23.045 1.00 92.62 103 LYS B N 1
ATOM 3620 C CA . LYS B 1 103 ? -4.631 -34.356 -21.892 1.00 101.41 103 LYS B CA 1
ATOM 3621 C C . LYS B 1 103 ? -5.881 -35.191 -22.147 1.00 95.89 103 LYS B C 1
ATOM 3622 O O . LYS B 1 103 ? -6.144 -36.172 -21.443 1.00 97.78 103 LYS B O 1
ATOM 3626 N N . THR B 1 104 ? -6.664 -34.815 -23.159 1.00 91.37 104 THR B N 1
ATOM 3627 C CA . THR B 1 104 ? -7.947 -35.453 -23.422 1.00 99.00 104 THR B CA 1
ATOM 3628 C C . THR B 1 104 ? -7.822 -36.750 -24.210 1.00 119.99 104 THR B C 1
ATOM 3629 O O . THR B 1 104 ? -8.823 -37.458 -24.365 1.00 130.58 104 THR B O 1
ATOM 3633 N N . GLY B 1 105 ? -6.635 -37.077 -24.710 1.00 120.36 105 GLY B N 1
ATOM 3634 C CA . GLY B 1 105 ? -6.471 -38.281 -25.509 1.00 122.06 105 GLY B CA 1
ATOM 3635 C C . GLY B 1 105 ? -7.225 -38.246 -26.822 1.00 123.94 105 GLY B C 1
ATOM 3636 O O . GLY B 1 105 ? -7.716 -39.285 -27.280 1.00 128.35 105 GLY B O 1
ATOM 3640 N N . ASP B 1 106 ? -7.323 -37.068 -27.445 1.00 121.89 106 ASP B N 1
ATOM 3641 C CA . ASP B 1 106 ? -8.026 -36.930 -28.712 1.00 117.55 106 ASP B CA 1
ATOM 3642 C C . ASP B 1 106 ? -7.017 -36.972 -29.847 1.00 113.56 106 ASP B C 1
ATOM 3643 O O . ASP B 1 106 ? -6.084 -36.154 -29.853 1.00 107.56 106 ASP B O 1
ATOM 3652 N N . PRO B 1 107 ? -7.149 -37.877 -30.822 1.00 105.33 107 PRO B N 1
ATOM 3653 C CA . PRO B 1 107 ? -6.160 -37.904 -31.907 1.00 110.27 107 PRO B CA 1
ATOM 3654 C C . PRO B 1 107 ? -6.285 -36.732 -32.864 1.00 103.96 107 PRO B C 1
ATOM 3655 O O . PRO B 1 107 ? -5.259 -36.256 -33.365 1.00 107.42 107 PRO B O 1
ATOM 3666 N N . ILE B 1 108 ? -7.499 -36.238 -33.121 1.00 93.53 108 ILE B N 1
ATOM 3667 C CA . ILE B 1 108 ? -7.654 -35.147 -34.083 1.00 93.27 108 ILE B CA 1
ATOM 3668 C C . ILE B 1 108 ? -6.963 -33.893 -33.566 1.00 92.55 108 ILE B C 1
ATOM 3669 O O . ILE B 1 108 ? -6.419 -33.100 -34.346 1.00 92.05 108 ILE B O 1
ATOM 3679 N N . ALA B 1 109 ? -6.981 -33.680 -32.248 1.00 89.54 109 ALA B N 1
ATOM 3680 C CA . ALA B 1 109 ? -6.246 -32.558 -31.677 1.00 91.74 109 ALA B CA 1
ATOM 3681 C C . ALA B 1 109 ? -4.765 -32.647 -32.023 1.00 88.43 109 ALA B C 1
ATOM 3682 O O . ALA B 1 109 ? -4.119 -31.628 -32.293 1.00 92.22 109 ALA B O 1
ATOM 3689 N N . LYS B 1 110 ? -4.208 -33.859 -32.014 1.00 93.90 110 LYS B N 1
ATOM 3690 C CA . LYS B 1 110 ? -2.829 -34.037 -32.457 1.00 87.61 110 LYS B CA 1
ATOM 3691 C C . LYS B 1 110 ? -2.690 -33.703 -33.937 1.00 88.02 110 LYS B C 1
ATOM 3692 O O . LYS B 1 110 ? -1.689 -33.106 -34.354 1.00 76.86 110 LYS B O 1
ATOM 3701 N N . GLU B 1 111 ? -3.694 -34.066 -34.742 1.00 86.17 111 GLU B N 1
ATOM 3702 C CA . GLU B 1 111 ? -3.651 -33.791 -36.176 1.00 92.66 111 GLU B CA 1
ATOM 3703 C C . GLU B 1 111 ? -3.655 -32.293 -36.452 1.00 80.24 111 GLU B C 1
ATOM 3704 O O . GLU B 1 111 ? -2.827 -31.791 -37.221 1.00 71.76 111 GLU B O 1
ATOM 3716 N N . CYS B 1 112 ? -4.595 -31.565 -35.844 1.00 82.99 112 CYS B N 1
ATOM 3717 C CA . CYS B 1 112 ? -4.615 -30.116 -36.000 1.00 89.47 112 CYS B CA 1
ATOM 3718 C C . CYS B 1 112 ? -3.274 -29.511 -35.609 1.00 76.12 112 CYS B C 1
ATOM 3719 O O . CYS B 1 112 ? -2.749 -28.637 -36.309 1.00 71.54 112 CYS B O 1
ATOM 3726 N N . ALA B 1 113 ? -2.701 -29.971 -34.495 1.00 72.50 113 ALA B N 1
ATOM 3727 C CA . ALA B 1 113 ? -1.389 -29.486 -34.079 1.00 76.07 113 ALA B CA 1
ATOM 3728 C C . ALA B 1 113 ? -0.351 -29.730 -35.165 1.00 72.37 113 ALA B C 1
ATOM 3729 O O . ALA B 1 113 ? 0.445 -28.842 -35.490 1.00 76.15 113 ALA B O 1
ATOM 3736 N N . GLU B 1 114 ? -0.342 -30.939 -35.733 1.00 76.36 114 GLU B N 1
ATOM 3737 C CA . GLU B 1 114 ? 0.607 -31.263 -36.792 1.00 70.92 114 GLU B CA 1
ATOM 3738 C C . GLU B 1 114 ? 0.418 -30.338 -37.986 1.00 77.03 114 GLU B C 1
ATOM 3739 O O . GLU B 1 114 ? 1.379 -29.747 -38.490 1.00 68.43 114 GLU B O 1
ATOM 3748 N N . ALA B 1 115 ? -0.828 -30.187 -38.439 1.00 75.29 115 ALA B N 1
ATOM 3749 C CA . ALA B 1 115 ? -1.105 -29.347 -39.597 1.00 80.81 115 ALA B CA 1
ATOM 3750 C C . ALA B 1 115 ? -0.689 -27.905 -39.338 1.00 92.32 115 ALA B C 1
ATOM 3751 O O . ALA B 1 115 ? -0.042 -27.270 -40.180 1.00 63.09 115 ALA B O 1
ATOM 3758 N N . VAL B 1 116 ? -1.058 -27.368 -38.172 1.00 76.32 116 VAL B N 1
ATOM 3759 C CA . VAL B 1 116 ? -0.686 -25.999 -37.825 1.00 61.01 116 VAL B CA 1
ATOM 3760 C C . VAL B 1 116 ? 0.827 -25.850 -37.808 1.00 73.92 116 VAL B C 1
ATOM 3761 O O . VAL B 1 116 ? 1.371 -24.828 -38.245 1.00 71.33 116 VAL B O 1
ATOM 3774 N N . SER B 1 117 ? 1.529 -26.860 -37.293 1.00 68.54 117 SER B N 1
ATOM 3775 C CA . SER B 1 117 ? 2.987 -26.819 -37.279 1.00 69.01 117 SER B CA 1
ATOM 3776 C C . SER B 1 117 ? 3.541 -26.725 -38.696 1.00 74.43 117 SER B C 1
ATOM 3777 O O . SER B 1 117 ? 4.403 -25.887 -38.985 1.00 68.07 117 SER B O 1
ATOM 3781 N N . ALA B 1 118 ? 3.047 -27.571 -39.600 1.00 77.85 118 ALA B N 1
ATOM 3782 C CA . ALA B 1 118 ? 3.555 -27.549 -40.967 1.00 81.99 118 ALA B CA 1
ATOM 3783 C C . ALA B 1 118 ? 3.213 -26.234 -41.656 1.00 73.30 118 ALA B C 1
ATOM 3784 O O . ALA B 1 118 ? 4.069 -25.630 -42.313 1.00 71.46 118 ALA B O 1
ATOM 3791 N N . ALA B 1 119 ? 1.972 -25.768 -41.505 1.00 74.98 119 ALA B N 1
ATOM 3792 C CA . ALA B 1 119 ? 1.564 -24.527 -42.155 1.00 72.78 119 ALA B CA 1
ATOM 3793 C C . ALA B 1 119 ? 2.403 -23.354 -41.667 1.00 72.01 119 ALA B C 1
ATOM 3794 O O . ALA B 1 119 ? 2.849 -22.520 -42.462 1.00 72.92 119 ALA B O 1
ATOM 3801 N N . ALA B 1 120 ? 2.625 -23.271 -40.353 1.00 80.94 120 ALA B N 1
ATOM 3802 C CA . ALA B 1 120 ? 3.472 -22.211 -39.817 1.00 70.18 120 ALA B CA 1
ATOM 3803 C C . ALA B 1 120 ? 4.864 -22.266 -40.427 1.00 68.62 120 ALA B C 1
ATOM 3804 O O . ALA B 1 120 ? 5.437 -21.231 -40.789 1.00 63.89 120 ALA B O 1
ATOM 3811 N N . GLU B 1 121 ? 5.425 -23.469 -40.555 1.00 75.52 121 GLU B N 1
ATOM 3812 C CA . GLU B 1 121 ? 6.747 -23.604 -41.151 1.00 71.83 121 GLU B CA 1
ATOM 3813 C C . GLU B 1 121 ? 6.735 -23.152 -42.606 1.00 76.12 121 GLU B C 1
ATOM 3814 O O . GLU B 1 121 ? 7.699 -22.542 -43.081 1.00 70.24 121 GLU B O 1
ATOM 3821 N N . ALA B 1 122 ? 5.638 -23.419 -43.320 1.00 73.69 122 ALA B N 1
ATOM 3822 C CA . ALA B 1 122 ? 5.576 -23.103 -44.745 1.00 76.65 122 ALA B CA 1
ATOM 3823 C C . ALA B 1 122 ? 5.490 -21.600 -44.978 1.00 76.11 122 ALA B C 1
ATOM 3824 O O . ALA B 1 122 ? 6.181 -21.059 -45.850 1.00 79.03 122 ALA B O 1
ATOM 3831 N N . VAL B 1 123 ? 4.629 -20.907 -44.225 1.00 63.12 123 VAL B N 1
ATOM 3832 C CA . VAL B 1 123 ? 4.521 -19.459 -44.390 1.00 72.81 123 VAL B CA 1
ATOM 3833 C C . VAL B 1 123 ? 5.821 -18.787 -43.972 1.00 88.67 123 VAL B C 1
ATOM 3834 O O . VAL B 1 123 ? 6.294 -17.850 -44.629 1.00 96.40 123 VAL B O 1
ATOM 3847 N N . LYS B 1 124 ? 6.435 -19.268 -42.887 1.00 88.02 124 LYS B N 1
ATOM 3848 C CA . LYS B 1 124 ? 7.719 -18.721 -42.466 1.00 86.68 124 LYS B CA 1
ATOM 3849 C C . LYS B 1 124 ? 8.791 -18.942 -43.524 1.00 75.30 124 LYS B C 1
ATOM 3850 O O . LYS B 1 124 ? 9.692 -18.112 -43.680 1.00 81.09 124 LYS B O 1
ATOM 3857 N N . LYS B 1 125 ? 8.717 -20.057 -44.253 1.00 80.84 125 LYS B N 1
ATOM 3858 C CA . LYS B 1 125 ? 9.691 -20.320 -45.308 1.00 82.77 125 LYS B CA 1
ATOM 3859 C C . LYS B 1 125 ? 9.464 -19.397 -46.501 1.00 77.75 125 LYS B C 1
ATOM 3860 O O . LYS B 1 125 ? 10.401 -18.757 -46.993 1.00 70.05 125 LYS B O 1
ATOM 3867 N N . ALA B 1 126 ? 8.217 -19.305 -46.971 1.00 77.47 126 ALA B N 1
ATOM 3868 C CA . ALA B 1 126 ? 7.919 -18.463 -48.125 1.00 82.65 126 ALA B CA 1
ATOM 3869 C C . ALA B 1 126 ? 8.145 -16.989 -47.812 1.00 82.91 126 ALA B C 1
ATOM 3870 O O . ALA B 1 126 ? 8.677 -16.245 -48.643 1.00 86.37 126 ALA B O 1
ATOM 3877 N N . ALA B 1 127 ? 7.741 -16.545 -46.620 1.00 88.05 127 ALA B N 1
ATOM 3878 C CA . ALA B 1 127 ? 7.911 -15.141 -46.261 1.00 88.38 127 ALA B CA 1
ATOM 3879 C C . ALA B 1 127 ? 9.376 -14.731 -46.349 1.00 89.50 127 ALA B C 1
ATOM 3880 O O . ALA B 1 127 ? 9.714 -13.722 -46.979 1.00 88.94 127 ALA B O 1
ATOM 3887 N N . ASP B 1 128 ? 10.264 -15.508 -45.726 1.00 89.55 128 ASP B N 1
ATOM 3888 C CA . ASP B 1 128 ? 11.687 -15.192 -45.784 1.00 98.09 128 ASP B CA 1
ATOM 3889 C C . ASP B 1 128 ? 12.193 -15.188 -47.224 1.00 96.11 128 ASP B C 1
ATOM 3890 O O . ASP B 1 128 ? 12.985 -14.319 -47.609 1.00 99.77 128 ASP B O 1
ATOM 3899 N N . LEU B 1 129 ? 11.741 -16.147 -48.039 1.00 91.35 129 LEU B N 1
ATOM 3900 C CA . LEU B 1 129 ? 12.196 -16.222 -49.426 1.00 89.86 129 LEU B CA 1
ATOM 3901 C C . LEU B 1 129 ? 11.804 -14.973 -50.205 1.00 89.41 129 LEU B C 1
ATOM 3902 O O . LEU B 1 129 ? 12.608 -14.428 -50.971 1.00 84.65 129 LEU B O 1
ATOM 3918 N N . LEU B 1 130 ? 10.559 -14.517 -50.042 1.00 81.45 130 LEU B N 1
ATOM 3919 C CA . LEU B 1 130 ? 10.115 -13.322 -50.752 1.00 85.80 130 LEU B CA 1
ATOM 3920 C C . LEU B 1 130 ? 10.950 -12.107 -50.359 1.00 96.55 130 LEU B C 1
ATOM 3921 O O . LEU B 1 130 ? 11.298 -11.282 -51.212 1.00 100.98 130 LEU B O 1
ATOM 3937 N N . LYS B 1 131 ? 11.283 -11.981 -49.072 1.00 95.56 131 LYS B N 1
ATOM 3938 C CA . LYS B 1 131 ? 12.154 -10.893 -48.637 1.00 98.39 131 LYS B CA 1
ATOM 3939 C C . LYS B 1 131 ? 13.513 -10.972 -49.323 1.00 99.62 131 LYS B C 1
ATOM 3940 O O . LYS B 1 131 ? 14.127 -9.941 -49.624 1.00 109.17 131 LYS B O 1
ATOM 3944 N N . ARG B 1 132 ? 14.002 -12.190 -49.572 1.00 97.87 132 ARG B N 1
ATOM 3945 C CA . ARG B 1 132 ? 15.280 -12.357 -50.255 1.00 92.05 132 ARG B CA 1
ATOM 3946 C C . ARG B 1 132 ? 15.180 -12.038 -51.744 1.00 104.74 132 ARG B C 1
ATOM 3947 O O . ARG B 1 132 ? 16.157 -11.571 -52.339 1.00 104.51 132 ARG B O 1
ATOM 3951 N N . HIS B 1 133 ? 14.022 -12.287 -52.363 1.00 103.91 133 HIS B N 1
ATOM 3952 C CA . HIS B 1 133 ? 13.819 -12.065 -53.797 1.00 97.02 133 HIS B CA 1
ATOM 3953 C C . HIS B 1 133 ? 12.510 -11.321 -54.024 1.00 82.16 133 HIS B C 1
ATOM 3954 O O . HIS B 1 133 ? 11.554 -11.882 -54.577 1.00 70.05 133 HIS B O 1
ATOM 3968 N N . PRO B 1 134 ? 12.446 -10.041 -53.643 1.00 88.23 134 PRO B N 1
ATOM 3969 C CA . PRO B 1 134 ? 11.166 -9.316 -53.738 1.00 85.59 134 PRO B CA 1
ATOM 3970 C C . PRO B 1 134 ? 10.495 -9.421 -55.099 1.00 87.08 134 PRO B C 1
ATOM 3971 O O . PRO B 1 134 ? 9.259 -9.434 -55.164 1.00 80.06 134 PRO B O 1
ATOM 3982 N N . GLY B 1 135 ? 11.267 -9.516 -56.187 1.00 94.33 135 GLY B N 1
ATOM 3983 C CA . GLY B 1 135 ? 10.681 -9.457 -57.516 1.00 90.91 135 GLY B CA 1
ATOM 3984 C C . GLY B 1 135 ? 10.104 -10.767 -58.012 1.00 87.10 135 GLY B C 1
ATOM 3985 O O . GLY B 1 135 ? 9.178 -10.763 -58.830 1.00 82.43 135 GLY B O 1
ATOM 3989 N N . SER B 1 136 ? 10.626 -11.896 -57.531 1.00 84.90 136 SER B N 1
ATOM 3990 C CA . SER B 1 136 ? 10.232 -13.207 -58.036 1.00 77.76 136 SER B CA 1
ATOM 3991 C C . SER B 1 136 ? 8.732 -13.443 -57.911 1.00 77.57 136 SER B C 1
ATOM 3992 O O . SER B 1 136 ? 8.207 -13.551 -56.798 1.00 74.32 136 SER B O 1
ATOM 4000 N N . GLU B 1 137 ? 8.036 -13.546 -59.047 1.00 77.12 137 GLU B N 1
ATOM 4001 C CA . GLU B 1 137 ? 6.618 -13.889 -59.012 1.00 87.02 137 GLU B CA 1
ATOM 4002 C C . GLU B 1 137 ? 6.403 -15.320 -58.533 1.00 66.64 137 GLU B C 1
ATOM 4003 O O . GLU B 1 137 ? 5.318 -15.652 -58.043 1.00 79.50 137 GLU B O 1
ATOM 4015 N N . ALA B 1 138 ? 7.414 -16.180 -58.671 1.00 68.54 138 ALA B N 1
ATOM 4016 C CA . ALA B 1 138 ? 7.320 -17.524 -58.115 1.00 93.68 138 ALA B CA 1
ATOM 4017 C C . ALA B 1 138 ? 7.342 -17.480 -56.595 1.00 64.36 138 ALA B C 1
ATOM 4018 O O . ALA B 1 138 ? 6.608 -18.221 -55.928 1.00 80.49 138 ALA B O 1
ATOM 4025 N N . ALA B 1 139 ? 8.187 -16.617 -56.028 1.00 75.89 139 ALA B N 1
ATOM 4026 C CA . ALA B 1 139 ? 8.202 -16.442 -54.582 1.00 88.09 139 ALA B CA 1
ATOM 4027 C C . ALA B 1 139 ? 6.876 -15.878 -54.091 1.00 70.97 139 ALA B C 1
ATOM 4028 O O . ALA B 1 139 ? 6.335 -16.339 -53.079 1.00 68.91 139 ALA B O 1
ATOM 4035 N N . GLN B 1 140 ? 6.329 -14.891 -54.804 1.00 70.69 140 GLN B N 1
ATOM 4036 C CA . GLN B 1 140 ? 5.022 -14.353 -54.442 1.00 70.97 140 GLN B CA 1
ATOM 4037 C C . GLN B 1 140 ? 3.969 -15.453 -54.423 1.00 77.49 140 GLN B C 1
ATOM 4038 O O . GLN B 1 140 ? 3.264 -15.637 -53.425 1.00 81.40 140 GLN B O 1
ATOM 4052 N N . ALA B 1 141 ? 3.855 -16.204 -55.522 1.00 90.27 141 ALA B N 1
ATOM 4053 C CA . ALA B 1 141 ? 2.868 -17.275 -55.585 1.00 99.26 141 ALA B CA 1
ATOM 4054 C C . ALA B 1 141 ? 3.064 -18.274 -54.452 1.00 104.41 141 ALA B C 1
ATOM 4055 O O . ALA B 1 141 ? 2.088 -18.790 -53.895 1.00 58.89 141 ALA B O 1
ATOM 4062 N N . ALA B 1 142 ? 4.321 -18.562 -54.101 1.00 75.59 142 ALA B N 1
ATOM 4063 C CA . ALA B 1 142 ? 4.599 -19.495 -53.012 1.00 73.14 142 ALA B CA 1
ATOM 4064 C C . ALA B 1 142 ? 4.018 -18.987 -51.699 1.00 70.20 142 ALA B C 1
ATOM 4065 O O . ALA B 1 142 ? 3.277 -19.703 -51.013 1.00 72.90 142 ALA B O 1
ATOM 4072 N N . LEU B 1 143 ? 4.339 -17.746 -51.335 1.00 69.26 143 LEU B N 1
ATOM 4073 C CA . LEU B 1 143 ? 3.776 -17.173 -50.119 1.00 75.47 143 LEU B CA 1
ATOM 4074 C C . LEU B 1 143 ? 2.257 -17.157 -50.179 1.00 65.10 143 LEU B C 1
ATOM 4075 O O . LEU B 1 143 ? 1.583 -17.395 -49.168 1.00 75.76 143 LEU B O 1
ATOM 4091 N N . GLU B 1 144 ? 1.696 -16.889 -51.358 1.00 78.07 144 GLU B N 1
ATOM 4092 C CA . GLU B 1 144 ? 0.246 -16.889 -51.492 1.00 70.96 144 GLU B CA 1
ATOM 4093 C C . GLU B 1 144 ? -0.333 -18.274 -51.203 1.00 83.35 144 GLU B C 1
ATOM 4094 O O . GLU B 1 144 ? -1.361 -18.393 -50.524 1.00 74.77 144 GLU B O 1
ATOM 4106 N N . LEU B 1 145 ? 0.332 -19.336 -51.669 1.00 73.23 145 LEU B N 1
ATOM 4107 C CA . LEU B 1 145 ? -0.142 -20.689 -51.384 1.00 79.32 145 LEU B CA 1
ATOM 4108 C C . LEU B 1 145 ? -0.035 -21.009 -49.897 1.00 61.61 145 LEU B C 1
ATOM 4109 O O . LEU B 1 145 ? -0.988 -21.509 -49.290 1.00 65.62 145 LEU B O 1
ATOM 4125 N N . ALA B 1 146 ? 1.134 -20.760 -49.302 1.00 65.28 146 ALA B N 1
ATOM 4126 C CA . ALA B 1 146 ? 1.309 -21.022 -47.877 1.00 77.27 146 ALA B CA 1
ATOM 4127 C C . ALA B 1 146 ? 0.244 -20.309 -47.054 1.00 64.96 146 ALA B C 1
ATOM 4128 O O . ALA B 1 146 ? -0.286 -20.870 -46.088 1.00 70.90 146 ALA B O 1
ATOM 4135 N N . LYS B 1 147 ? -0.094 -19.075 -47.430 1.00 73.89 147 LYS B N 1
ATOM 4136 C CA . LYS B 1 147 ? -1.167 -18.361 -46.746 1.00 71.64 147 LYS B CA 1
ATOM 4137 C C . LYS B 1 147 ? -2.503 -19.069 -46.929 1.00 73.58 147 LYS B C 1
ATOM 4138 O O . LYS B 1 147 ? -3.274 -19.212 -45.972 1.00 78.79 147 LYS B O 1
ATOM 4157 N N . ALA B 1 148 ? -2.800 -19.515 -48.153 1.00 74.43 148 ALA B N 1
ATOM 4158 C CA . ALA B 1 148 ? -4.052 -20.225 -48.392 1.00 70.44 148 ALA B CA 1
ATOM 4159 C C . ALA B 1 148 ? -4.112 -21.515 -47.587 1.00 76.19 148 ALA B C 1
ATOM 4160 O O . ALA B 1 148 ? -5.165 -21.868 -47.045 1.00 58.59 148 ALA B O 1
ATOM 4167 N N . ALA B 1 149 ? -2.992 -22.237 -47.500 1.00 71.65 149 ALA B N 1
ATOM 4168 C CA . ALA B 1 149 ? -2.974 -23.481 -46.738 1.00 73.45 149 ALA B CA 1
ATOM 4169 C C . ALA B 1 149 ? -3.225 -23.212 -45.262 1.00 76.86 149 ALA B C 1
ATOM 4170 O O . ALA B 1 149 ? -4.008 -23.915 -44.613 1.00 74.01 149 ALA B O 1
ATOM 4177 N N . ALA B 1 150 ? -2.567 -22.189 -44.714 1.00 74.76 150 ALA B N 1
ATOM 4178 C CA . ALA B 1 150 ? -2.762 -21.855 -43.309 1.00 65.27 150 ALA B CA 1
ATOM 4179 C C . ALA B 1 150 ? -4.229 -21.566 -43.019 1.00 70.66 150 ALA B C 1
ATOM 4180 O O . ALA B 1 150 ? -4.787 -22.063 -42.035 1.00 65.15 150 ALA B O 1
ATOM 4187 N N . GLU B 1 151 ? -4.877 -20.772 -43.875 1.00 66.05 151 GLU B N 1
ATOM 4188 C CA . GLU B 1 151 ? -6.293 -20.485 -43.673 1.00 72.67 151 GLU B CA 1
ATOM 4189 C C . GLU B 1 151 ? -7.118 -21.764 -43.690 1.00 72.81 151 GLU B C 1
ATOM 4190 O O . GLU B 1 151 ? -8.001 -21.953 -42.844 1.00 73.58 151 GLU B O 1
ATOM 4202 N N . ALA B 1 152 ? -6.829 -22.668 -44.630 1.00 71.40 152 ALA B N 1
ATOM 4203 C CA . ALA B 1 152 ? -7.544 -23.938 -44.675 1.00 82.10 152 ALA B CA 1
ATOM 4204 C C . ALA B 1 152 ? -7.366 -24.706 -43.374 1.00 73.04 152 ALA B C 1
ATOM 4205 O O . ALA B 1 152 ? -8.331 -25.259 -42.831 1.00 68.55 152 ALA B O 1
ATOM 4212 N N . VAL B 1 153 ? -6.140 -24.744 -42.853 1.00 68.24 153 VAL B N 1
ATOM 4213 C CA . VAL B 1 153 ? -5.895 -25.415 -41.581 1.00 68.79 153 VAL B CA 1
ATOM 4214 C C . VAL B 1 153 ? -6.721 -24.773 -40.472 1.00 76.20 153 VAL B C 1
ATOM 4215 O O . VAL B 1 153 ? -7.323 -25.472 -39.649 1.00 71.85 153 VAL B O 1
ATOM 4228 N N . LEU B 1 154 ? -6.785 -23.438 -40.441 1.00 74.56 154 LEU B N 1
ATOM 4229 C CA . LEU B 1 154 ? -7.522 -22.763 -39.376 1.00 77.53 154 LEU B CA 1
ATOM 4230 C C . LEU B 1 154 ? -8.958 -23.264 -39.303 1.00 73.67 154 LEU B C 1
ATOM 4231 O O . LEU B 1 154 ? -9.435 -23.661 -38.235 1.00 74.41 154 LEU B O 1
ATOM 4247 N N . ILE B 1 155 ? -9.663 -23.261 -40.434 1.00 79.44 155 ILE B N 1
ATOM 4248 C CA . ILE B 1 155 ? -11.051 -23.714 -40.433 1.00 84.43 155 ILE B CA 1
ATOM 4249 C C . ILE B 1 155 ? -11.111 -25.200 -40.119 1.00 81.75 155 ILE B C 1
ATOM 4250 O O . ILE B 1 155 ? -11.914 -25.648 -39.292 1.00 84.34 155 ILE B O 1
ATOM 4266 N N . ALA B 1 156 ? -10.259 -25.988 -40.777 1.00 77.12 156 ALA B N 1
ATOM 4267 C CA . ALA B 1 156 ? -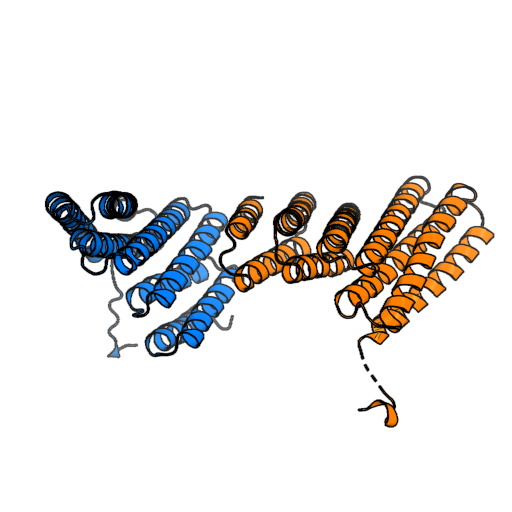10.198 -27.417 -40.501 1.00 76.54 156 ALA B CA 1
ATOM 4268 C C . ALA B 1 156 ? -9.947 -27.669 -39.021 1.00 85.77 156 ALA B C 1
ATOM 4269 O O . ALA B 1 156 ? -10.618 -28.496 -38.393 1.00 84.60 156 ALA B O 1
ATOM 4276 N N . CYS B 1 157 ? -8.979 -26.954 -38.444 1.00 84.04 157 CYS B N 1
ATOM 4277 C CA . CYS B 1 157 ? -8.733 -27.051 -37.011 1.00 90.25 157 CYS B CA 1
ATOM 4278 C C . CYS B 1 157 ? -9.978 -26.695 -36.215 1.00 91.33 157 CYS B C 1
ATOM 4279 O O . CYS B 1 157 ? -10.323 -27.380 -35.245 1.00 90.20 157 CYS B O 1
ATOM 4287 N N . LEU B 1 158 ? -10.667 -25.623 -36.609 1.00 88.68 158 LEU B N 1
ATOM 4288 C CA . LEU B 1 158 ? -11.882 -25.237 -35.901 1.00 85.97 158 LEU B CA 1
ATOM 4289 C C . LEU B 1 158 ? -12.898 -26.372 -35.906 1.00 91.17 158 LEU B C 1
ATOM 4290 O O . LEU B 1 158 ? -13.508 -26.675 -34.873 1.00 88.98 158 LEU B O 1
ATOM 4306 N N . LEU B 1 159 ? -13.084 -27.022 -37.057 1.00 89.59 159 LEU B N 1
ATOM 4307 C CA . LEU B 1 159 ? -14.052 -28.109 -37.144 1.00 90.31 159 LEU B CA 1
ATOM 4308 C C . LEU B 1 159 ? -13.639 -29.299 -36.290 1.00 89.22 159 LEU B C 1
ATOM 4309 O O . LEU B 1 159 ? -14.503 -30.028 -35.788 1.00 92.79 159 LEU B O 1
ATOM 4325 N N . ALA B 1 160 ? -12.333 -29.514 -36.111 1.00 87.49 160 ALA B N 1
ATOM 4326 C CA . ALA B 1 160 ? -11.874 -30.639 -35.301 1.00 87.35 160 ALA B CA 1
ATOM 4327 C C . ALA B 1 160 ? -12.227 -30.447 -33.830 1.00 87.27 160 ALA B C 1
ATOM 4328 O O . ALA B 1 160 ? -12.580 -31.411 -33.143 1.00 76.60 160 ALA B O 1
ATOM 4335 N N . LEU B 1 161 ? -12.131 -29.212 -33.329 1.00 83.57 161 LEU B N 1
ATOM 4336 C CA . LEU B 1 161 ? -12.427 -28.951 -31.922 1.00 85.34 161 LEU B CA 1
ATOM 4337 C C . LEU B 1 161 ? -13.927 -29.004 -31.653 1.00 91.57 161 LEU B C 1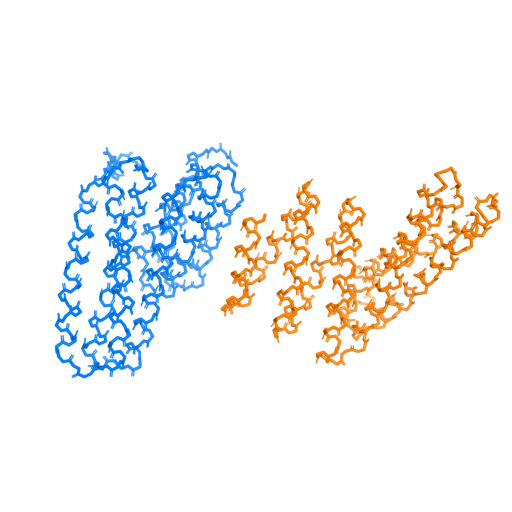
ATOM 4338 O O . LEU B 1 161 ? -14.369 -29.597 -30.662 1.00 93.60 161 LEU B O 1
ATOM 4354 N N . ASP B 1 162 ? -14.725 -28.376 -32.520 1.00 92.66 162 ASP B N 1
ATOM 4355 C CA . ASP B 1 162 ? -16.172 -28.376 -32.326 1.00 99.66 162 ASP B CA 1
ATOM 4356 C C . ASP B 1 162 ? -16.765 -29.761 -32.554 1.00 103.46 162 ASP B C 1
ATOM 4357 O O . ASP B 1 162 ? -17.618 -30.210 -31.778 1.00 103.14 162 ASP B O 1
ATOM 4366 N N . TYR B 1 163 ? -16.328 -30.459 -33.602 1.00 103.04 163 TYR B N 1
ATOM 4367 C CA . TYR B 1 163 ? -16.911 -31.742 -33.998 1.00 110.19 163 TYR B CA 1
ATOM 4368 C C . TYR B 1 163 ? -15.786 -32.710 -34.327 1.00 139.10 163 TYR B C 1
ATOM 4369 O O . TYR B 1 163 ? -15.578 -33.083 -35.488 1.00 113.88 163 TYR B O 1
ATOM 4387 N N . PRO B 1 164 ? -15.028 -33.143 -33.315 1.00 112.05 164 PRO B N 1
ATOM 4388 C CA . PRO B 1 164 ? -13.945 -34.104 -33.587 1.00 126.76 164 PRO B CA 1
ATOM 4389 C C . PRO B 1 164 ? -14.430 -35.395 -34.219 1.00 155.07 164 PRO B C 1
ATOM 4390 O O . PRO B 1 164 ? -13.760 -35.933 -35.110 1.00 171.47 164 PRO B O 1
ATOM 4401 N N . LYS B 1 165 ? -15.578 -35.911 -33.785 1.00 161.84 165 LYS B N 1
ATOM 4402 C CA . LYS B 1 165 ? -16.127 -37.149 -34.338 1.00 161.94 165 LYS B CA 1
ATOM 4403 C C . LYS B 1 165 ? -17.075 -36.808 -35.489 1.00 186.17 165 LYS B C 1
ATOM 4404 O O . LYS B 1 165 ? -18.293 -36.982 -35.419 1.00 219.68 165 LYS B O 1
ATOM 4408 N N . SER B 1 166 ? -16.478 -36.303 -36.568 1.00 238.53 166 SER B N 1
ATOM 4409 C CA . SER B 1 166 ? -17.223 -35.900 -37.753 1.00 184.33 166 SER B CA 1
ATOM 4410 C C . SER B 1 166 ? -16.452 -36.315 -38.996 1.00 199.41 166 SER B C 1
ATOM 4411 O O . SER B 1 166 ? -15.249 -36.058 -39.096 1.00 237.71 166 SER B O 1
ATOM 4419 N N . ASP B 1 167 ? -17.148 -36.953 -39.940 1.00 176.61 167 ASP B N 1
ATOM 4420 C CA . ASP B 1 167 ? -16.525 -37.284 -41.218 1.00 160.04 167 ASP B CA 1
ATOM 4421 C C . ASP B 1 167 ? -16.040 -36.026 -41.922 1.00 202.77 167 ASP B C 1
ATOM 4422 O O . ASP B 1 167 ? -14.974 -36.024 -42.549 1.00 250.08 167 ASP B O 1
ATOM 4426 N N . ILE B 1 168 ? -16.811 -34.944 -41.824 1.00 250.23 168 ILE B N 1
ATOM 4427 C CA . ILE B 1 168 ? -16.386 -33.666 -42.385 1.00 187.15 168 ILE B CA 1
ATOM 4428 C C . ILE B 1 168 ? -15.056 -33.243 -41.773 1.00 179.51 168 ILE B C 1
ATOM 4429 O O . ILE B 1 168 ? -14.048 -33.091 -42.472 1.00 187.64 168 ILE B O 1
ATOM 4439 N N . ALA B 1 169 ? -15.036 -33.058 -40.450 1.00 157.70 169 ALA B N 1
ATOM 4440 C CA . ALA B 1 169 ? -13.829 -32.587 -39.778 1.00 140.12 169 ALA B CA 1
ATOM 4441 C C . ALA B 1 169 ? -12.618 -33.443 -40.134 1.00 132.97 169 ALA B C 1
ATOM 4442 O O . ALA B 1 169 ? -11.530 -32.916 -40.386 1.00 148.40 169 ALA B O 1
ATOM 4449 N N . LYS B 1 170 ? -12.787 -34.767 -40.161 1.00 134.14 170 LYS B N 1
ATOM 4450 C CA . LYS B 1 170 ? -11.690 -35.640 -40.574 1.00 99.05 170 LYS B CA 1
ATOM 4451 C C . LYS B 1 170 ? -11.290 -35.369 -42.018 1.00 96.07 170 LYS B C 1
ATOM 4452 O O . LYS B 1 170 ? -10.097 -35.312 -42.342 1.00 83.11 170 LYS B O 1
ATOM 4456 N N . LYS B 1 171 ? -12.273 -35.189 -42.901 1.00 89.56 171 LYS B N 1
ATOM 4457 C CA . LYS B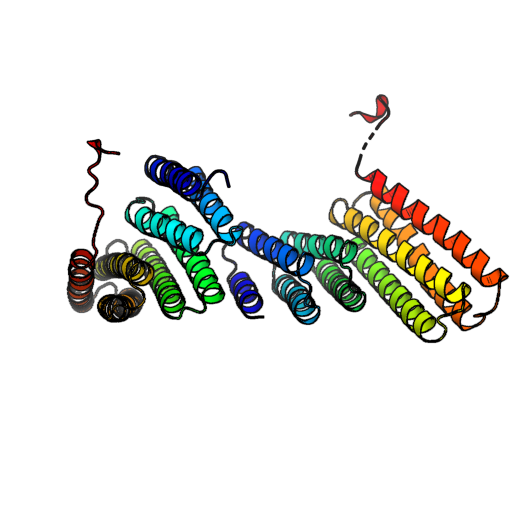 1 171 ? -11.961 -34.860 -44.286 1.00 87.25 171 LYS B CA 1
ATOM 4458 C C . LYS B 1 171 ? -11.238 -33.522 -44.370 1.00 94.50 171 LYS B C 1
ATOM 4459 O O . LYS B 1 171 ? -10.141 -33.427 -44.934 1.00 95.72 171 LYS B O 1
ATOM 4468 N N . CYS B 1 172 ? -11.827 -32.475 -43.787 1.00 85.11 172 CYS B N 1
ATOM 4469 C CA . CYS B 1 172 ? -11.221 -31.150 -43.868 1.00 82.89 172 CYS B CA 1
ATOM 4470 C C . CYS B 1 172 ? -9.814 -31.145 -43.286 1.00 72.29 172 CYS B C 1
ATOM 4471 O O . CYS B 1 172 ? -8.899 -30.543 -43.859 1.00 76.92 172 CYS B O 1
ATOM 4478 N N . ILE B 1 173 ? -9.616 -31.821 -42.154 1.00 76.13 173 ILE B N 1
ATOM 4479 C CA . ILE B 1 173 ? -8.291 -31.865 -41.544 1.00 79.57 173 ILE B CA 1
ATOM 4480 C C . ILE B 1 173 ? -7.281 -32.515 -42.486 1.00 77.04 173 ILE B C 1
ATOM 4481 O O . ILE B 1 173 ? -6.140 -32.049 -42.612 1.00 76.85 173 ILE B O 1
ATOM 4491 N N . LYS B 1 174 ? -7.667 -33.610 -43.143 1.00 79.72 174 LYS B N 1
ATOM 4492 C CA . LYS B 1 174 ? -6.733 -34.302 -44.026 1.00 76.83 174 LYS B CA 1
ATOM 4493 C C . LYS B 1 174 ? -6.369 -33.434 -45.223 1.00 82.54 174 LYS B C 1
ATOM 4494 O O . LYS B 1 174 ? -5.196 -33.329 -45.598 1.00 71.06 174 LYS B O 1
ATOM 4498 N N . ALA B 1 175 ? -7.367 -32.787 -45.828 1.00 77.22 175 ALA B N 1
ATOM 4499 C CA . ALA B 1 175 ? -7.103 -31.950 -46.993 1.00 78.32 175 ALA B CA 1
ATOM 4500 C C . ALA B 1 175 ? -6.175 -30.797 -46.637 1.00 82.30 175 ALA B C 1
ATOM 4501 O O . ALA B 1 175 ? -5.134 -30.603 -47.276 1.00 77.48 175 ALA B O 1
ATOM 4508 N N . ALA B 1 176 ? -6.538 -30.015 -45.617 1.00 78.00 176 ALA B N 1
ATOM 4509 C CA . ALA B 1 176 ? -5.707 -28.883 -45.223 1.00 74.23 176 ALA B CA 1
ATOM 4510 C C . ALA B 1 176 ? -4.299 -29.339 -44.865 1.00 78.59 176 ALA B C 1
ATOM 4511 O O . ALA B 1 176 ? -3.317 -28.653 -45.175 1.00 73.42 176 ALA B O 1
ATOM 4518 N N . SER B 1 177 ? -4.175 -30.505 -44.230 1.00 62.05 177 SER B N 1
ATOM 4519 C CA . SER B 1 177 ? -2.849 -31.029 -43.930 1.00 63.24 177 SER B CA 1
ATOM 4520 C C . SER B 1 177 ? -2.061 -31.273 -45.209 1.00 85.91 177 SER B C 1
ATOM 4521 O O . SER B 1 177 ? -0.832 -31.133 -45.222 1.00 73.06 177 SER B O 1
ATOM 4525 N N . GLU B 1 178 ? -2.750 -31.641 -46.292 1.00 75.18 178 GLU B N 1
ATOM 4526 C CA . GLU B 1 178 ? -2.078 -31.872 -47.566 1.00 77.92 178 GLU B CA 1
ATOM 4527 C C . GLU B 1 178 ? -1.638 -30.556 -48.201 1.00 82.93 178 GLU B C 1
ATOM 4528 O O . GLU B 1 178 ? -0.506 -30.434 -48.684 1.00 77.30 178 GLU B O 1
ATOM 4532 N N . ALA B 1 179 ? -2.532 -29.565 -48.231 1.00 80.05 179 ALA B N 1
ATOM 4533 C CA . ALA B 1 179 ? -2.173 -28.257 -48.770 1.00 70.13 179 ALA B CA 1
ATOM 4534 C C . ALA B 1 179 ? -0.976 -27.667 -48.035 1.00 69.83 179 ALA B C 1
ATOM 4535 O O . ALA B 1 179 ? -0.073 -27.095 -48.658 1.00 77.50 179 ALA B O 1
ATOM 4542 N N . ALA B 1 180 ? -0.957 -27.783 -46.708 1.00 73.29 180 ALA B N 1
ATOM 4543 C CA . ALA B 1 180 ? 0.184 -27.303 -45.936 1.00 71.27 180 ALA B CA 1
ATOM 4544 C C . ALA B 1 180 ? 1.464 -28.003 -46.370 1.00 69.52 180 ALA B C 1
ATOM 4545 O O . ALA B 1 180 ? 2.511 -27.366 -46.532 1.00 71.14 180 ALA B O 1
ATOM 4552 N N . GLU B 1 181 ? 1.400 -29.323 -46.554 1.00 75.05 181 GLU B N 1
ATOM 4553 C CA . GLU B 1 181 ? 2.553 -30.047 -47.079 1.00 76.56 181 GLU B CA 1
ATOM 4554 C C . GLU B 1 181 ? 2.946 -29.512 -48.449 1.00 76.48 181 GLU B C 1
ATOM 4555 O O . GLU B 1 181 ? 4.136 -29.368 -48.751 1.00 73.99 181 GLU B O 1
ATOM 4567 N N . GLU B 1 182 ? 1.957 -29.201 -49.289 1.00 83.62 182 GLU B N 1
ATOM 4568 C CA . GLU B 1 182 ? 2.250 -28.631 -50.599 1.00 85.92 182 GLU B CA 1
ATOM 4569 C C . GLU B 1 182 ? 2.939 -27.279 -50.466 1.00 84.20 182 GLU B C 1
ATOM 4570 O O . GLU B 1 182 ? 3.920 -26.997 -51.165 1.00 82.00 182 GLU B O 1
ATOM 4582 N N . ALA B 1 183 ? 2.431 -26.426 -49.572 1.00 79.76 183 ALA B N 1
ATOM 4583 C CA . ALA B 1 183 ? 3.038 -25.115 -49.359 1.00 82.07 183 ALA B CA 1
ATOM 4584 C C . ALA B 1 183 ? 4.512 -25.238 -49.005 1.00 75.66 183 ALA B C 1
ATOM 4585 O O . ALA B 1 183 ? 5.338 -24.437 -49.458 1.00 77.64 183 ALA B O 1
ATOM 4592 N N . SER B 1 184 ? 4.862 -26.227 -48.183 1.00 80.22 184 SER B N 1
ATOM 4593 C CA . SER B 1 184 ? 6.271 -26.469 -47.895 1.00 72.21 184 SER B CA 1
ATOM 4594 C C . SER B 1 184 ? 7.016 -26.918 -49.145 1.00 81.17 184 SER B C 1
ATOM 4595 O O . SER B 1 184 ? 8.154 -26.495 -49.383 1.00 76.84 184 SER B O 1
ATOM 4603 N N . LYS B 1 185 ? 6.393 -27.777 -49.955 1.00 85.95 185 LYS B N 1
ATOM 4604 C CA . LYS B 1 185 ? 7.020 -28.199 -51.204 1.00 61.92 185 LYS B CA 1
ATOM 4605 C C . LYS B 1 185 ? 7.131 -27.029 -52.171 1.00 78.85 185 LYS B C 1
ATOM 4606 O O . LYS B 1 185 ? 8.194 -26.789 -52.757 1.00 68.94 185 LYS B O 1
ATOM 4610 N N . ALA B 1 186 ? 6.040 -26.283 -52.342 1.00 70.42 186 ALA B N 1
ATOM 4611 C CA . ALA B 1 186 ? 6.072 -25.111 -53.207 1.00 68.70 186 ALA B CA 1
ATOM 4612 C C . ALA B 1 186 ? 7.117 -24.111 -52.734 1.00 86.37 186 ALA B C 1
ATOM 4613 O O . ALA B 1 186 ? 7.840 -23.524 -53.547 1.00 87.35 186 ALA B O 1
ATOM 4620 N N . ALA B 1 187 ? 7.219 -23.908 -51.420 1.00 80.52 187 ALA B N 1
ATOM 4621 C CA . ALA B 1 187 ? 8.230 -23.000 -50.893 1.00 83.19 187 ALA B CA 1
ATOM 4622 C C . ALA B 1 187 ? 9.628 -23.483 -51.248 1.00 79.99 187 ALA B C 1
ATOM 4623 O O . ALA B 1 187 ? 10.513 -22.678 -51.562 1.00 81.28 187 ALA B O 1
ATOM 4630 N N . GLU B 1 188 ? 9.842 -24.798 -51.222 1.00 80.45 188 GLU B N 1
ATOM 4631 C CA . GLU B 1 188 ? 11.143 -25.343 -51.592 1.00 83.04 188 GLU B CA 1
ATOM 4632 C C . GLU B 1 188 ? 11.417 -25.123 -53.072 1.00 80.60 188 GLU B C 1
ATOM 4633 O O . GLU B 1 188 ? 12.508 -24.682 -53.455 1.00 81.72 188 GLU B O 1
ATOM 4643 N N . GLU B 1 189 ? 10.429 -25.412 -53.922 1.00 80.98 189 GLU B N 1
ATOM 4644 C CA . GLU B 1 189 ? 10.632 -25.293 -55.361 1.00 87.52 189 GLU B CA 1
ATOM 4645 C C . GLU B 1 189 ? 10.899 -23.847 -55.760 1.00 88.17 189 GLU B C 1
ATOM 4646 O O . GLU B 1 189 ? 11.770 -23.576 -56.595 1.00 80.74 189 GLU B O 1
ATOM 4650 N N . ALA B 1 190 ? 10.153 -22.905 -55.174 1.00 85.42 190 ALA B N 1
ATOM 4651 C CA . ALA B 1 190 ? 10.367 -21.494 -55.473 1.00 75.12 190 ALA B CA 1
ATOM 4652 C C . ALA B 1 190 ? 11.787 -21.069 -55.125 1.00 78.72 190 ALA B C 1
ATOM 4653 O O . ALA B 1 190 ? 12.397 -20.268 -55.843 1.00 76.57 190 ALA B O 1
ATOM 4660 N N . GLN B 1 191 ? 12.328 -21.588 -54.020 1.00 88.57 191 GLN B N 1
ATOM 4661 C CA . GLN B 1 191 ? 13.711 -21.286 -53.668 1.00 88.28 191 GLN B CA 1
ATOM 4662 C C . GLN B 1 191 ? 14.671 -21.830 -54.718 1.00 93.58 191 GLN B C 1
ATOM 4663 O O . GLN B 1 191 ? 15.698 -21.207 -55.014 1.00 90.73 191 GLN B O 1
ATOM 4672 N N . ARG B 1 192 ? 14.352 -22.991 -55.297 1.00 96.45 192 ARG B N 1
ATOM 4673 C CA . ARG B 1 192 ? 15.208 -23.578 -56.324 1.00 102.59 192 ARG B CA 1
ATOM 4674 C C . ARG B 1 192 ? 15.018 -22.894 -57.670 1.00 88.72 192 ARG B C 1
ATOM 4675 O O . ARG B 1 192 ? 15.989 -22.685 -58.406 1.00 87.36 192 ARG B O 1
ATOM 4696 N N . HIS B 1 193 ? 13.774 -22.566 -58.016 1.00 89.36 193 HIS B N 1
ATOM 4697 C CA . HIS B 1 193 ? 13.428 -21.992 -59.316 1.00 88.01 193 HIS B CA 1
ATOM 4698 C C . HIS B 1 193 ? 12.778 -20.628 -59.123 1.00 80.91 193 HIS B C 1
ATOM 4699 O O . HIS B 1 193 ? 11.598 -20.436 -59.458 1.00 82.74 193 HIS B O 1
ATOM 4713 N N . PRO B 1 194 ? 13.518 -19.646 -58.599 1.00 81.60 194 PRO B N 1
ATOM 4714 C CA . PRO B 1 194 ? 12.934 -18.312 -58.382 1.00 87.34 194 PRO B CA 1
ATOM 4715 C C . PRO B 1 194 ? 12.523 -17.597 -59.661 1.00 85.47 194 PRO B C 1
ATOM 4716 O O . PRO B 1 194 ? 11.696 -16.680 -59.590 1.00 90.05 194 PRO B O 1
ATOM 4727 N N . ASP B 1 195 ? 13.055 -17.983 -60.822 1.00 82.09 195 ASP B N 1
ATOM 4728 C CA . ASP B 1 195 ? 12.797 -17.276 -62.071 1.00 88.44 195 ASP B CA 1
ATOM 4729 C C . ASP B 1 195 ? 11.934 -18.084 -63.033 1.00 75.06 195 ASP B C 1
ATOM 4730 O O . ASP B 1 195 ? 11.827 -17.716 -64.207 1.00 80.64 195 ASP B O 1
ATOM 4739 N N . SER B 1 196 ? 11.297 -19.155 -62.562 1.00 80.71 196 SER B N 1
ATOM 4740 C CA . SER B 1 196 ? 10.598 -20.091 -63.436 1.00 69.30 196 SER B CA 1
ATOM 4741 C C . SER B 1 196 ? 9.134 -19.697 -63.569 1.00 90.44 196 SER B C 1
ATOM 4742 O O . SER B 1 196 ? 8.410 -19.639 -62.570 1.00 65.26 196 SER B O 1
ATOM 4750 N N . GLN B 1 197 ? 8.695 -19.452 -64.805 1.00 78.06 197 GLN B N 1
ATOM 4751 C CA . GLN B 1 197 ? 7.269 -19.274 -65.049 1.00 66.70 197 GLN B CA 1
ATOM 4752 C C . GLN B 1 197 ? 6.511 -20.562 -64.765 1.00 70.60 197 GLN B C 1
ATOM 4753 O O . GLN B 1 197 ? 5.399 -20.529 -64.227 1.00 85.49 197 GLN B O 1
ATOM 4767 N N . LYS B 1 198 ? 7.101 -21.709 -65.109 1.00 77.88 198 LYS B N 1
ATOM 4768 C CA . LYS B 1 198 ? 6.436 -22.981 -64.851 1.00 68.53 198 LYS B CA 1
ATOM 4769 C C . LYS B 1 198 ? 6.170 -23.155 -63.361 1.00 75.28 198 LYS B C 1
ATOM 4770 O O . LYS B 1 198 ? 5.048 -23.479 -62.950 1.00 68.82 198 LYS B O 1
ATOM 4774 N N . ALA B 1 199 ? 7.195 -22.936 -62.535 1.00 77.67 199 ALA B N 1
ATOM 4775 C CA . ALA B 1 199 ? 7.035 -23.069 -61.090 1.00 62.74 199 ALA B CA 1
ATOM 4776 C C . ALA B 1 199 ? 5.926 -22.157 -60.577 1.00 71.83 199 ALA B C 1
ATOM 4777 O O . ALA B 1 199 ? 5.082 -22.576 -59.778 1.00 75.23 199 ALA B O 1
ATOM 4784 N N . ARG B 1 200 ? 5.919 -20.898 -61.024 1.00 73.15 200 ARG B N 1
ATOM 4785 C CA . ARG B 1 200 ? 4.886 -19.954 -60.604 1.00 72.02 200 ARG B CA 1
ATOM 4786 C C . ARG B 1 200 ? 3.490 -20.464 -60.939 1.00 67.27 200 ARG B C 1
ATOM 4787 O O . ARG B 1 200 ? 2.574 -20.386 -60.113 1.00 72.28 200 ARG B O 1
ATOM 4808 N N . ASP B 1 201 ? 3.293 -20.932 -62.173 1.00 80.45 201 ASP B N 1
ATOM 4809 C CA . ASP B 1 201 ? 1.975 -21.407 -62.582 1.00 61.60 201 ASP B CA 1
ATOM 4810 C C . ASP B 1 201 ? 1.563 -22.649 -61.797 1.00 79.25 201 ASP B C 1
ATOM 4811 O O . ASP B 1 201 ? 0.379 -22.829 -61.486 1.00 72.54 201 ASP B O 1
ATOM 4820 N N . GLU B 1 202 ? 2.520 -23.524 -61.479 1.00 87.53 202 GLU B N 1
ATOM 4821 C CA . GLU B 1 202 ? 2.214 -24.697 -60.664 1.00 66.70 202 GLU B CA 1
ATOM 4822 C C . GLU B 1 202 ? 1.716 -24.277 -59.290 1.00 95.93 202 GLU B C 1
ATOM 4823 O O . GLU B 1 202 ? 0.679 -24.754 -58.813 1.00 72.09 202 GLU B O 1
ATOM 4835 N N . ILE B 1 203 ? 2.447 -23.373 -58.640 1.00 77.89 203 ILE B N 1
ATOM 4836 C CA . ILE B 1 203 ? 2.065 -22.922 -57.310 1.00 72.72 203 ILE B CA 1
ATOM 4837 C C . ILE B 1 203 ? 0.692 -22.266 -57.349 1.00 88.12 203 ILE B C 1
ATOM 4838 O O . ILE B 1 203 ? -0.160 -22.522 -56.488 1.00 63.61 203 ILE B O 1
ATOM 4854 N N . LYS B 1 204 ? 0.449 -21.422 -58.354 1.00 74.88 204 LYS B N 1
ATOM 4855 C CA . LYS B 1 204 ? -0.853 -20.775 -58.472 1.00 63.08 204 LYS B CA 1
ATOM 4856 C C . LYS B 1 204 ? -1.972 -21.804 -58.555 1.00 80.33 204 LYS B C 1
ATOM 4857 O O . LYS B 1 204 ? -3.008 -21.659 -57.896 1.00 77.02 204 LYS B O 1
ATOM 4867 N N . GLU B 1 205 ? -1.782 -22.856 -59.354 1.00 78.97 205 GLU B N 1
ATOM 4868 C CA . GLU B 1 205 ? -2.794 -23.905 -59.443 1.00 71.50 205 GLU B CA 1
ATOM 4869 C C . GLU B 1 205 ? -3.026 -24.550 -58.081 1.00 77.78 205 GLU B C 1
ATOM 4870 O O . GLU B 1 205 ? -4.173 -24.759 -57.665 1.00 71.02 205 GLU B O 1
ATOM 4874 N N . ALA B 1 206 ? -1.943 -24.879 -57.372 1.00 86.19 206 ALA B N 1
ATOM 4875 C CA . ALA B 1 206 ? -2.080 -25.444 -56.035 1.00 65.66 206 ALA B CA 1
ATOM 4876 C C . ALA B 1 206 ? -2.776 -24.465 -55.098 1.00 93.12 206 ALA B C 1
ATOM 4877 O O . ALA B 1 206 ? -3.627 -24.859 -54.292 1.00 79.11 206 ALA B O 1
ATOM 4884 N N . SER B 1 207 ? -2.434 -23.178 -55.196 1.00 86.17 207 SER B N 1
ATOM 4885 C CA . SER B 1 207 ? -3.070 -22.182 -54.342 1.00 83.39 207 SER B CA 1
ATOM 4886 C C . SER B 1 207 ? -4.564 -22.087 -54.612 1.00 74.54 207 SER B C 1
ATOM 4887 O O . SER B 1 207 ? -5.323 -21.641 -53.745 1.00 75.89 207 SER B O 1
ATOM 4895 N N . GLN B 1 208 ? -5.004 -22.474 -55.811 1.00 86.51 208 GLN B N 1
ATOM 4896 C CA . GLN B 1 208 ? -6.433 -22.487 -56.098 1.00 84.98 208 GLN B CA 1
ATOM 4897 C C . GLN B 1 208 ? -7.123 -23.648 -55.392 1.00 92.55 208 GLN B C 1
ATOM 4898 O O . GLN B 1 208 ? -8.234 -23.494 -54.873 1.00 85.67 208 GLN B O 1
ATOM 4907 N N . LYS B 1 209 ? -6.482 -24.820 -55.369 1.00 90.68 209 LYS B N 1
ATOM 4908 C CA . LYS B 1 209 ? -7.074 -25.971 -54.696 1.00 96.80 209 LYS B CA 1
ATOM 4909 C C . LYS B 1 209 ? -7.165 -25.742 -53.193 1.00 101.80 209 LYS B C 1
ATOM 4910 O O . LYS B 1 209 ? -8.165 -26.104 -52.562 1.00 103.89 209 LYS B O 1
ATOM 4919 N N . ALA B 1 210 ? -6.122 -25.156 -52.599 1.00 98.15 210 ALA B N 1
ATOM 4920 C CA . ALA B 1 210 ? -6.153 -24.868 -51.169 1.00 85.53 210 ALA B CA 1
ATOM 4921 C C . ALA B 1 210 ? -7.307 -23.936 -50.824 1.00 85.01 210 ALA B C 1
ATOM 4922 O O . ALA B 1 210 ? -7.991 -24.132 -49.812 1.00 84.60 210 ALA B O 1
ATOM 4929 N N . GLU B 1 211 ? -7.543 -22.917 -51.654 1.00 81.44 211 GLU B N 1
ATOM 4930 C CA . GLU B 1 211 ? -8.686 -22.038 -51.429 1.00 89.70 211 GLU B CA 1
ATOM 4931 C C . GLU B 1 211 ? -10.002 -22.785 -51.602 1.00 90.94 211 GLU B C 1
ATOM 4932 O O . GLU B 1 211 ? -10.993 -22.454 -50.942 1.00 92.41 211 GLU B O 1
ATOM 4941 N N . GLU B 1 212 ? -10.034 -23.783 -52.489 1.00 87.68 212 GLU B N 1
ATOM 4942 C CA . GLU B 1 212 ? -11.215 -24.632 -52.620 1.00 91.39 212 GLU B CA 1
ATOM 4943 C C . GLU B 1 212 ? -11.464 -25.413 -51.334 1.00 86.66 212 GLU B C 1
ATOM 4944 O O . GLU B 1 212 ? -12.600 -25.502 -50.853 1.00 84.77 212 GLU B O 1
ATOM 4956 N N . VAL B 1 213 ? -10.405 -25.990 -50.764 1.00 86.11 213 VAL B N 1
ATOM 4957 C CA . VAL B 1 213 ? -10.532 -26.723 -49.507 1.00 85.22 213 VAL B CA 1
ATOM 4958 C C . VAL B 1 213 ? -11.111 -25.817 -48.426 1.00 83.63 213 VAL B C 1
ATOM 4959 O O . VAL B 1 213 ? -12.131 -26.131 -47.803 1.00 84.28 213 VAL B O 1
ATOM 4972 N N . LYS B 1 214 ? -10.463 -24.675 -48.190 1.00 83.49 214 LYS B N 1
ATOM 4973 C CA . LYS B 1 214 ? -10.941 -23.742 -47.176 1.00 82.27 214 LYS B CA 1
ATOM 4974 C C . LYS B 1 214 ? -12.389 -23.349 -47.428 1.00 81.34 214 LYS B C 1
ATOM 4975 O O . LYS B 1 214 ? -13.243 -23.477 -46.545 1.00 87.10 214 LYS B O 1
ATOM 4994 N N . GLU B 1 215 ? -12.682 -22.863 -48.635 1.00 87.54 215 GLU B N 1
ATOM 4995 C CA . GLU B 1 215 ? -14.034 -22.412 -48.941 1.00 87.06 215 GLU B CA 1
ATOM 4996 C C . GLU B 1 215 ? -15.047 -23.514 -48.663 1.00 91.46 215 GLU B C 1
ATOM 4997 O O . GLU B 1 215 ? -16.044 -23.297 -47.964 1.00 89.74 215 GLU B O 1
ATOM 5001 N N . ARG B 1 216 ? -14.793 -24.716 -49.185 1.00 89.37 216 ARG B N 1
ATOM 5002 C CA . ARG B 1 216 ? -15.699 -25.832 -48.938 1.00 94.08 216 ARG B CA 1
ATOM 5003 C C . ARG B 1 216 ? -15.750 -26.173 -47.454 1.00 95.43 216 ARG B C 1
ATOM 5004 O O . ARG B 1 216 ? -16.817 -26.490 -46.917 1.00 100.40 216 ARG B O 1
ATOM 5008 N N . CYS B 1 217 ? -14.602 -26.109 -46.774 1.00 94.77 217 CYS B N 1
ATOM 5009 C CA . CYS B 1 217 ? -14.559 -26.414 -45.348 1.00 94.31 217 CYS B CA 1
ATOM 5010 C C . CYS B 1 217 ? -15.203 -25.314 -44.515 1.00 101.65 217 CYS B C 1
ATOM 5011 O O . CYS B 1 217 ? -15.738 -25.589 -43.434 1.00 101.51 217 CYS B O 1
ATOM 5018 N N . GLU B 1 218 ? -15.141 -24.065 -44.981 1.00 97.83 218 GLU B N 1
ATOM 5019 C CA . GLU B 1 218 ? -15.853 -22.985 -44.306 1.00 106.95 218 GLU B CA 1
ATOM 5020 C C . GLU B 1 218 ? -17.364 -23.157 -44.423 1.00 116.01 218 GLU B C 1
ATOM 5021 O O . GLU B 1 218 ? -18.100 -22.913 -43.460 1.00 120.56 218 GLU B O 1
ATOM 5033 N N . ARG B 1 219 ? -17.845 -23.564 -45.602 1.00 120.27 219 ARG B N 1
ATOM 5034 C CA . ARG B 1 219 ? -19.277 -23.743 -45.818 1.00 124.70 219 ARG B CA 1
ATOM 5035 C C . ARG B 1 219 ? -19.829 -24.978 -45.116 1.00 128.53 219 ARG B C 1
ATOM 5036 O O . ARG B 1 219 ? -21.044 -25.064 -44.910 1.00 130.72 219 ARG B O 1
ATOM 5040 N N . ALA B 1 220 ? -18.969 -25.927 -44.740 1.00 110.09 220 ALA B N 1
ATOM 5041 C CA . ALA B 1 220 ? -19.446 -27.159 -44.120 1.00 112.90 220 ALA B CA 1
ATOM 5042 C C . ALA B 1 220 ? -20.211 -26.870 -42.837 1.00 127.54 220 ALA B C 1
ATOM 5043 O O . ALA B 1 220 ? -21.227 -27.515 -42.551 1.00 120.24 220 ALA B O 1
ATOM 5050 N N . GLN B 1 221 ? -19.736 -25.901 -42.052 1.00 147.37 221 GLN B N 1
ATOM 5051 C CA . GLN B 1 221 ? -20.396 -25.566 -40.794 1.00 129.19 221 GLN B CA 1
ATOM 5052 C C . GLN B 1 221 ? -21.853 -25.189 -41.026 1.00 122.38 221 GLN B C 1
ATOM 5053 O O . GLN B 1 221 ? -22.757 -25.714 -40.365 1.00 122.39 221 GLN B O 1
ATOM 5057 N N . GLU B 1 222 ? -22.101 -24.279 -41.964 1.00 124.57 222 GLU B N 1
ATOM 5058 C CA . GLU B 1 222 ? -23.457 -23.838 -42.271 1.00 129.47 222 GLU B CA 1
ATOM 5059 C C . GLU B 1 222 ? -23.819 -24.175 -43.713 1.00 125.43 222 GLU B C 1
ATOM 5060 O O . GLU B 1 222 ? -24.474 -25.183 -43.980 1.00 126.50 222 GLU B O 1
ATOM 5064 N N . ALA B 1 226 ? -29.217 -28.884 -46.317 1.00 116.63 226 ALA B N 1
ATOM 5065 C CA . ALA B 1 226 ? -29.755 -27.968 -47.316 1.00 116.53 226 ALA B CA 1
ATOM 5066 C C . ALA B 1 226 ? -30.960 -28.584 -48.024 1.00 124.79 226 ALA B C 1
ATOM 5067 O O . ALA B 1 226 ? -32.025 -27.969 -48.101 1.00 123.46 226 ALA B O 1
ATOM 5073 N N . GLY B 1 227 ? -30.787 -29.796 -48.548 1.00 103.23 227 GLY B N 1
ATOM 5074 C CA . GLY B 1 227 ? -31.894 -30.501 -49.157 1.00 100.96 227 GLY B CA 1
ATOM 5075 C C . GLY B 1 227 ? -32.976 -30.846 -48.152 1.00 105.94 227 GLY B C 1
ATOM 5076 O O . GLY B 1 227 ? -32.742 -30.955 -46.948 1.00 108.02 227 GLY B O 1
ATOM 5080 N N . TRP B 1 228 ? -34.195 -31.021 -48.665 1.00 109.87 228 TRP B N 1
ATOM 5081 C CA . TRP B 1 228 ? -35.332 -31.283 -47.788 1.00 107.11 228 TRP B CA 1
ATOM 5082 C C . TRP B 1 228 ? -35.129 -32.567 -46.989 1.00 99.23 228 TRP B C 1
ATOM 5083 O O . TRP B 1 228 ? -35.345 -32.594 -45.772 1.00 104.88 228 TRP B O 1
ATOM 5104 N N . LEU B 1 229 ? -34.707 -33.643 -47.658 1.00 107.10 229 LEU B N 1
ATOM 5105 C CA . LEU B 1 229 ? -34.564 -34.932 -46.987 1.00 146.49 229 LEU B CA 1
ATOM 5106 C C . LEU B 1 229 ? -33.567 -34.870 -45.835 1.00 108.88 229 LEU B C 1
ATOM 5107 O O . LEU B 1 229 ? -33.697 -35.621 -44.861 1.00 104.28 229 LEU B O 1
ATOM 5111 N N . GLU B 1 230 ? -32.572 -33.989 -45.925 1.00 99.16 230 GLU B N 1
ATOM 5112 C CA . GLU B 1 230 ? -31.549 -33.853 -44.896 1.00 118.14 230 GLU B CA 1
ATOM 5113 C C . GLU B 1 230 ? -32.021 -33.056 -43.684 1.00 130.95 230 GLU B C 1
ATOM 5114 O O . GLU B 1 230 ? -31.220 -32.819 -42.772 1.00 143.10 230 GLU B O 1
ATOM 5126 N N . HIS B 1 231 ? -33.294 -32.655 -43.638 1.00 122.36 231 HIS B N 1
ATOM 5127 C CA . HIS B 1 231 ? -33.749 -31.735 -42.601 1.00 121.23 231 HIS B CA 1
ATOM 5128 C C . HIS B 1 231 ? -33.575 -32.334 -41.211 1.00 128.26 231 HIS B C 1
ATOM 5129 O O . HIS B 1 231 ? -33.018 -31.692 -40.314 1.00 130.17 231 HIS B O 1
ATOM 5133 N N . HIS B 1 232 ? -34.047 -33.562 -41.017 1.00 126.58 232 HIS B N 1
ATOM 5134 C CA . HIS B 1 232 ? -34.023 -34.222 -39.711 1.00 130.54 232 HIS B CA 1
ATOM 5135 C C . HIS B 1 232 ? -32.736 -33.964 -38.932 1.00 128.79 232 HIS B C 1
ATOM 5136 O O . HIS B 1 232 ? -32.743 -33.930 -37.700 1.00 132.56 232 HIS B O 1
#